Protein AF-A0A7Z0EBA9-F1 (afdb_monomer)

Radius of gyration: 43.37 Å; Cα contacts (8 Å, |Δi|>4): 628; chains: 1; bounding box: 137×86×113 Å

Foldseek 3Di:
DDDDDDDDDPVVVVVVVVVVVVVVVLVQLQLLLVLQQVQCVVVVFDGFPDDSNLSVVCVVVLCCSCVSRVTPPRDSVSSVVSSCVSVVVVVVVVVVVVCVVVVVVPPDPDDPCPPPPHDDPVRQCCPFAPVNQVVCVCVQFVPDPDDDSLLFWDFLQDDPRGTGIDGLLDDDDDDDDPPPCCCVRPLLSCLLSQPFAEEEEDQACVSVVSCVVSLVVQFAEAELCLPCRPPPDPRAAAAALLPPLLPLVLLLLLLLLLLLLLCQVPPPDVCSVVLSVLLSLQSSLLSNLCNQVVNFVVLSLVCLVDLVSCVSSLVSQVPGPSHDPCSSVSNVCLSPPDPVSNVSSSVSNNLSQQLCVRVSSSRSHGDDDPRYDDLQVCRVRRYYYYYHDDLPPPRSVLSVVVSVVVVNLVSLQVVLCVDPPSADVVHYHHSYPPVVSSGPSVVVVVVSSVVRSPPPVVVVVVVVVVPPPDDDDDDDDDDDDDDDDDDDDDDDDDDDDDDDDDDDDDDDDDDDDDDDDDDDDDDDDDDDDDDDDDDDDDDDDDDDDDDDDDDDDDDDDDDDDDDDDDDDDDDD

InterPro domains:
  IPR003688 Type IV secretion system protein TraG/VirD4 [PF02534] (170-440)
  IPR027417 P-loop containing nucleoside triphosphate hydrolase [SSF52540] (142-440)
  IPR051539 Type IV secretion system coupling protein TraD/TraG/VirD4-like [PTHR37937] (145-440)

Organism: NCBI:txid670054

pLDDT: mean 71.54, std 25.26, range [21.14, 98.0]

Mean predicted aligned error: 18.89 Å

Structure (mmCIF, N/CA/C/O backbone):
data_AF-A0A7Z0EBA9-F1
#
_entry.id   AF-A0A7Z0EBA9-F1
#
loop_
_atom_site.group_PDB
_atom_site.id
_atom_site.type_symbol
_atom_site.label_atom_id
_atom_site.label_alt_id
_atom_site.label_comp_id
_atom_site.label_asym_id
_atom_site.label_entity_id
_atom_site.label_seq_id
_atom_site.pdbx_PDB_ins_code
_atom_site.Cartn_x
_atom_site.Cartn_y
_atom_site.Cartn_z
_atom_site.occupancy
_atom_site.B_iso_or_equiv
_atom_site.auth_seq_id
_atom_site.auth_comp_id
_atom_site.auth_asym_id
_atom_site.auth_atom_id
_atom_site.pdbx_PDB_model_num
ATOM 1 N N . MET A 1 1 ? 23.517 29.807 -1.322 1.00 37.09 1 MET A N 1
ATOM 2 C CA . MET A 1 1 ? 24.922 29.375 -1.483 1.00 37.09 1 MET A CA 1
ATOM 3 C C . MET A 1 1 ? 25.201 29.349 -2.971 1.00 37.09 1 MET A C 1
ATOM 5 O O . MET A 1 1 ? 24.601 28.530 -3.653 1.00 37.09 1 MET A O 1
ATOM 9 N N . ASN A 1 2 ? 26.028 30.262 -3.476 1.00 34.78 2 ASN A N 1
ATOM 10 C CA . ASN A 1 2 ? 26.362 30.294 -4.899 1.00 34.78 2 ASN A CA 1
ATOM 11 C C . ASN A 1 2 ? 27.607 29.432 -5.104 1.00 34.78 2 ASN A C 1
ATOM 13 O O . ASN A 1 2 ? 28.630 29.677 -4.471 1.00 34.78 2 ASN A O 1
ATOM 17 N N . THR A 1 3 ? 27.515 28.406 -5.946 1.00 40.56 3 THR A N 1
ATOM 18 C CA . THR A 1 3 ? 28.666 27.577 -6.310 1.00 40.56 3 THR A CA 1
ATOM 19 C C . THR A 1 3 ? 29.539 28.333 -7.301 1.00 40.56 3 THR A C 1
ATOM 21 O O . THR A 1 3 ? 29.138 28.521 -8.451 1.00 40.56 3 THR A O 1
ATOM 24 N N . SER A 1 4 ? 30.725 28.752 -6.865 1.00 36.28 4 SER A N 1
ATOM 25 C CA . SER A 1 4 ? 31.766 29.288 -7.742 1.00 36.28 4 SER A CA 1
ATOM 26 C C . SER A 1 4 ? 32.065 28.286 -8.859 1.00 36.28 4 SER A C 1
ATOM 28 O O . SER A 1 4 ? 32.365 27.125 -8.575 1.00 36.28 4 SER A O 1
ATOM 30 N N . GLN A 1 5 ? 32.012 28.715 -10.121 1.00 38.72 5 GLN A N 1
ATOM 31 C CA . GLN A 1 5 ? 32.649 27.940 -11.186 1.00 38.72 5 GLN A CA 1
ATOM 32 C C . GLN A 1 5 ? 34.174 28.004 -10.997 1.00 38.72 5 GLN A C 1
ATOM 34 O O . GLN A 1 5 ? 34.685 29.069 -10.638 1.00 38.72 5 GLN A O 1
ATOM 39 N N . PRO A 1 6 ? 34.913 26.905 -11.228 1.00 41.97 6 PRO A N 1
ATOM 40 C CA . PRO A 1 6 ? 36.365 26.966 -11.270 1.00 41.97 6 PRO A CA 1
ATOM 41 C C . PRO A 1 6 ? 36.787 27.805 -12.479 1.00 41.97 6 PRO A C 1
ATOM 43 O O . PRO A 1 6 ? 36.431 27.491 -13.614 1.00 41.97 6 PRO A O 1
ATOM 46 N N . GLN A 1 7 ? 37.547 28.872 -12.238 1.00 42.72 7 GLN A N 1
ATOM 47 C CA . GLN A 1 7 ? 38.248 29.571 -13.311 1.00 42.72 7 GLN A CA 1
ATOM 48 C C . GLN A 1 7 ? 39.330 28.632 -13.858 1.00 42.72 7 GLN A C 1
ATOM 50 O O . GLN A 1 7 ? 40.139 28.108 -13.091 1.00 42.72 7 GLN A O 1
ATOM 55 N N . GLY A 1 8 ? 39.318 28.389 -15.170 1.00 47.75 8 GLY A N 1
ATOM 56 C CA . GLY A 1 8 ? 40.376 27.625 -15.831 1.00 47.75 8 GLY A CA 1
ATOM 57 C C . GLY A 1 8 ? 41.721 28.362 -15.748 1.00 47.75 8 GLY A C 1
ATOM 58 O O . GLY A 1 8 ? 41.734 29.596 -15.688 1.00 47.75 8 GLY A O 1
ATOM 59 N N . PRO A 1 9 ? 42.858 27.646 -15.734 1.00 50.59 9 PRO A N 1
ATOM 60 C CA . PRO A 1 9 ? 44.168 28.279 -15.699 1.00 50.59 9 PRO A CA 1
ATOM 61 C C . PRO A 1 9 ? 44.432 29.024 -17.016 1.00 50.59 9 PRO A C 1
ATOM 63 O O . PRO A 1 9 ? 44.694 28.416 -18.049 1.00 50.59 9 PRO A O 1
ATOM 66 N N . LEU A 1 10 ? 44.429 30.360 -16.959 1.00 55.94 10 LEU A N 1
ATOM 67 C CA . LEU A 1 10 ? 44.723 31.258 -18.092 1.00 55.94 10 LEU A CA 1
ATOM 68 C C . LEU A 1 10 ? 46.055 30.938 -18.807 1.00 55.94 10 LEU A C 1
ATOM 70 O O . LEU A 1 10 ? 46.225 31.268 -19.979 1.00 55.94 10 LEU A O 1
ATOM 74 N N . GLY A 1 11 ? 46.990 30.273 -18.119 1.00 59.88 11 GLY A N 1
ATOM 75 C CA . GLY A 1 11 ? 48.249 29.800 -18.693 1.00 59.88 11 GLY A CA 1
ATOM 76 C C . GLY A 1 11 ? 48.085 28.765 -19.811 1.00 59.88 11 GLY A C 1
ATOM 77 O O . GLY A 1 11 ? 48.859 28.806 -20.765 1.00 59.88 11 GLY A O 1
ATOM 78 N N . ASP A 1 12 ? 47.075 27.891 -19.760 1.00 65.19 12 ASP A N 1
ATOM 79 C CA . ASP A 1 12 ? 46.894 26.840 -20.772 1.00 65.19 12 ASP A CA 1
ATOM 80 C C . ASP A 1 12 ? 46.404 27.426 -22.103 1.00 65.19 12 ASP A C 1
ATOM 82 O O . ASP A 1 12 ? 46.906 27.060 -23.167 1.00 65.19 12 ASP A O 1
ATOM 86 N N . GLU A 1 13 ? 45.468 28.381 -22.075 1.00 65.50 13 GLU A N 1
ATOM 87 C CA . GLU A 1 13 ? 44.992 29.052 -23.294 1.00 65.50 13 GLU A CA 1
ATOM 88 C C . GLU A 1 13 ? 46.091 29.916 -23.927 1.00 65.50 13 GLU A C 1
ATOM 90 O O . GLU A 1 13 ? 46.310 29.834 -25.136 1.00 65.50 13 GLU A O 1
ATOM 95 N N . LEU A 1 14 ? 46.848 30.673 -23.122 1.00 72.62 14 LEU A N 1
ATOM 96 C CA . LEU A 1 14 ? 47.977 31.478 -23.605 1.00 72.62 14 LEU A CA 1
ATOM 97 C C . LEU A 1 14 ? 49.116 30.614 -24.171 1.00 72.62 14 LEU A C 1
ATOM 99 O O . LEU A 1 14 ? 49.698 30.964 -25.198 1.00 72.62 14 LEU A O 1
ATOM 103 N N . THR A 1 15 ? 49.406 29.464 -23.555 1.00 76.19 15 THR A N 1
ATOM 104 C CA . THR A 1 15 ? 50.431 28.526 -24.044 1.00 76.19 15 THR A CA 1
ATOM 105 C C . THR A 1 15 ? 50.007 27.882 -25.364 1.00 76.19 15 THR A C 1
ATOM 107 O O . THR A 1 15 ? 50.787 27.861 -26.317 1.00 76.19 15 THR A O 1
ATOM 110 N N . ASN A 1 16 ? 48.754 27.424 -25.472 1.00 74.38 16 ASN A N 1
ATOM 111 C CA . ASN A 1 16 ? 48.219 26.872 -26.720 1.00 74.38 16 ASN A CA 1
ATOM 112 C C . ASN A 1 16 ? 48.156 27.926 -27.841 1.00 74.38 16 ASN A C 1
ATOM 114 O O . ASN A 1 16 ? 48.478 27.613 -28.989 1.00 74.38 16 ASN A O 1
ATOM 118 N N . LEU A 1 17 ? 47.815 29.180 -27.519 1.00 77.62 17 LEU A N 1
ATOM 119 C CA . LEU A 1 17 ? 47.862 30.299 -28.465 1.00 77.62 17 LEU A CA 1
ATOM 120 C C . LEU A 1 17 ? 49.296 30.541 -28.966 1.00 77.62 17 LEU A C 1
ATOM 122 O O . LEU A 1 17 ? 49.514 30.626 -30.174 1.00 77.62 17 LEU A O 1
ATOM 126 N N . GLY A 1 18 ? 50.278 30.596 -28.059 1.00 75.88 18 GLY A N 1
ATOM 127 C CA . GLY A 1 18 ? 51.691 30.788 -28.398 1.00 75.88 18 GLY A CA 1
ATOM 128 C C . GLY A 1 18 ? 52.246 29.678 -29.297 1.00 75.88 18 GLY A C 1
ATOM 129 O O . GLY A 1 18 ? 52.864 29.966 -30.321 1.00 75.88 18 GLY A O 1
ATOM 130 N N . ILE A 1 19 ? 51.959 28.412 -28.974 1.00 79.69 19 ILE A N 1
ATOM 131 C CA . ILE A 1 19 ? 52.330 27.256 -29.807 1.00 79.69 19 ILE A CA 1
ATOM 132 C C . ILE A 1 19 ? 51.656 27.341 -31.186 1.00 79.69 19 ILE A C 1
ATOM 134 O O . ILE A 1 19 ? 52.317 27.133 -32.203 1.00 79.69 19 ILE A O 1
ATOM 138 N N . GLY A 1 20 ? 50.369 27.700 -31.244 1.00 77.06 20 GLY A N 1
ATOM 139 C CA . GLY A 1 20 ? 49.635 27.878 -32.499 1.00 77.06 20 GLY A CA 1
ATOM 140 C C . GLY A 1 20 ? 50.229 28.966 -33.401 1.00 77.06 20 GLY A C 1
ATOM 141 O O . GLY A 1 20 ? 50.391 28.746 -34.601 1.00 77.06 20 GLY A O 1
ATOM 142 N N . VAL A 1 21 ? 50.618 30.110 -32.829 1.00 80.44 21 VAL A N 1
ATOM 143 C CA . VAL A 1 21 ? 51.280 31.207 -33.558 1.00 80.44 21 VAL A CA 1
ATOM 144 C C . VAL A 1 21 ? 52.659 30.783 -34.074 1.00 80.44 21 VAL A C 1
ATOM 146 O O . VAL A 1 21 ? 52.969 31.031 -35.239 1.00 80.44 21 VAL A O 1
ATOM 149 N N . LEU A 1 22 ? 53.467 30.096 -33.257 1.00 81.56 22 LEU A N 1
ATOM 150 C CA . LEU A 1 22 ? 54.791 29.606 -33.662 1.00 81.56 22 LEU A CA 1
ATOM 151 C C . LEU A 1 22 ? 54.708 28.577 -34.801 1.00 81.56 22 LEU A C 1
ATOM 153 O O . LEU A 1 22 ? 55.442 28.688 -35.784 1.00 81.56 22 LEU A O 1
ATOM 157 N N . LEU A 1 23 ? 53.788 27.612 -34.710 1.00 82.50 23 LEU A N 1
ATOM 158 C CA . LEU A 1 23 ? 53.562 26.619 -35.767 1.00 82.50 23 LEU A CA 1
ATOM 159 C C . LEU A 1 23 ? 53.015 27.260 -37.051 1.00 82.50 23 LEU A C 1
ATOM 161 O O . LEU A 1 23 ? 53.459 26.909 -38.144 1.00 82.50 23 LEU A O 1
ATOM 165 N N . GLY A 1 24 ? 52.103 28.231 -36.932 1.00 80.25 24 GLY A N 1
ATOM 166 C CA . GLY A 1 24 ? 51.585 28.995 -38.069 1.00 80.25 24 GLY A CA 1
ATOM 167 C C . GLY A 1 24 ? 52.675 29.797 -38.786 1.00 80.25 24 GLY A C 1
ATOM 168 O O . GLY A 1 24 ? 52.777 29.737 -40.011 1.00 80.25 24 GLY A O 1
ATOM 169 N N . ALA A 1 25 ? 53.541 30.483 -38.035 1.00 80.12 25 ALA A N 1
ATOM 170 C CA . ALA A 1 25 ? 54.675 31.223 -38.586 1.00 80.12 25 ALA A CA 1
ATOM 171 C C . ALA A 1 25 ? 55.694 30.296 -39.275 1.00 80.12 25 ALA A C 1
ATOM 173 O O . ALA A 1 25 ? 56.129 30.583 -40.390 1.00 80.12 25 ALA A O 1
ATOM 174 N N . ALA A 1 26 ? 56.032 29.157 -38.661 1.00 81.81 26 ALA A N 1
ATOM 175 C CA . ALA A 1 26 ? 56.936 28.168 -39.251 1.00 81.81 26 ALA A CA 1
ATOM 176 C C . ALA A 1 26 ? 56.366 27.544 -40.540 1.00 81.81 26 ALA A C 1
ATOM 178 O O . ALA A 1 26 ? 57.090 27.379 -41.524 1.00 81.81 26 ALA A O 1
ATOM 179 N N . MET A 1 27 ? 55.061 27.248 -40.570 1.00 81.75 27 MET A N 1
ATOM 180 C CA . MET A 1 27 ? 54.382 26.753 -41.770 1.00 81.75 27 MET A CA 1
ATOM 181 C C . MET A 1 27 ? 54.357 27.811 -42.882 1.00 81.75 27 MET A C 1
ATOM 183 O O . MET A 1 27 ? 54.651 27.487 -44.031 1.00 81.75 27 MET A O 1
ATOM 187 N N . LEU A 1 28 ? 54.080 29.078 -42.553 1.00 83.19 28 LEU A N 1
ATOM 188 C CA . LEU A 1 28 ? 54.120 30.182 -43.515 1.00 83.19 28 LEU A CA 1
ATOM 189 C C . LEU A 1 28 ? 55.531 30.385 -44.094 1.00 83.19 28 LEU A C 1
ATOM 191 O O . LEU A 1 28 ? 55.670 30.535 -45.307 1.00 83.19 28 LEU A O 1
ATOM 195 N N . ALA A 1 29 ? 56.575 30.314 -43.259 1.00 82.00 29 ALA A N 1
ATOM 196 C CA . ALA A 1 29 ? 57.970 30.363 -43.704 1.00 82.00 29 ALA A CA 1
ATOM 197 C C . ALA A 1 29 ? 58.268 29.272 -44.742 1.00 82.00 29 ALA A C 1
ATOM 199 O O . ALA A 1 29 ? 58.808 29.553 -45.812 1.00 82.00 29 ALA A O 1
ATOM 200 N N . LEU A 1 30 ? 57.857 28.033 -44.452 1.00 83.19 30 LEU A N 1
ATOM 201 C CA . LEU A 1 30 ? 58.052 26.899 -45.347 1.00 83.19 30 LEU A CA 1
ATOM 202 C C . LEU A 1 30 ? 57.279 27.068 -46.665 1.00 83.19 30 LEU A C 1
ATOM 204 O O . LEU A 1 30 ? 57.851 26.840 -47.727 1.00 83.19 30 LEU A O 1
ATOM 208 N N . VAL A 1 31 ? 56.021 27.520 -46.624 1.00 84.69 31 VAL A N 1
ATOM 209 C CA . VAL A 1 31 ? 55.203 27.750 -47.830 1.00 84.69 31 VAL A CA 1
ATOM 210 C C . VAL A 1 31 ? 55.803 28.843 -48.721 1.00 84.69 31 VAL A C 1
ATOM 212 O O . VAL A 1 31 ? 55.942 28.631 -49.925 1.00 84.69 31 VAL A O 1
ATOM 215 N N . LEU A 1 32 ? 56.232 29.975 -48.151 1.00 82.88 32 LEU A N 1
ATOM 216 C CA . LEU A 1 32 ? 56.906 31.048 -48.895 1.00 82.88 32 LEU A CA 1
ATOM 217 C C . LEU A 1 32 ? 58.251 30.575 -49.479 1.00 82.88 32 LEU A C 1
ATOM 219 O O . LEU A 1 32 ? 58.584 30.864 -50.630 1.00 82.88 32 LEU A O 1
ATOM 223 N N . ARG A 1 33 ? 59.001 29.752 -48.737 1.00 82.69 33 ARG A N 1
ATOM 224 C CA . ARG A 1 33 ? 60.259 29.163 -49.217 1.00 82.69 33 ARG A CA 1
ATOM 225 C C . ARG A 1 33 ? 60.062 28.144 -50.349 1.00 82.69 33 ARG A C 1
ATOM 227 O O . ARG A 1 33 ? 60.890 28.088 -51.267 1.00 82.69 33 ARG A O 1
ATOM 234 N N . VAL A 1 34 ? 58.989 27.353 -50.298 1.00 83.44 34 VAL A N 1
ATOM 235 C CA . VAL A 1 34 ? 58.592 26.412 -51.361 1.00 83.44 34 VAL A CA 1
ATOM 236 C C . VAL A 1 34 ? 58.096 27.168 -52.593 1.00 83.44 34 VAL A C 1
ATOM 238 O O . VAL A 1 34 ? 58.479 26.809 -53.703 1.00 83.44 34 VAL A O 1
ATOM 241 N N . ALA A 1 35 ? 57.349 28.264 -52.422 1.00 82.94 35 ALA A N 1
ATOM 242 C CA . ALA A 1 35 ? 56.963 29.140 -53.529 1.00 82.94 35 ALA A CA 1
ATOM 243 C C . ALA A 1 35 ? 58.183 29.658 -54.306 1.00 82.94 35 ALA A C 1
ATOM 245 O O . ALA A 1 35 ? 58.174 29.648 -55.534 1.00 82.94 35 ALA A O 1
ATOM 246 N N . GLY A 1 36 ? 59.268 30.009 -53.606 1.00 78.50 36 GLY A N 1
ATOM 247 C CA . GLY A 1 36 ? 60.549 30.369 -54.221 1.00 78.50 36 GLY A CA 1
ATOM 248 C C . GLY A 1 36 ? 61.172 29.251 -55.062 1.00 78.50 36 GLY A C 1
ATOM 249 O O . GLY A 1 36 ? 61.654 29.511 -56.161 1.00 78.50 36 GLY A O 1
ATOM 250 N N . ALA A 1 37 ? 61.134 28.005 -54.580 1.00 81.25 37 ALA A N 1
ATOM 251 C CA . ALA A 1 37 ? 61.672 26.847 -55.300 1.00 81.25 37 ALA A CA 1
ATOM 252 C C . ALA A 1 37 ? 60.848 26.489 -56.551 1.00 81.25 37 ALA A C 1
ATOM 254 O O . ALA A 1 37 ? 61.409 26.204 -57.612 1.00 81.25 37 ALA A O 1
ATOM 255 N N . VAL A 1 38 ? 59.516 26.546 -56.437 1.00 81.38 38 VAL A N 1
ATOM 256 C CA . VAL A 1 38 ? 58.579 26.289 -57.542 1.00 81.38 38 VAL A CA 1
ATOM 257 C C . VAL A 1 38 ? 58.653 27.399 -58.593 1.00 81.38 38 VAL A C 1
ATOM 259 O O . VAL A 1 38 ? 58.712 27.097 -59.781 1.00 81.38 38 VAL A O 1
ATOM 262 N N . ALA A 1 39 ? 58.727 28.669 -58.181 1.00 79.56 39 ALA A N 1
ATOM 263 C CA . ALA A 1 39 ? 58.881 29.796 -59.098 1.00 79.56 39 ALA A CA 1
ATOM 264 C C . ALA A 1 39 ? 60.244 29.778 -59.814 1.00 79.56 39 ALA A C 1
ATOM 266 O O . ALA A 1 39 ? 60.290 30.016 -61.019 1.00 79.56 39 ALA A O 1
ATOM 267 N N . ALA A 1 40 ? 61.340 29.438 -59.121 1.00 79.00 40 ALA A N 1
ATOM 268 C CA . ALA A 1 40 ? 62.654 29.263 -59.748 1.00 79.00 40 ALA A CA 1
ATOM 269 C C . ALA A 1 40 ? 62.645 28.124 -60.784 1.00 79.00 40 ALA A C 1
ATOM 271 O O . ALA A 1 40 ? 63.085 28.323 -61.913 1.00 79.00 40 ALA A O 1
ATOM 272 N N . TRP A 1 41 ? 62.055 26.968 -60.449 1.00 80.56 41 TRP A N 1
ATOM 273 C CA . TRP A 1 41 ? 61.894 25.851 -61.389 1.00 80.56 41 TRP A CA 1
ATOM 274 C C . TRP A 1 41 ? 61.066 26.245 -62.621 1.00 80.56 41 TRP A C 1
ATOM 276 O O . TRP A 1 41 ? 61.513 26.051 -63.748 1.00 80.56 41 TRP A O 1
ATOM 286 N N . ALA A 1 42 ? 59.905 26.875 -62.417 1.00 78.25 42 ALA A N 1
ATOM 287 C CA . ALA A 1 42 ? 59.011 27.304 -63.494 1.00 78.25 42 ALA A CA 1
ATOM 288 C C . ALA A 1 42 ? 59.581 28.436 -64.375 1.00 78.25 42 ALA A C 1
ATOM 290 O O . ALA A 1 42 ? 59.075 28.663 -65.471 1.00 78.25 42 ALA A O 1
ATOM 291 N N . THR A 1 43 ? 60.623 29.140 -63.917 1.00 76.25 43 THR A N 1
ATOM 292 C CA . THR A 1 43 ? 61.328 30.187 -64.683 1.00 76.25 43 THR A CA 1
ATOM 293 C C . THR A 1 43 ? 62.700 29.745 -65.209 1.00 76.25 43 THR A C 1
ATOM 295 O O . THR A 1 43 ? 63.378 30.538 -65.856 1.00 76.25 43 THR A O 1
ATOM 298 N N . GLY A 1 44 ? 63.109 28.489 -64.980 1.00 71.38 44 GLY A N 1
ATOM 299 C CA . GLY A 1 44 ? 64.391 27.949 -65.454 1.00 71.38 44 GLY A CA 1
ATOM 300 C C . GLY A 1 44 ? 65.625 28.458 -64.693 1.00 71.38 44 GLY A C 1
ATOM 301 O O . GLY A 1 44 ? 66.735 28.397 -65.215 1.00 71.38 44 GLY A O 1
ATOM 302 N N . ILE A 1 45 ? 65.442 28.977 -63.477 1.00 78.50 45 ILE A N 1
ATOM 303 C CA . ILE A 1 45 ? 66.484 29.626 -62.669 1.00 78.50 45 ILE A CA 1
ATOM 304 C C . ILE A 1 45 ? 67.058 28.641 -61.638 1.00 78.50 45 ILE A C 1
ATOM 306 O O . ILE A 1 45 ? 66.376 27.722 -61.175 1.00 78.50 45 ILE A O 1
ATOM 310 N N . ALA A 1 46 ? 68.324 28.842 -61.258 1.00 75.88 46 ALA A N 1
ATOM 311 C CA . ALA A 1 46 ? 68.972 28.100 -60.180 1.00 75.88 46 ALA A CA 1
ATOM 312 C C . ALA A 1 46 ? 68.129 28.115 -58.889 1.00 75.88 46 ALA A C 1
ATOM 314 O O . ALA A 1 46 ? 67.560 29.139 -58.502 1.00 75.88 46 ALA A O 1
ATOM 315 N N . GLN A 1 47 ? 68.052 26.964 -58.218 1.00 77.44 47 GLN A N 1
ATOM 316 C CA . GLN A 1 47 ? 67.243 26.808 -57.010 1.00 77.44 47 GLN A CA 1
ATOM 317 C C . GLN A 1 47 ? 67.733 27.732 -55.878 1.00 77.44 47 GLN A C 1
ATOM 319 O O . GLN A 1 47 ? 68.945 27.872 -55.703 1.00 77.44 47 GLN A O 1
ATOM 324 N N . PRO A 1 48 ? 66.829 28.341 -55.079 1.00 75.62 48 PRO A N 1
ATOM 325 C CA . PRO A 1 48 ? 67.236 29.248 -54.011 1.00 75.62 48 PRO A CA 1
ATOM 326 C C . PRO A 1 48 ? 68.098 28.533 -52.969 1.00 75.62 48 PRO A C 1
ATOM 328 O O . PRO A 1 48 ? 67.774 27.409 -52.577 1.00 75.62 48 PRO A O 1
ATOM 331 N N . VAL A 1 49 ? 69.152 29.193 -52.482 1.00 73.88 49 VAL A N 1
ATOM 332 C CA . VAL A 1 49 ? 70.126 28.583 -51.553 1.00 73.88 49 VAL A CA 1
ATOM 333 C C . VAL A 1 49 ? 69.721 28.744 -50.080 1.00 73.88 49 VAL A C 1
ATOM 335 O O . VAL A 1 49 ? 70.066 27.907 -49.249 1.00 73.88 49 VAL A O 1
ATOM 338 N N . GLY A 1 50 ? 68.935 29.773 -49.736 1.00 71.69 50 GLY A N 1
ATOM 339 C CA . GLY A 1 50 ? 68.534 30.032 -48.346 1.00 71.69 50 GLY A CA 1
ATOM 340 C C . GLY A 1 50 ? 67.722 28.892 -47.705 1.00 71.69 50 GLY A C 1
ATOM 341 O O . GLY A 1 50 ? 66.997 28.167 -48.388 1.00 71.69 50 GLY A O 1
ATOM 342 N N . GLY A 1 51 ? 67.814 28.728 -46.381 1.00 72.94 51 GLY A N 1
ATOM 343 C CA . GLY A 1 51 ? 67.044 27.725 -45.623 1.00 72.94 51 GLY A CA 1
ATOM 344 C C . GLY A 1 51 ? 65.561 28.087 -45.427 1.00 72.94 51 GLY A C 1
ATOM 345 O O . GLY A 1 51 ? 65.095 29.117 -45.900 1.00 72.94 51 GLY A O 1
ATOM 346 N N . ALA A 1 52 ? 64.803 27.277 -44.676 1.00 68.44 52 ALA A N 1
ATOM 347 C CA . ALA A 1 52 ? 63.366 27.514 -44.439 1.00 68.44 52 ALA A CA 1
ATOM 348 C C . ALA A 1 52 ? 63.044 28.911 -43.861 1.00 68.44 52 ALA A C 1
ATOM 350 O O . ALA A 1 52 ? 62.031 29.512 -44.213 1.00 68.44 52 ALA A O 1
ATOM 351 N N . ALA A 1 53 ? 63.937 29.464 -43.032 1.00 71.31 53 ALA A N 1
ATOM 352 C CA . ALA A 1 53 ? 63.791 30.801 -42.457 1.00 71.31 53 ALA A CA 1
ATOM 353 C C . ALA A 1 53 ? 63.796 31.939 -43.502 1.00 71.31 53 ALA A C 1
ATOM 355 O O . ALA A 1 53 ? 63.197 32.985 -43.249 1.00 71.31 53 ALA A O 1
ATOM 356 N N . SER A 1 54 ? 64.402 31.751 -44.687 1.00 74.31 54 SER A N 1
ATOM 357 C CA . SER A 1 54 ? 64.421 32.799 -45.719 1.00 74.31 54 SER A CA 1
ATOM 358 C C . SER A 1 54 ? 63.067 33.021 -46.401 1.00 74.31 54 SER A C 1
ATOM 360 O O . SER A 1 54 ? 62.876 34.034 -47.066 1.00 74.31 54 SER A O 1
ATOM 362 N N . GLY A 1 55 ? 62.083 32.138 -46.186 1.00 72.38 55 GLY A N 1
ATOM 363 C CA . GLY A 1 55 ? 60.703 32.397 -46.599 1.00 72.38 55 GLY A CA 1
ATOM 364 C C . GLY A 1 55 ? 60.062 33.572 -45.848 1.00 72.38 55 GLY A C 1
ATOM 365 O O . GLY A 1 55 ? 59.304 34.330 -46.445 1.00 72.38 55 GLY A O 1
ATOM 366 N N . ILE A 1 56 ? 60.402 33.782 -44.567 1.00 76.62 56 ILE A N 1
ATOM 367 C CA . ILE A 1 56 ? 59.914 34.937 -43.790 1.00 76.62 56 ILE A CA 1
ATOM 368 C C . ILE A 1 56 ? 60.650 36.227 -44.169 1.00 76.62 56 ILE A C 1
ATOM 370 O O . ILE A 1 56 ? 60.014 37.276 -44.233 1.00 76.62 56 ILE A O 1
ATOM 374 N N . SER A 1 57 ? 61.957 36.189 -44.459 1.00 73.94 57 SER A N 1
ATOM 375 C CA . SER A 1 57 ? 62.718 37.414 -44.770 1.00 73.94 57 SER A CA 1
ATOM 376 C C . SER A 1 57 ? 62.268 38.106 -46.065 1.00 73.94 57 SER A C 1
ATOM 378 O O . SER A 1 57 ? 62.483 39.309 -46.210 1.00 73.94 57 SER A O 1
ATOM 380 N N . VAL A 1 58 ? 61.560 37.403 -46.958 1.00 75.69 58 VAL A N 1
ATOM 381 C CA . VAL A 1 58 ? 60.866 38.010 -48.109 1.00 75.69 58 VAL A CA 1
ATOM 382 C C . VAL A 1 58 ? 59.830 39.054 -47.670 1.00 75.69 58 VAL A C 1
ATOM 384 O O . VAL A 1 58 ? 59.691 40.084 -48.325 1.00 75.69 58 VAL A O 1
ATOM 387 N N . LEU A 1 59 ? 59.141 38.845 -46.542 1.00 75.62 59 LEU A N 1
ATOM 388 C CA . LEU A 1 59 ? 58.137 39.784 -46.020 1.00 75.62 59 LEU A CA 1
ATOM 389 C C . LEU A 1 59 ? 58.755 41.118 -45.568 1.00 75.62 59 LEU A C 1
ATOM 391 O O . LEU A 1 59 ? 58.064 42.132 -45.559 1.00 75.62 59 LEU A O 1
ATOM 395 N N . ALA A 1 60 ? 60.049 41.134 -45.231 1.00 77.50 60 ALA A N 1
ATOM 396 C CA . ALA A 1 60 ? 60.774 42.355 -44.880 1.00 77.50 60 ALA A CA 1
ATOM 397 C C . ALA A 1 60 ? 61.212 43.175 -46.111 1.00 77.50 60 ALA A C 1
ATOM 399 O O . ALA A 1 60 ? 61.478 44.364 -45.981 1.00 77.50 60 ALA A O 1
ATOM 400 N N . ASN A 1 61 ? 61.289 42.560 -47.300 1.00 73.75 61 ASN A N 1
ATOM 401 C CA . ASN A 1 61 ? 61.695 43.209 -48.553 1.00 73.75 61 ASN A CA 1
ATOM 402 C C . ASN A 1 61 ? 60.830 42.726 -49.741 1.00 73.75 61 ASN A C 1
ATOM 404 O O . ASN A 1 61 ? 61.351 42.126 -50.688 1.00 73.75 61 ASN A O 1
ATOM 408 N N . PRO A 1 62 ? 59.505 42.979 -49.732 1.00 71.94 62 PRO A N 1
ATOM 409 C CA . PRO A 1 62 ? 58.560 42.329 -50.647 1.00 71.94 62 PRO A CA 1
ATOM 410 C C . PRO A 1 62 ? 58.764 42.667 -52.133 1.00 71.94 62 PRO A C 1
ATOM 412 O O . PRO A 1 62 ? 58.321 41.908 -52.994 1.00 71.94 62 PRO A O 1
ATOM 415 N N . GLY A 1 63 ? 59.457 43.767 -52.448 1.00 69.62 63 GLY A N 1
ATOM 416 C CA . GLY A 1 63 ? 59.815 44.135 -53.822 1.00 69.62 63 GLY A CA 1
ATOM 417 C C . GLY A 1 63 ? 60.947 43.300 -54.440 1.00 69.62 63 GLY A C 1
ATOM 418 O O . GLY A 1 63 ? 61.023 43.222 -55.660 1.00 69.62 63 GLY A O 1
ATOM 419 N N . ASN A 1 64 ? 61.803 42.655 -53.632 1.00 73.75 64 ASN A N 1
ATOM 420 C CA . ASN A 1 64 ? 62.983 41.909 -54.099 1.00 73.75 64 ASN A CA 1
ATOM 421 C C . ASN A 1 64 ? 63.124 40.535 -53.398 1.00 73.75 64 ASN A C 1
ATOM 423 O O . ASN A 1 64 ? 64.085 40.310 -52.654 1.00 73.75 64 ASN A O 1
ATOM 427 N N . PRO A 1 65 ? 62.202 39.576 -53.642 1.00 71.00 65 PRO A N 1
ATOM 428 C CA . PRO A 1 65 ? 62.273 38.224 -53.072 1.00 71.00 65 PRO A CA 1
ATOM 429 C C . PRO A 1 65 ? 63.551 37.460 -53.464 1.00 71.00 65 PRO A C 1
ATOM 431 O O . PRO A 1 65 ? 64.024 36.620 -52.700 1.00 71.00 65 PRO A O 1
ATOM 434 N N . SER A 1 66 ? 64.142 37.782 -54.619 1.00 70.62 66 SER A N 1
ATOM 435 C CA . SER A 1 66 ? 65.421 37.252 -55.114 1.00 70.62 66 SER A CA 1
ATOM 436 C C . SER A 1 66 ? 66.577 37.420 -54.119 1.00 70.62 66 SER A C 1
ATOM 438 O O . SER A 1 66 ? 67.361 36.489 -53.923 1.00 70.62 66 SER A O 1
ATOM 440 N N . LEU A 1 67 ? 66.663 38.577 -53.454 1.00 71.19 67 LEU A N 1
ATOM 441 C CA . LEU A 1 67 ? 67.720 38.898 -52.491 1.00 71.19 67 LEU A CA 1
ATOM 442 C C . LEU A 1 67 ? 67.511 38.130 -51.178 1.00 71.19 67 LEU A C 1
ATOM 444 O O . LEU A 1 67 ? 68.435 37.489 -50.681 1.00 71.19 67 LEU A O 1
ATOM 448 N N . ALA A 1 68 ? 66.279 38.119 -50.663 1.00 73.06 68 ALA A N 1
ATOM 449 C CA . ALA A 1 68 ? 65.925 37.408 -49.435 1.00 73.06 68 ALA A CA 1
ATOM 450 C C . ALA A 1 68 ? 66.107 35.881 -49.547 1.00 73.06 68 ALA A C 1
ATOM 452 O O . ALA A 1 68 ? 66.580 35.249 -48.604 1.00 73.06 68 ALA A O 1
ATOM 453 N N . LEU A 1 69 ? 65.767 35.292 -50.700 1.00 71.31 69 LEU A N 1
ATOM 454 C CA . LEU A 1 69 ? 65.856 33.847 -50.949 1.00 71.31 69 LEU A CA 1
ATOM 455 C C . LEU A 1 69 ? 67.234 33.378 -51.454 1.00 71.31 69 LEU A C 1
ATOM 457 O O . LEU A 1 69 ? 67.467 32.169 -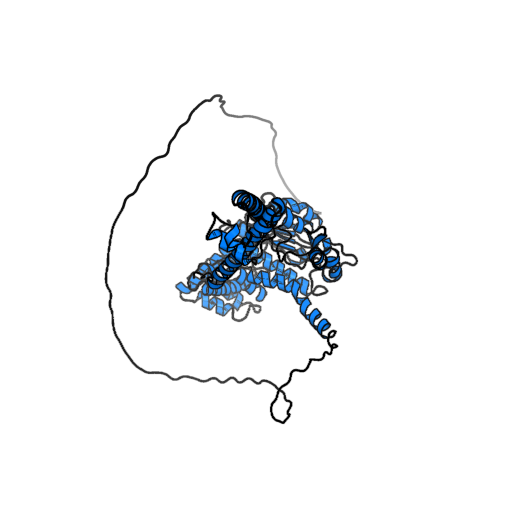51.506 1.00 71.31 69 LEU A O 1
ATOM 461 N N . GLN A 1 70 ? 68.134 34.307 -51.801 1.00 73.56 70 GLN A N 1
ATOM 462 C CA . GLN A 1 70 ? 69.409 34.037 -52.484 1.00 73.56 70 GLN A CA 1
ATOM 463 C C . GLN A 1 70 ? 69.198 33.303 -53.824 1.00 73.56 70 GLN A C 1
ATOM 465 O O . GLN A 1 70 ? 69.773 32.246 -54.080 1.00 73.56 70 GLN A O 1
ATOM 470 N N . ALA A 1 71 ? 68.324 33.869 -54.663 1.00 72.44 71 ALA A N 1
ATOM 471 C CA . ALA A 1 71 ? 67.954 33.374 -55.989 1.00 72.44 71 ALA A CA 1
ATOM 472 C C . ALA A 1 71 ? 68.074 34.511 -57.030 1.00 72.44 71 ALA A C 1
ATOM 474 O O . ALA A 1 71 ? 67.084 35.202 -57.307 1.00 72.44 71 ALA A O 1
ATOM 475 N N . PRO A 1 72 ? 69.278 34.773 -57.577 1.00 69.69 72 PRO A N 1
ATOM 476 C CA . PRO A 1 72 ? 69.481 35.843 -58.551 1.00 69.69 72 PRO A CA 1
ATOM 477 C C . PRO A 1 72 ? 68.652 35.599 -59.822 1.00 69.69 72 PRO A C 1
ATOM 479 O O . PRO A 1 72 ? 68.609 34.489 -60.344 1.00 69.69 72 PRO A O 1
ATOM 482 N N . GLY A 1 73 ? 67.980 36.646 -60.306 1.00 68.88 73 GLY A N 1
ATOM 483 C CA . GLY A 1 73 ? 67.096 36.597 -61.480 1.00 68.88 73 GLY A CA 1
ATOM 484 C C . GLY A 1 73 ? 65.622 36.267 -61.198 1.00 68.88 73 GLY A C 1
ATOM 485 O O . GLY A 1 73 ? 64.795 36.457 -62.086 1.00 68.88 73 GLY A O 1
ATOM 486 N N . LEU A 1 74 ? 65.256 35.819 -59.987 1.00 75.50 74 LEU A N 1
ATOM 487 C CA . LEU A 1 74 ? 63.869 35.458 -59.656 1.00 75.50 74 LEU A CA 1
ATOM 488 C C . LEU A 1 74 ? 62.907 36.652 -59.828 1.00 75.50 74 LEU A C 1
ATOM 490 O O . LEU A 1 74 ? 62.978 37.629 -59.081 1.00 75.50 74 LEU A O 1
ATOM 494 N N . ASN A 1 75 ? 61.978 36.551 -60.785 1.00 77.62 75 ASN A N 1
ATOM 495 C CA . ASN A 1 75 ? 61.000 37.601 -61.081 1.00 77.62 75 ASN A CA 1
ATOM 496 C C . ASN A 1 75 ? 59.989 37.765 -59.916 1.00 77.62 75 ASN A C 1
ATOM 498 O O . ASN A 1 75 ? 59.300 36.792 -59.581 1.00 77.62 75 ASN A O 1
ATOM 502 N N . PRO A 1 76 ? 59.834 38.973 -59.326 1.00 78.75 76 PRO A N 1
ATOM 503 C CA . PRO A 1 76 ? 58.938 39.191 -58.189 1.00 78.75 76 PRO A CA 1
ATOM 504 C C . PRO A 1 76 ? 57.468 38.842 -58.461 1.00 78.75 76 PRO A C 1
ATOM 506 O O . PRO A 1 76 ? 56.801 38.308 -57.577 1.00 78.75 76 PRO A O 1
ATOM 509 N N . LEU A 1 77 ? 56.958 39.095 -59.673 1.00 79.25 77 LEU A N 1
ATOM 510 C CA . LEU A 1 77 ? 55.561 38.812 -60.026 1.00 79.25 77 LEU A CA 1
ATOM 511 C C . LEU A 1 77 ? 55.298 37.305 -60.108 1.00 79.25 77 LEU A C 1
ATOM 513 O O . LEU A 1 77 ? 54.299 36.826 -59.573 1.00 79.25 77 LEU A O 1
ATOM 517 N N . ALA A 1 78 ? 56.218 36.551 -60.718 1.00 77.81 78 ALA A N 1
ATOM 518 C CA . ALA A 1 78 ? 56.130 35.093 -60.782 1.00 77.81 78 ALA A CA 1
ATOM 519 C C . ALA A 1 78 ? 56.155 34.480 -59.372 1.00 77.81 78 ALA A C 1
ATOM 521 O O . ALA A 1 78 ? 55.294 33.668 -59.038 1.00 77.81 78 ALA A O 1
ATOM 522 N N . TYR A 1 79 ? 57.077 34.941 -58.517 1.00 82.62 79 TYR A N 1
ATOM 523 C CA . TYR A 1 79 ? 57.149 34.518 -57.119 1.00 82.62 79 TYR A CA 1
ATOM 524 C C . TYR A 1 79 ? 55.840 34.776 -56.355 1.00 82.62 79 TYR A C 1
ATOM 526 O O . TYR A 1 79 ? 55.303 33.856 -55.735 1.00 82.62 79 TYR A O 1
ATOM 534 N N . TRP A 1 80 ? 55.301 36.000 -56.407 1.00 82.06 80 TRP A N 1
ATOM 535 C CA . TRP A 1 80 ? 54.100 36.352 -55.642 1.00 82.06 80 TRP A CA 1
ATOM 536 C C . TRP A 1 80 ? 52.836 35.640 -56.142 1.00 82.06 80 TRP A C 1
ATOM 538 O O . TRP A 1 80 ? 51.997 35.269 -55.321 1.00 82.06 80 TRP A O 1
ATOM 548 N N . LEU A 1 81 ? 52.724 35.357 -57.445 1.00 84.31 81 LEU A N 1
ATOM 549 C CA . LEU A 1 81 ? 51.658 34.506 -57.988 1.00 84.31 81 LEU A CA 1
ATOM 550 C C . LEU A 1 81 ? 51.760 33.066 -57.459 1.00 84.31 81 LEU A C 1
ATOM 552 O O . LEU A 1 81 ? 50.773 32.528 -56.952 1.00 84.31 81 LEU A O 1
ATOM 556 N N . THR A 1 82 ? 52.948 32.451 -57.501 1.00 82.31 82 THR A N 1
ATOM 557 C CA . THR A 1 82 ? 53.168 31.099 -56.957 1.00 82.31 82 THR A CA 1
ATOM 558 C C . THR A 1 82 ? 52.906 31.041 -55.447 1.00 82.31 82 THR A C 1
ATOM 560 O O . THR A 1 82 ? 52.257 30.109 -54.968 1.00 82.31 82 THR A O 1
ATOM 563 N N . ALA A 1 83 ? 53.345 32.054 -54.694 1.00 84.31 83 ALA A N 1
ATOM 564 C CA . ALA A 1 83 ? 53.091 32.164 -53.259 1.00 84.31 83 ALA A CA 1
ATOM 565 C C . ALA A 1 83 ? 51.592 32.306 -52.949 1.00 84.31 83 ALA A C 1
ATOM 567 O O . ALA A 1 83 ? 51.085 31.606 -52.073 1.00 84.31 83 ALA A O 1
ATOM 568 N N . GLY A 1 84 ? 50.868 33.146 -53.696 1.00 84.12 84 GLY A N 1
ATOM 569 C CA . GLY A 1 84 ? 49.423 33.328 -53.543 1.00 84.12 84 GLY A CA 1
ATOM 570 C C . GLY A 1 84 ? 48.630 32.039 -53.774 1.00 84.12 84 GLY A C 1
ATOM 571 O O . GLY A 1 84 ? 47.761 31.704 -52.968 1.00 84.12 84 GLY A O 1
ATOM 572 N N . VAL A 1 85 ? 48.972 31.270 -54.815 1.00 87.31 85 VAL A N 1
ATOM 573 C CA . VAL A 1 85 ? 48.341 29.967 -55.101 1.00 87.31 85 VAL A CA 1
ATOM 574 C C . VAL A 1 85 ? 48.614 28.953 -53.985 1.00 87.31 85 VAL A C 1
ATOM 576 O O . VAL A 1 85 ? 47.683 28.291 -53.526 1.00 87.31 85 VAL A O 1
ATOM 579 N N . LEU A 1 86 ? 49.857 28.846 -53.502 1.00 84.62 86 LEU A N 1
ATOM 580 C CA . LEU A 1 86 ? 50.213 27.892 -52.444 1.00 84.62 86 LEU A CA 1
ATOM 581 C C . LEU A 1 86 ? 49.587 28.255 -51.088 1.00 84.62 86 LEU A C 1
ATOM 583 O O . LEU A 1 86 ? 49.006 27.388 -50.434 1.00 84.62 86 LEU A O 1
ATOM 587 N N . VAL A 1 87 ? 49.639 29.528 -50.681 1.00 86.62 87 VAL A N 1
ATOM 588 C CA . VAL A 1 87 ? 48.989 30.005 -49.446 1.00 86.62 87 VAL A CA 1
ATOM 589 C C . VAL A 1 87 ? 47.468 29.847 -49.536 1.00 86.62 87 VAL A C 1
ATOM 591 O O . VAL A 1 87 ? 46.848 29.389 -48.575 1.00 86.62 87 VAL A O 1
ATOM 594 N N . GLY A 1 88 ? 46.862 30.154 -50.687 1.00 86.50 88 GLY A N 1
ATOM 595 C CA . GLY A 1 88 ? 45.438 29.923 -50.942 1.00 86.50 88 GLY A CA 1
ATOM 596 C C . GLY A 1 88 ? 45.043 28.446 -50.843 1.00 86.50 88 GLY A C 1
ATOM 597 O O . GLY A 1 88 ? 44.080 28.120 -50.149 1.00 86.50 88 GLY A O 1
ATOM 598 N N . GLY A 1 89 ? 45.814 27.542 -51.456 1.00 87.69 89 GLY A N 1
ATOM 599 C CA . GLY A 1 89 ? 45.585 26.094 -51.401 1.00 87.69 89 GLY A CA 1
ATOM 600 C C . GLY A 1 89 ? 45.696 25.513 -49.989 1.00 87.69 89 GLY A C 1
ATOM 601 O O . GLY A 1 89 ? 44.800 24.790 -49.549 1.00 87.69 89 GLY A O 1
ATOM 602 N N . VAL A 1 90 ? 46.743 25.879 -49.239 1.00 84.94 90 VAL A N 1
ATOM 603 C CA . VAL A 1 90 ? 46.919 25.459 -47.834 1.00 84.94 90 VAL A CA 1
ATOM 604 C C . VAL A 1 90 ? 45.794 26.008 -46.952 1.00 84.94 90 VAL A C 1
ATOM 606 O O . VAL A 1 90 ? 45.247 25.276 -46.127 1.00 84.94 90 VAL A O 1
ATOM 609 N N . SER A 1 91 ? 45.382 27.262 -47.165 1.00 84.38 91 SER A N 1
ATOM 610 C CA . SER A 1 91 ? 44.277 27.882 -46.421 1.00 84.38 91 SER A CA 1
ATOM 611 C C . SER A 1 91 ? 42.938 27.198 -46.716 1.00 84.38 91 SER A C 1
ATOM 613 O O . SER A 1 91 ? 42.179 26.905 -45.792 1.00 84.38 91 SER A O 1
ATOM 615 N N . ALA A 1 92 ? 42.656 26.880 -47.983 1.00 86.50 92 ALA A N 1
ATOM 616 C CA . ALA A 1 92 ? 41.463 26.140 -48.385 1.00 86.50 92 ALA A CA 1
ATOM 617 C C . ALA A 1 92 ? 41.437 24.728 -47.776 1.00 86.50 92 ALA A C 1
ATOM 619 O O . ALA 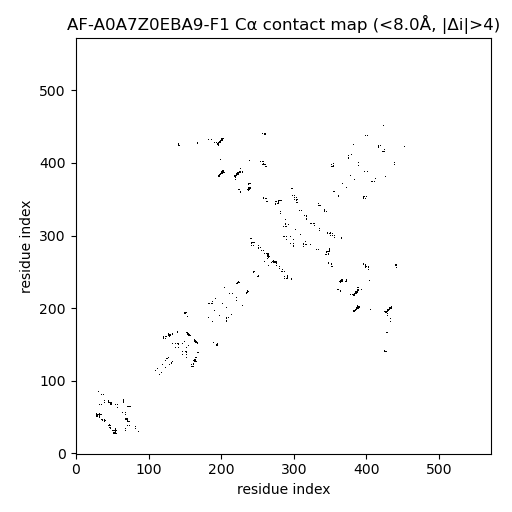A 1 92 ? 40.412 24.323 -47.224 1.00 86.50 92 ALA A O 1
ATOM 620 N N . ALA A 1 93 ? 42.564 24.008 -47.797 1.00 84.94 93 ALA A N 1
ATOM 621 C CA . ALA A 1 93 ? 42.693 22.696 -47.167 1.00 84.94 93 ALA A CA 1
ATOM 622 C C . ALA A 1 93 ? 42.472 22.762 -45.644 1.00 84.94 93 ALA A C 1
ATOM 624 O O . ALA A 1 93 ? 41.701 21.969 -45.104 1.00 84.94 93 ALA A O 1
ATOM 625 N N . ALA A 1 94 ? 43.065 23.744 -44.957 1.00 84.06 94 ALA A N 1
ATOM 626 C CA . ALA A 1 94 ? 42.871 23.954 -43.522 1.00 84.06 94 ALA A CA 1
ATOM 627 C C . ALA A 1 94 ? 41.405 24.270 -43.170 1.00 84.06 94 ALA A C 1
ATOM 629 O O . ALA A 1 94 ? 40.858 23.690 -42.232 1.00 84.06 94 ALA A O 1
ATOM 630 N N . ILE A 1 95 ? 40.732 25.124 -43.952 1.00 86.00 95 ILE A N 1
ATOM 631 C CA . ILE A 1 95 ? 39.301 25.436 -43.788 1.00 86.00 95 ILE A CA 1
ATOM 632 C C . ILE A 1 95 ? 38.429 24.194 -44.031 1.00 86.00 95 ILE A C 1
ATOM 634 O O . ILE A 1 95 ? 37.444 23.989 -43.318 1.00 86.00 95 ILE A O 1
ATOM 638 N N . LEU A 1 96 ? 38.776 23.357 -45.011 1.00 85.75 96 LEU A N 1
ATOM 639 C CA . LEU A 1 96 ? 38.023 22.149 -45.354 1.00 85.75 96 LEU A CA 1
ATOM 640 C C . LEU A 1 96 ? 38.175 21.072 -44.267 1.00 85.75 96 LEU A C 1
ATOM 642 O O . LEU A 1 96 ? 37.167 20.555 -43.787 1.00 85.75 96 LEU A O 1
ATOM 646 N N . VAL A 1 97 ? 39.397 20.822 -43.783 1.00 84.19 97 VAL A N 1
ATOM 647 C CA . VAL A 1 97 ? 39.662 19.945 -42.625 1.00 84.19 97 VAL A CA 1
ATOM 648 C C . VAL A 1 97 ? 38.954 20.465 -41.369 1.00 84.19 97 VAL A C 1
ATOM 650 O O . VAL A 1 97 ? 38.301 19.695 -40.666 1.00 84.19 97 VAL A O 1
ATOM 653 N N . TRP A 1 98 ? 39.007 21.775 -41.105 1.00 81.56 98 TRP A N 1
ATOM 654 C CA . TRP A 1 98 ? 38.310 22.391 -39.973 1.00 81.56 98 TRP A CA 1
ATOM 655 C C . TRP A 1 98 ? 36.791 22.222 -40.055 1.00 81.56 98 TRP A C 1
ATOM 657 O O . TRP A 1 98 ? 36.170 21.901 -39.043 1.00 81.56 98 TRP A O 1
ATOM 667 N N . ARG A 1 99 ? 36.187 22.363 -41.245 1.00 81.75 99 ARG A N 1
ATOM 668 C CA . ARG A 1 99 ? 34.765 22.047 -41.469 1.00 81.75 99 ARG A CA 1
ATOM 669 C C . ARG A 1 99 ? 34.475 20.574 -41.180 1.00 81.75 99 ARG A C 1
ATOM 671 O O . ARG A 1 99 ? 33.653 20.299 -40.315 1.00 81.75 99 ARG A O 1
ATOM 678 N N . MET A 1 100 ? 35.211 19.636 -41.782 1.00 79.62 100 MET A N 1
ATOM 679 C CA . MET A 1 100 ? 35.004 18.194 -41.558 1.00 79.62 100 MET A CA 1
ATOM 680 C C . MET A 1 100 ? 35.087 17.804 -40.072 1.00 79.62 100 MET A C 1
ATOM 682 O O . MET A 1 100 ? 34.223 17.077 -39.579 1.00 79.62 100 MET A O 1
ATOM 686 N N . LEU A 1 101 ? 36.070 18.326 -39.331 1.00 77.94 101 LEU A N 1
ATOM 687 C CA . LEU A 1 101 ? 36.201 18.094 -37.887 1.00 77.94 101 LEU A CA 1
ATOM 688 C C . LEU A 1 101 ? 35.062 18.747 -37.083 1.00 77.94 101 LEU A C 1
ATOM 690 O O . LEU A 1 101 ? 34.526 18.138 -36.155 1.00 77.94 101 LEU A O 1
ATOM 694 N N . ARG A 1 102 ? 34.657 19.973 -37.436 1.00 72.06 102 ARG A N 1
ATOM 695 C CA . ARG A 1 102 ? 33.633 20.734 -36.702 1.00 72.06 102 ARG A CA 1
ATOM 696 C C . ARG A 1 102 ? 32.212 20.231 -36.959 1.00 72.06 102 ARG A C 1
ATOM 698 O O . ARG A 1 102 ? 31.390 20.273 -36.044 1.00 72.06 102 ARG A O 1
ATOM 705 N N . ASP A 1 103 ? 31.944 19.717 -38.153 1.00 59.47 103 ASP A N 1
ATOM 706 C CA . ASP A 1 103 ? 30.656 19.143 -38.543 1.00 59.47 103 ASP A CA 1
ATOM 707 C C . ASP A 1 103 ? 30.498 17.714 -37.994 1.00 59.47 103 ASP A C 1
ATOM 709 O O . ASP A 1 103 ? 29.426 17.365 -37.487 1.00 59.47 103 ASP A O 1
ATOM 713 N N . SER A 1 104 ? 31.595 16.942 -37.926 1.00 58.97 104 SER A N 1
ATOM 714 C CA . SER A 1 104 ? 31.657 15.675 -37.169 1.00 58.97 104 SER A CA 1
ATOM 715 C C . SER A 1 104 ? 31.249 15.855 -35.698 1.00 58.97 104 SER A C 1
ATOM 717 O O . SER A 1 104 ? 30.605 14.983 -35.120 1.00 58.97 104 SER A O 1
ATOM 719 N N . GLY A 1 105 ? 31.563 17.011 -35.101 1.00 54.03 105 GLY A N 1
ATOM 720 C CA . GLY A 1 105 ? 31.154 17.380 -33.742 1.00 54.03 105 GLY A CA 1
ATOM 721 C C . GLY A 1 105 ? 29.749 17.989 -33.606 1.00 54.03 105 GLY A C 1
ATOM 722 O O . GLY A 1 105 ? 29.361 18.329 -32.489 1.00 54.03 105 GLY A O 1
ATOM 723 N N . ARG A 1 106 ? 28.988 18.179 -34.697 1.00 53.91 106 ARG A N 1
ATOM 724 C CA . ARG A 1 106 ? 27.711 18.931 -34.690 1.00 53.91 106 ARG A CA 1
ATOM 725 C C . ARG A 1 106 ? 26.495 18.199 -35.265 1.00 53.91 106 ARG A C 1
ATOM 727 O O . ARG A 1 106 ? 25.376 18.618 -34.981 1.00 53.91 106 ARG A O 1
ATOM 734 N N . GLY A 1 107 ? 26.673 17.116 -36.024 1.00 51.34 107 GLY A N 1
ATOM 735 C CA . GLY A 1 107 ? 25.551 16.381 -36.632 1.00 51.34 107 GLY A CA 1
ATOM 736 C C . GLY A 1 107 ? 24.772 15.453 -35.684 1.00 51.34 107 GLY A C 1
ATOM 737 O O . GLY A 1 107 ? 23.560 15.282 -35.827 1.00 51.34 107 GLY A O 1
ATOM 738 N N . ALA A 1 108 ? 25.441 14.841 -34.704 1.00 54.06 108 ALA A N 1
ATOM 739 C CA . ALA A 1 108 ? 24.834 13.814 -33.859 1.00 54.06 108 ALA A CA 1
ATOM 740 C C . ALA A 1 108 ? 24.068 14.411 -32.665 1.00 54.06 108 ALA A C 1
ATOM 742 O O . ALA A 1 108 ? 24.643 14.658 -31.604 1.00 54.06 108 ALA A O 1
ATOM 743 N N . LYS A 1 109 ? 22.738 14.548 -32.792 1.00 56.03 109 LYS A N 1
ATOM 744 C CA . LYS A 1 109 ? 21.854 14.570 -31.610 1.00 56.03 109 LYS A CA 1
ATOM 745 C C . LYS A 1 109 ? 22.183 13.327 -30.764 1.00 56.03 109 LYS A C 1
ATOM 747 O O . LYS A 1 109 ? 22.129 12.232 -31.330 1.00 56.03 109 LYS A O 1
ATOM 752 N N . PRO A 1 110 ? 22.516 13.446 -29.463 1.00 57.12 110 PRO A N 1
ATOM 753 C CA . PRO A 1 110 ? 22.831 12.280 -28.646 1.00 57.12 110 PRO A CA 1
ATOM 754 C C . PRO A 1 110 ? 21.659 11.299 -28.655 1.00 57.12 110 PRO A C 1
ATOM 756 O O . PRO A 1 110 ? 20.577 11.626 -28.172 1.00 57.12 110 PRO A O 1
ATOM 759 N N . ASP A 1 111 ? 21.871 10.117 -29.241 1.00 63.69 111 ASP A N 1
ATOM 760 C CA . ASP A 1 111 ? 20.885 9.034 -29.278 1.00 63.69 111 ASP A CA 1
ATOM 761 C C . ASP A 1 111 ? 20.434 8.752 -27.832 1.00 63.69 111 ASP A C 1
ATOM 763 O O . ASP A 1 111 ? 21.269 8.341 -27.015 1.00 63.69 111 ASP A O 1
ATOM 767 N N . PRO A 1 112 ? 19.146 8.961 -27.480 1.00 65.62 112 PRO A N 1
ATOM 768 C CA . PRO A 1 112 ? 18.661 8.757 -26.118 1.00 65.62 112 PRO A CA 1
ATOM 769 C C . PRO A 1 112 ? 18.823 7.319 -25.612 1.00 65.62 112 PRO A C 1
ATOM 771 O O . PRO A 1 112 ? 18.633 7.080 -24.427 1.00 65.62 112 PRO A O 1
ATOM 774 N N . LEU A 1 113 ? 19.189 6.364 -26.477 1.00 65.00 113 LEU A N 1
ATOM 775 C CA . LEU A 1 113 ? 19.494 4.967 -26.158 1.00 65.00 113 LEU A CA 1
ATOM 776 C C . LEU A 1 113 ? 21.012 4.674 -26.084 1.00 65.00 113 LEU A C 1
ATOM 778 O O . LEU A 1 113 ? 21.408 3.505 -25.977 1.00 65.00 113 LEU A O 1
ATOM 782 N N . ARG A 1 114 ? 21.870 5.704 -26.158 1.00 68.00 114 ARG A N 1
ATOM 783 C CA . ARG A 1 114 ? 23.345 5.630 -26.036 1.00 68.00 114 ARG A CA 1
ATOM 784 C C . ARG A 1 114 ? 23.939 6.565 -24.977 1.00 68.00 114 ARG A C 1
ATOM 786 O O . ARG A 1 114 ? 25.159 6.631 -24.857 1.00 68.00 114 ARG A O 1
ATOM 793 N N . ILE A 1 115 ? 23.110 7.267 -24.204 1.00 77.75 115 ILE A N 1
ATOM 794 C CA . ILE A 1 115 ? 23.581 8.077 -23.072 1.00 77.75 115 ILE A CA 1
ATOM 795 C C . ILE A 1 115 ? 24.333 7.160 -22.079 1.00 77.75 115 ILE A C 1
ATOM 797 O O . ILE A 1 115 ? 23.819 6.082 -21.752 1.00 77.75 115 ILE A O 1
ATOM 801 N N . PRO A 1 116 ? 25.531 7.542 -21.589 1.00 75.12 116 PRO A N 1
ATOM 802 C CA . PRO A 1 116 ? 26.260 6.767 -20.587 1.00 75.12 116 PRO A CA 1
ATOM 803 C C . PRO A 1 116 ? 25.394 6.441 -19.362 1.00 75.12 116 PRO A C 1
ATOM 805 O O . PRO A 1 116 ? 24.710 7.307 -18.822 1.00 75.12 116 PRO A O 1
ATOM 808 N N . GLY A 1 117 ? 25.417 5.176 -18.932 1.00 78.81 117 GLY A N 1
ATOM 809 C CA . GLY A 1 117 ? 24.573 4.656 -17.848 1.00 78.81 117 GLY A CA 1
ATOM 810 C C . GLY A 1 117 ? 23.304 3.921 -18.303 1.00 78.81 117 GLY A C 1
ATOM 811 O O . GLY A 1 117 ? 22.665 3.265 -17.483 1.00 78.81 117 GLY A O 1
ATOM 812 N N . ILE A 1 118 ? 22.951 3.954 -19.594 1.00 84.69 118 ILE A N 1
ATOM 813 C CA . ILE A 1 118 ? 21.845 3.150 -20.141 1.00 84.69 118 ILE A CA 1
ATOM 814 C C . ILE A 1 118 ? 22.280 1.693 -20.358 1.00 84.69 118 ILE A C 1
ATOM 816 O O . ILE A 1 118 ? 23.347 1.413 -20.902 1.00 84.69 118 ILE A O 1
ATOM 820 N N . ALA A 1 119 ? 21.420 0.754 -19.954 1.00 86.69 119 ALA A N 1
ATOM 821 C CA . ALA A 1 119 ? 21.673 -0.682 -20.033 1.00 86.69 119 ALA A CA 1
ATOM 822 C C . ALA A 1 119 ? 21.909 -1.175 -21.476 1.00 86.69 119 ALA A C 1
ATOM 824 O O . ALA A 1 119 ? 21.127 -0.901 -22.395 1.00 86.69 119 ALA A O 1
ATOM 825 N N . THR A 1 120 ? 22.964 -1.970 -21.674 1.00 88.62 120 THR A N 1
ATOM 826 C CA . THR A 1 120 ? 23.245 -2.610 -22.966 1.00 88.62 120 THR A CA 1
ATOM 827 C C . THR A 1 120 ? 22.262 -3.753 -23.247 1.00 88.62 120 THR A C 1
ATOM 829 O O . THR A 1 120 ? 21.559 -4.230 -22.352 1.00 88.62 120 THR A O 1
ATOM 832 N N . ARG A 1 121 ? 22.228 -4.268 -24.488 1.00 90.12 121 ARG A N 1
ATOM 833 C CA . ARG A 1 121 ? 21.390 -5.440 -24.827 1.00 90.12 121 ARG A CA 1
ATOM 834 C C . ARG A 1 121 ? 21.767 -6.648 -23.963 1.00 90.12 121 ARG A C 1
ATOM 836 O O . ARG A 1 121 ? 20.889 -7.391 -23.531 1.00 90.12 121 ARG A O 1
ATOM 843 N N . THR A 1 122 ? 23.055 -6.813 -23.673 1.00 91.00 122 THR A N 1
ATOM 844 C CA . THR A 1 122 ? 23.599 -7.833 -22.769 1.00 91.00 122 THR A CA 1
ATOM 845 C C . THR A 1 122 ? 23.141 -7.656 -21.323 1.00 91.00 122 THR A C 1
ATOM 847 O O . THR A 1 122 ? 22.789 -8.651 -20.694 1.00 91.00 122 THR A O 1
ATOM 850 N N . ASP A 1 123 ? 23.054 -6.428 -20.807 1.00 91.94 123 ASP A N 1
ATOM 851 C CA . ASP A 1 123 ? 22.577 -6.174 -19.438 1.00 91.94 123 ASP A CA 1
ATOM 852 C C . ASP A 1 123 ? 21.076 -6.433 -19.308 1.00 91.94 123 ASP A C 1
ATOM 854 O O . ASP A 1 123 ? 20.659 -7.173 -18.419 1.00 91.94 123 ASP A O 1
ATOM 858 N N . VAL A 1 124 ? 20.271 -5.919 -20.248 1.00 91.62 124 VAL A N 1
ATOM 859 C CA . VAL A 1 124 ? 18.826 -6.202 -20.324 1.00 91.62 124 VAL A CA 1
ATOM 860 C C . VAL A 1 124 ? 18.583 -7.711 -20.409 1.00 91.62 124 VAL A C 1
ATOM 862 O O . VAL A 1 124 ? 17.775 -8.258 -19.658 1.00 91.62 124 VAL A O 1
ATOM 865 N N . THR A 1 125 ? 19.331 -8.411 -21.268 1.00 92.00 125 THR A N 1
ATOM 866 C CA . THR A 1 125 ? 19.194 -9.864 -21.448 1.00 92.00 125 THR A CA 1
ATOM 867 C C . THR A 1 125 ? 19.608 -10.646 -20.196 1.00 92.00 125 THR A C 1
ATOM 869 O O . THR A 1 125 ? 18.976 -11.650 -19.865 1.00 92.00 125 THR A O 1
ATOM 872 N N . ARG A 1 126 ? 20.628 -10.182 -19.463 1.00 91.81 126 ARG A N 1
ATOM 873 C CA . ARG A 1 126 ? 21.122 -10.802 -18.223 1.00 91.81 126 ARG A CA 1
ATOM 874 C C . ARG A 1 126 ? 20.206 -10.552 -17.019 1.00 91.81 126 ARG A C 1
ATOM 876 O O . ARG A 1 126 ? 20.079 -11.444 -16.184 1.00 91.81 126 ARG A O 1
ATOM 883 N N . ALA A 1 127 ? 19.611 -9.364 -16.911 1.00 89.88 127 ALA A N 1
ATOM 884 C CA . ALA A 1 127 ? 18.903 -8.916 -15.710 1.00 89.88 127 ALA A CA 1
ATOM 885 C C . ALA A 1 127 ? 17.373 -9.051 -15.784 1.00 89.88 127 ALA A C 1
ATOM 887 O O . ALA A 1 127 ? 16.761 -9.408 -14.781 1.00 89.88 127 ALA A O 1
ATOM 888 N N . ALA A 1 128 ? 16.763 -8.771 -16.942 1.00 91.75 128 ALA A N 1
ATOM 889 C CA . ALA A 1 128 ? 15.315 -8.562 -17.071 1.00 91.75 128 ALA A CA 1
ATOM 890 C C . ALA A 1 128 ? 14.663 -9.343 -18.230 1.00 91.75 128 ALA A C 1
ATOM 892 O O . ALA A 1 128 ? 13.526 -9.064 -18.605 1.00 91.75 128 ALA A O 1
ATOM 893 N N . SER A 1 129 ? 15.363 -10.312 -18.828 1.00 93.62 129 SER A N 1
ATOM 894 C CA . SER A 1 129 ? 14.771 -11.175 -19.858 1.00 93.62 129 SER A CA 1
ATOM 895 C C . SER A 1 129 ? 13.862 -12.254 -19.272 1.00 93.62 129 SER A C 1
ATOM 897 O O . SER A 1 129 ? 14.014 -12.668 -18.123 1.00 93.62 129 SER A O 1
ATOM 899 N N . HIS A 1 130 ? 13.014 -12.817 -20.134 1.00 93.31 130 HIS A N 1
ATOM 900 C CA . HIS A 1 130 ? 12.286 -14.064 -19.890 1.00 93.31 130 HIS A CA 1
ATOM 901 C C . HIS A 1 130 ? 13.159 -15.157 -19.232 1.00 93.31 130 HIS A C 1
ATOM 903 O O . HIS A 1 130 ? 12.780 -15.723 -18.212 1.00 93.31 130 HIS A O 1
ATOM 909 N N . LYS A 1 131 ? 14.376 -15.412 -19.741 1.00 92.56 131 LYS A N 1
ATOM 910 C CA . LYS A 1 131 ? 15.275 -16.448 -19.192 1.00 92.56 131 LYS A CA 1
ATOM 911 C C . LYS A 1 131 ? 15.828 -16.088 -17.803 1.00 92.56 131 LYS A C 1
ATOM 913 O O . LYS A 1 131 ? 16.076 -16.985 -16.999 1.00 92.56 131 LYS A O 1
ATOM 918 N N . ALA A 1 132 ? 16.008 -14.799 -17.507 1.00 92.56 132 ALA A N 1
ATOM 919 C CA . ALA A 1 132 ? 16.395 -14.326 -16.176 1.00 92.56 132 ALA A CA 1
ATOM 920 C C . ALA A 1 132 ? 15.239 -14.458 -15.164 1.00 92.56 132 ALA A C 1
ATOM 922 O O . ALA A 1 132 ? 15.472 -14.865 -14.024 1.00 92.56 132 ALA A O 1
ATOM 923 N N . LEU A 1 133 ? 14.003 -14.187 -15.601 1.00 93.69 133 LEU A N 1
ATOM 924 C CA . LEU A 1 133 ? 12.782 -14.363 -14.814 1.00 93.69 133 LEU A CA 1
ATOM 925 C C . LEU A 1 133 ? 12.512 -15.846 -14.508 1.00 93.69 133 LEU A C 1
ATOM 927 O O . LEU A 1 133 ? 12.438 -16.218 -13.338 1.00 93.69 133 LEU A O 1
ATOM 931 N N . MET A 1 134 ? 12.463 -16.710 -15.530 1.00 94.31 134 MET A N 1
ATOM 932 C CA . MET A 1 134 ? 12.184 -18.146 -15.367 1.00 94.31 134 MET A CA 1
ATOM 933 C C . MET A 1 134 ? 13.200 -18.852 -14.457 1.00 94.31 134 MET A C 1
ATOM 935 O O . MET A 1 134 ? 12.836 -19.764 -13.720 1.00 94.31 134 MET A O 1
ATOM 939 N N . LYS A 1 135 ? 14.459 -18.389 -14.399 1.00 93.06 135 LYS A N 1
ATOM 940 C CA . LYS A 1 135 ? 15.465 -18.914 -13.455 1.00 93.06 135 LYS A CA 1
ATOM 941 C C . LYS A 1 135 ? 15.108 -18.680 -11.972 1.00 93.06 135 LYS A C 1
ATOM 943 O O . LYS A 1 135 ? 15.710 -19.302 -11.099 1.00 93.06 135 LYS A O 1
ATOM 948 N N . ARG A 1 136 ? 14.148 -17.800 -11.668 1.00 90.44 136 ARG A N 1
ATOM 949 C CA . ARG A 1 136 ? 13.601 -17.568 -10.320 1.00 90.44 136 ARG A CA 1
ATOM 950 C C . ARG A 1 136 ? 12.267 -18.291 -10.072 1.00 90.44 136 ARG A C 1
ATOM 952 O O . ARG A 1 136 ? 11.796 -18.222 -8.943 1.00 90.44 136 ARG A O 1
ATOM 959 N N . ALA A 1 137 ? 11.677 -18.981 -11.056 1.00 91.12 137 ALA A N 1
ATOM 960 C CA . ALA A 1 137 ? 10.293 -19.478 -11.009 1.00 91.12 137 ALA A CA 1
ATOM 961 C C . ALA A 1 137 ? 9.929 -20.214 -9.706 1.00 91.12 137 ALA A C 1
ATOM 963 O O . ALA A 1 137 ? 9.099 -19.727 -8.941 1.00 91.12 137 ALA A O 1
ATOM 964 N N . THR A 1 138 ? 10.641 -21.297 -9.380 1.00 88.94 138 THR A N 1
ATOM 965 C CA . THR A 1 138 ? 10.445 -22.122 -8.168 1.00 88.94 138 THR A CA 1
ATOM 966 C C . THR A 1 138 ? 10.654 -21.360 -6.848 1.00 88.94 138 THR A C 1
ATOM 968 O O . THR A 1 138 ? 10.274 -21.835 -5.784 1.00 88.94 138 THR A O 1
ATOM 971 N N . HIS A 1 139 ? 11.279 -20.177 -6.881 1.00 88.31 139 HIS A N 1
ATOM 972 C CA . HIS A 1 139 ? 11.441 -19.303 -5.714 1.00 88.31 139 HIS A CA 1
ATOM 973 C C . HIS A 1 139 ? 10.350 -18.226 -5.606 1.00 88.31 139 HIS A C 1
ATOM 975 O O . HIS A 1 139 ? 10.161 -17.666 -4.527 1.00 88.31 139 HIS A O 1
ATOM 981 N N . LEU A 1 140 ? 9.675 -17.918 -6.718 1.00 88.38 140 LEU A N 1
ATOM 982 C CA . LEU A 1 140 ? 8.619 -16.910 -6.828 1.00 88.38 140 LEU A CA 1
ATOM 983 C C . LEU A 1 140 ? 7.229 -17.527 -6.620 1.00 88.38 140 LEU A C 1
ATOM 985 O O . LEU A 1 140 ? 6.421 -16.938 -5.910 1.00 88.38 140 LEU A O 1
ATOM 989 N N . ARG A 1 141 ? 6.991 -18.716 -7.191 1.00 88.88 141 ARG A N 1
ATOM 990 C CA . ARG A 1 141 ? 5.752 -19.510 -7.090 1.00 88.88 141 ARG A CA 1
ATOM 991 C C . ARG A 1 141 ? 6.087 -20.969 -6.727 1.00 88.88 141 ARG A C 1
ATOM 993 O O . ARG A 1 141 ? 6.118 -21.815 -7.621 1.00 88.88 141 ARG A O 1
ATOM 1000 N N . PRO A 1 142 ? 6.430 -21.289 -5.461 1.00 86.50 142 PRO A N 1
ATOM 1001 C CA . PRO A 1 142 ? 6.783 -22.655 -5.063 1.00 86.50 142 PRO A CA 1
ATOM 1002 C C . PRO A 1 142 ? 5.659 -23.688 -5.249 1.00 86.50 142 PRO A C 1
ATOM 1004 O O . PRO A 1 142 ? 5.955 -24.877 -5.300 1.00 86.50 142 PRO A O 1
ATOM 1007 N N . SER A 1 143 ? 4.396 -23.255 -5.346 1.00 87.94 143 SER A N 1
ATOM 1008 C CA . SER A 1 143 ? 3.240 -24.126 -5.613 1.00 87.94 143 SER A CA 1
ATOM 1009 C C . SER A 1 143 ? 3.196 -24.698 -7.037 1.00 87.94 143 SER A C 1
ATOM 1011 O O . SER A 1 143 ? 2.580 -25.740 -7.259 1.00 87.94 143 SER A O 1
ATOM 1013 N N . LEU A 1 144 ? 3.834 -24.039 -8.012 1.00 89.69 144 LEU A N 1
ATOM 1014 C CA . LEU A 1 144 ? 3.720 -24.404 -9.422 1.00 89.69 144 LEU A CA 1
ATOM 1015 C C . LEU A 1 144 ? 4.814 -25.379 -9.858 1.00 89.69 144 LEU A C 1
ATOM 1017 O O . LEU A 1 144 ? 6.004 -25.060 -9.830 1.00 89.69 144 LEU A O 1
ATOM 1021 N N . THR A 1 145 ? 4.399 -26.535 -10.378 1.00 86.50 145 THR A N 1
ATOM 1022 C CA . THR A 1 145 ? 5.298 -27.483 -11.059 1.00 86.50 145 THR A CA 1
ATOM 1023 C C . THR A 1 145 ? 5.796 -26.927 -12.397 1.00 86.50 145 THR A C 1
ATOM 1025 O O . THR A 1 145 ? 6.970 -27.073 -12.729 1.00 86.50 145 THR A O 1
ATOM 1028 N N . HIS A 1 146 ? 4.920 -26.237 -13.134 1.00 89.19 146 HIS A N 1
ATOM 1029 C CA . HIS A 1 146 ? 5.185 -25.653 -14.449 1.00 89.19 146 HIS A CA 1
ATOM 1030 C C . HIS A 1 146 ? 4.683 -24.203 -14.488 1.00 89.19 146 HIS A C 1
ATOM 1032 O O . HIS A 1 146 ? 3.566 -23.931 -14.915 1.00 89.19 146 HIS A O 1
ATOM 1038 N N . ALA A 1 147 ? 5.498 -23.261 -14.010 1.00 90.75 147 ALA A N 1
ATOM 1039 C CA . ALA A 1 147 ? 5.156 -21.839 -14.058 1.00 90.75 147 ALA A CA 1
ATOM 1040 C C . ALA A 1 147 ? 5.254 -21.273 -15.485 1.00 90.75 147 ALA A C 1
ATOM 1042 O O . ALA A 1 147 ? 6.234 -21.526 -16.192 1.00 90.75 147 ALA A O 1
ATOM 1043 N N . SER A 1 148 ? 4.290 -20.439 -15.878 1.00 92.62 148 SER A N 1
ATOM 1044 C CA . SER A 1 148 ? 4.418 -19.546 -17.032 1.00 92.62 148 SER A CA 1
ATOM 1045 C C . SER A 1 148 ? 5.145 -18.244 -16.638 1.00 92.62 148 SER A C 1
ATOM 1047 O O . SER A 1 148 ? 5.348 -17.981 -15.451 1.00 92.62 148 SER A O 1
ATOM 1049 N N . PRO A 1 149 ? 5.524 -17.373 -17.592 1.00 89.94 149 PRO A N 1
ATOM 1050 C CA . PRO A 1 149 ? 6.111 -16.071 -17.265 1.00 89.94 149 PRO A CA 1
ATOM 1051 C C . PRO A 1 149 ? 5.163 -15.143 -16.490 1.00 89.94 149 PRO A C 1
ATOM 1053 O O . PRO A 1 149 ? 5.631 -14.407 -15.622 1.00 89.94 149 PRO A O 1
ATOM 1056 N N . GLY A 1 150 ? 3.854 -15.198 -16.772 1.00 89.25 150 GLY A N 1
ATOM 1057 C CA . GLY A 1 150 ? 2.838 -14.367 -16.110 1.00 89.25 150 GLY A CA 1
ATOM 1058 C C . GLY A 1 150 ? 2.615 -14.742 -14.643 1.00 89.25 150 GLY A C 1
ATOM 1059 O O . GLY A 1 150 ? 2.400 -13.871 -13.808 1.00 89.25 150 GLY A O 1
ATOM 1060 N N . ASP A 1 151 ? 2.796 -16.018 -14.292 1.00 90.69 151 ASP A N 1
ATOM 1061 C CA . ASP A 1 151 ? 2.725 -16.487 -12.902 1.00 90.69 151 ASP A CA 1
ATOM 1062 C C . ASP A 1 151 ? 3.754 -15.828 -11.977 1.00 90.69 151 ASP A C 1
ATOM 1064 O O . ASP A 1 151 ? 3.562 -15.782 -10.763 1.00 90.69 151 ASP A O 1
ATOM 1068 N N . ILE A 1 152 ? 4.882 -15.383 -12.534 1.00 91.81 152 ILE A N 1
ATOM 1069 C CA . ILE A 1 152 ? 6.073 -14.996 -11.772 1.00 91.81 152 ILE A CA 1
ATOM 1070 C C . ILE A 1 152 ? 6.558 -13.573 -12.069 1.00 91.81 152 ILE A C 1
ATOM 1072 O O . ILE A 1 152 ? 7.467 -13.094 -11.381 1.00 91.81 152 ILE A O 1
ATOM 1076 N N . GLY A 1 153 ? 5.978 -12.866 -13.043 1.00 92.44 153 GLY A N 1
ATOM 1077 C CA . GLY A 1 153 ? 6.375 -11.499 -13.358 1.00 92.44 153 GLY A CA 1
ATOM 1078 C C . GLY A 1 153 ? 5.516 -10.764 -14.384 1.00 92.44 153 GLY A C 1
ATOM 1079 O O . GLY A 1 153 ? 4.796 -11.352 -15.182 1.00 92.44 153 GLY A O 1
ATOM 1080 N N . TYR A 1 154 ? 5.670 -9.442 -14.385 1.00 91.94 154 TYR A N 1
ATOM 1081 C CA . TYR A 1 154 ? 4.944 -8.503 -15.234 1.00 91.94 154 TYR A CA 1
ATOM 1082 C C . TYR A 1 154 ? 5.824 -8.046 -16.405 1.00 91.94 154 TYR A C 1
ATOM 1084 O O . TYR A 1 154 ? 6.989 -7.670 -16.214 1.00 91.94 154 TYR A O 1
ATOM 1092 N N . ARG A 1 155 ? 5.275 -8.044 -17.625 1.00 92.50 155 ARG A N 1
ATOM 1093 C CA . ARG A 1 155 ? 5.979 -7.593 -18.836 1.00 92.50 155 ARG A CA 1
ATOM 1094 C C . ARG A 1 155 ? 5.887 -6.071 -18.971 1.00 92.50 155 ARG A C 1
ATOM 1096 O O . ARG A 1 155 ? 4.887 -5.547 -19.446 1.00 92.50 155 ARG A O 1
ATOM 1103 N N . ILE A 1 156 ? 6.963 -5.369 -18.618 1.00 90.00 156 ILE A N 1
ATOM 1104 C CA . ILE A 1 156 ? 7.042 -3.898 -18.666 1.00 90.00 156 ILE A CA 1
ATOM 1105 C C . ILE A 1 156 ? 7.089 -3.374 -20.112 1.00 90.00 156 ILE A C 1
ATOM 1107 O O . ILE A 1 156 ? 6.584 -2.292 -20.395 1.00 90.00 156 ILE A O 1
ATOM 1111 N N . GLY A 1 157 ? 7.704 -4.116 -21.038 1.00 90.44 157 GLY A N 1
ATOM 1112 C CA . GLY A 1 157 ? 7.806 -3.703 -22.440 1.00 90.44 157 GLY A CA 1
ATOM 1113 C C . GLY A 1 157 ? 8.956 -4.378 -23.180 1.00 90.44 157 GLY A C 1
ATOM 1114 O O . GLY A 1 157 ? 9.280 -5.535 -22.916 1.00 90.44 157 GLY A O 1
ATOM 1115 N N . HIS A 1 158 ? 9.591 -3.649 -24.098 1.00 90.81 158 HIS A N 1
ATOM 1116 C CA . HIS A 1 158 ? 10.731 -4.124 -24.886 1.00 90.81 158 HIS A CA 1
ATOM 1117 C C . HIS A 1 158 ? 11.879 -3.111 -24.869 1.00 90.81 158 HIS A C 1
ATOM 1119 O O . HIS A 1 158 ? 11.655 -1.906 -24.929 1.00 90.81 158 HIS A O 1
ATOM 1125 N N . SER A 1 159 ? 13.118 -3.600 -24.832 1.00 89.62 159 SER A N 1
ATOM 1126 C CA . SER A 1 159 ? 14.327 -2.785 -24.968 1.00 89.62 159 SER A CA 1
ATOM 1127 C C . SER A 1 159 ? 15.377 -3.533 -25.785 1.00 89.62 159 SER A C 1
ATOM 1129 O O . SER A 1 159 ? 15.641 -4.709 -25.540 1.00 89.62 159 SER A O 1
ATOM 1131 N N . ARG A 1 160 ? 15.957 -2.861 -26.789 1.00 86.81 160 ARG A N 1
ATOM 1132 C CA . ARG A 1 160 ? 17.023 -3.383 -27.674 1.00 86.81 160 ARG A CA 1
ATOM 1133 C C . ARG A 1 160 ? 16.728 -4.782 -28.259 1.00 86.81 160 ARG A C 1
ATOM 1135 O O . ARG A 1 160 ? 17.613 -5.635 -28.319 1.00 86.81 160 ARG A O 1
ATOM 1142 N N . GLY A 1 161 ? 15.479 -5.014 -28.674 1.00 87.31 161 GLY A N 1
ATOM 1143 C CA . GLY A 1 161 ? 15.026 -6.293 -29.239 1.00 87.31 161 GLY A CA 1
ATOM 1144 C C . GLY A 1 161 ? 14.849 -7.426 -28.218 1.00 87.31 161 GLY A C 1
ATOM 1145 O O . GLY A 1 161 ? 14.876 -8.591 -28.602 1.00 87.31 161 GLY A O 1
ATOM 1146 N N . THR A 1 162 ? 14.701 -7.104 -26.929 1.00 90.12 162 THR A N 1
ATOM 1147 C CA . THR A 1 162 ? 14.501 -8.068 -25.837 1.00 90.12 162 THR A CA 1
ATOM 1148 C C . THR A 1 162 ? 13.284 -7.659 -24.999 1.00 90.12 162 THR A C 1
ATOM 1150 O O . THR A 1 162 ? 13.148 -6.489 -24.640 1.00 90.12 162 THR A O 1
ATOM 1153 N N . ALA A 1 163 ? 12.397 -8.605 -24.673 1.00 92.38 163 ALA A N 1
ATOM 1154 C CA . ALA A 1 163 ? 11.274 -8.365 -23.760 1.00 92.38 163 ALA A CA 1
ATOM 1155 C C . ALA A 1 163 ? 11.772 -8.156 -22.320 1.00 92.38 163 ALA A C 1
ATOM 1157 O O . ALA A 1 163 ? 12.587 -8.939 -21.827 1.00 92.38 163 ALA A O 1
ATOM 1158 N N . VAL A 1 164 ? 11.270 -7.107 -21.667 1.00 93.38 164 VAL A N 1
ATOM 1159 C CA . VAL A 1 164 ? 11.663 -6.654 -20.327 1.00 93.38 164 VAL A CA 1
ATOM 1160 C C . VAL A 1 164 ? 10.587 -7.046 -19.321 1.00 93.38 164 VAL A C 1
ATOM 1162 O O . VAL A 1 164 ? 9.432 -6.640 -19.450 1.00 93.38 164 VAL A O 1
ATOM 1165 N N . TRP A 1 165 ? 10.989 -7.803 -18.305 1.00 94.12 165 TRP A N 1
ATOM 1166 C CA . TRP A 1 165 ? 10.133 -8.313 -17.240 1.00 94.12 165 TRP A CA 1
ATOM 1167 C C . TRP A 1 165 ? 10.650 -7.878 -15.865 1.00 94.12 165 TRP A C 1
ATOM 1169 O O . TRP A 1 165 ? 11.858 -7.884 -15.622 1.00 94.12 165 TRP A O 1
ATOM 1179 N N . ALA A 1 166 ? 9.732 -7.567 -14.953 1.00 93.06 166 ALA A N 1
ATOM 1180 C CA . ALA A 1 166 ? 9.992 -7.512 -13.514 1.00 93.06 166 ALA A CA 1
ATOM 1181 C C . ALA A 1 166 ? 9.331 -8.720 -12.843 1.00 93.06 166 ALA A C 1
ATOM 1183 O O . ALA A 1 166 ? 8.269 -9.149 -13.286 1.00 93.06 166 ALA A O 1
ATOM 1184 N N . SER A 1 167 ? 9.927 -9.282 -11.787 1.00 92.25 167 SER A N 1
ATOM 1185 C CA . SER A 1 167 ? 9.260 -10.361 -11.044 1.00 92.25 167 SER A CA 1
ATOM 1186 C C . SER A 1 167 ? 8.189 -9.824 -10.098 1.00 92.25 167 SER A C 1
ATOM 1188 O O . SER A 1 167 ? 8.230 -8.658 -9.708 1.00 92.25 167 SER A O 1
ATOM 1190 N N . VAL A 1 168 ? 7.300 -10.704 -9.634 1.00 90.19 168 VAL A N 1
ATOM 1191 C CA . VAL A 1 168 ? 6.301 -10.408 -8.587 1.00 90.19 168 VAL A CA 1
ATOM 1192 C C . VAL A 1 168 ? 6.896 -9.917 -7.251 1.00 90.19 168 VAL A C 1
ATOM 1194 O O . VAL A 1 168 ? 6.165 -9.395 -6.417 1.00 90.19 168 VAL A O 1
ATOM 1197 N N . GLU A 1 169 ? 8.213 -10.032 -7.030 1.00 87.75 169 GLU A N 1
ATOM 1198 C CA . GLU A 1 169 ? 8.900 -9.453 -5.859 1.00 87.75 169 GLU A CA 1
ATOM 1199 C C . GLU A 1 169 ? 9.448 -8.032 -6.072 1.00 87.75 169 GLU A C 1
ATOM 1201 O O . GLU A 1 169 ? 9.823 -7.365 -5.100 1.00 87.75 169 GLU A O 1
ATOM 1206 N N . ASP A 1 170 ? 9.602 -7.595 -7.323 1.00 88.94 170 ASP A N 1
ATOM 1207 C CA . ASP A 1 170 ? 10.355 -6.388 -7.655 1.00 88.94 170 ASP A CA 1
ATOM 1208 C C . ASP A 1 170 ? 9.436 -5.156 -7.596 1.00 88.94 170 ASP A C 1
ATOM 1210 O O . ASP A 1 170 ? 8.483 -5.018 -8.358 1.00 88.94 170 ASP A O 1
ATOM 1214 N N . SER A 1 171 ? 9.713 -4.235 -6.667 1.00 88.94 171 SER A N 1
ATOM 1215 C CA . SER A 1 171 ? 8.877 -3.047 -6.453 1.00 88.94 171 SER A CA 1
ATOM 1216 C C . SER A 1 171 ? 9.051 -2.018 -7.577 1.00 88.94 171 SER A C 1
ATOM 1218 O O . SER A 1 171 ? 10.102 -1.382 -7.680 1.00 88.94 171 SER A O 1
ATOM 1220 N N . ILE A 1 172 ? 8.008 -1.822 -8.384 1.00 88.88 172 ILE A N 1
ATOM 1221 C CA . ILE A 1 172 ? 7.977 -0.855 -9.489 1.00 88.88 172 ILE A CA 1
ATOM 1222 C C . ILE A 1 172 ? 7.518 0.519 -8.971 1.00 88.88 172 ILE A C 1
ATOM 1224 O O . ILE A 1 172 ? 6.575 0.613 -8.189 1.00 88.88 172 ILE A O 1
ATOM 1228 N N . LEU A 1 173 ? 8.166 1.595 -9.428 1.00 90.00 173 LEU A N 1
ATOM 1229 C CA . LEU A 1 173 ? 7.712 2.977 -9.242 1.00 90.00 173 LEU A CA 1
ATOM 1230 C C . LEU A 1 173 ? 7.543 3.627 -10.617 1.00 90.00 173 LEU A C 1
ATOM 1232 O O . LEU A 1 173 ? 8.525 3.829 -11.328 1.00 90.00 173 LEU A O 1
ATOM 1236 N N . VAL A 1 174 ? 6.305 3.961 -10.978 1.00 88.31 174 VAL A N 1
ATOM 1237 C CA . VAL A 1 174 ? 5.982 4.682 -12.216 1.00 88.31 174 VAL A CA 1
ATOM 1238 C C . VAL A 1 174 ? 5.849 6.168 -11.895 1.00 88.31 174 VAL A C 1
ATOM 1240 O O . VAL A 1 174 ? 5.109 6.543 -10.988 1.00 88.31 174 VAL A O 1
ATOM 1243 N N . ILE A 1 175 ? 6.559 7.014 -12.641 1.00 88.38 175 ILE A N 1
ATOM 1244 C CA . ILE A 1 175 ? 6.458 8.474 -12.553 1.00 88.38 175 ILE A CA 1
ATOM 1245 C C . ILE A 1 175 ? 6.068 8.987 -13.938 1.00 88.38 175 ILE A C 1
ATOM 1247 O O . ILE A 1 175 ? 6.758 8.715 -14.917 1.00 88.38 175 ILE A O 1
ATOM 1251 N N . GLY A 1 176 ? 4.968 9.731 -14.018 1.00 85.94 176 GLY A N 1
ATOM 1252 C CA . GLY A 1 176 ? 4.494 10.350 -15.252 1.00 85.94 176 GLY A CA 1
ATOM 1253 C C . GLY A 1 176 ? 3.444 11.425 -14.957 1.00 85.94 176 GLY A C 1
ATOM 1254 O O . GLY A 1 176 ? 2.741 11.319 -13.949 1.00 85.94 176 GLY A O 1
ATOM 1255 N N . PRO A 1 177 ? 3.329 12.470 -15.796 1.00 86.69 177 PRO A N 1
ATOM 1256 C CA . PRO A 1 177 ? 2.353 13.539 -15.599 1.00 86.69 177 PRO A CA 1
ATOM 1257 C C . PRO A 1 177 ? 0.906 13.040 -15.790 1.00 86.69 177 PRO A C 1
ATOM 1259 O O . PRO A 1 177 ? 0.688 11.964 -16.362 1.00 86.69 177 PRO A O 1
ATOM 1262 N N . PRO A 1 178 ? -0.115 13.809 -15.368 1.00 82.00 178 PRO A N 1
ATOM 1263 C CA . PRO A 1 178 ? -1.510 13.506 -15.681 1.00 82.00 178 PRO A CA 1
ATOM 1264 C C . PRO A 1 178 ? -1.727 13.276 -17.185 1.00 82.00 178 PRO A C 1
ATOM 1266 O O . PRO A 1 178 ? -1.120 13.948 -18.017 1.00 82.00 178 PRO A O 1
ATOM 1269 N N . ARG A 1 179 ? -2.605 12.326 -17.532 1.00 81.00 179 ARG A N 1
ATOM 1270 C CA . ARG A 1 179 ? -2.899 11.876 -18.914 1.00 81.00 179 ARG A CA 1
ATOM 1271 C C . ARG A 1 179 ? -1.740 11.206 -19.683 1.00 81.00 179 ARG A C 1
ATOM 1273 O O . ARG A 1 179 ? -1.927 10.859 -20.840 1.00 81.00 179 ARG A O 1
ATOM 1280 N N . SER A 1 180 ? -0.607 10.890 -19.049 1.00 86.69 180 SER A N 1
ATOM 1281 C CA . SER A 1 180 ? 0.508 10.113 -19.648 1.00 86.69 180 SER A CA 1
ATOM 1282 C C . SER A 1 180 ? 0.221 8.623 -19.939 1.00 86.69 180 SER A C 1
ATOM 1284 O O . SER A 1 180 ? 1.146 7.848 -20.165 1.00 86.69 180 SER A O 1
ATOM 1286 N N . GLY A 1 181 ? -1.037 8.175 -19.874 1.00 85.12 181 GLY A N 1
ATOM 1287 C CA . GLY A 1 181 ? -1.405 6.765 -20.062 1.00 85.12 181 GLY A CA 1
ATOM 1288 C C . GLY A 1 181 ? -1.019 5.816 -18.913 1.00 85.12 181 GLY A C 1
ATOM 1289 O O . GLY A 1 181 ? -1.238 4.614 -19.039 1.00 85.12 181 GLY A O 1
ATOM 1290 N N . LYS A 1 182 ? -0.502 6.328 -17.778 1.00 88.25 182 LYS A N 1
ATOM 1291 C CA . LYS A 1 182 ? -0.008 5.536 -16.625 1.00 88.25 182 LYS A CA 1
ATOM 1292 C C . LYS A 1 182 ? -0.953 4.404 -16.183 1.00 88.25 182 LYS A C 1
ATOM 1294 O O . LYS A 1 182 ? -0.514 3.271 -15.992 1.00 88.25 182 LYS A O 1
ATOM 1299 N N . GLY A 1 183 ? -2.252 4.704 -16.089 1.00 84.50 183 GLY A N 1
ATOM 1300 C CA . GLY A 1 183 ? -3.295 3.741 -15.732 1.00 84.50 183 GLY A CA 1
ATOM 1301 C C . GLY A 1 183 ? -3.502 2.682 -16.816 1.00 84.50 183 GLY A C 1
ATOM 1302 O O . GLY A 1 183 ? -3.312 1.497 -16.563 1.00 84.50 183 GLY A O 1
ATOM 1303 N N . ALA A 1 184 ? -3.813 3.122 -18.039 1.00 86.06 184 ALA A N 1
ATOM 1304 C CA . ALA A 1 184 ? -4.140 2.256 -19.174 1.00 86.06 184 ALA A CA 1
ATOM 1305 C C . ALA A 1 184 ? -2.998 1.320 -19.603 1.00 86.06 184 ALA A C 1
ATOM 1307 O O . ALA A 1 184 ? -3.247 0.169 -19.944 1.00 86.06 184 ALA A O 1
ATOM 1308 N N . HIS A 1 185 ? -1.748 1.791 -19.596 1.00 86.94 185 HIS A N 1
ATOM 1309 C CA . HIS A 1 185 ? -0.621 1.015 -20.124 1.00 86.94 185 HIS A CA 1
ATOM 1310 C C . HIS A 1 185 ? 0.112 0.176 -19.071 1.00 86.94 185 HIS A C 1
ATOM 1312 O O . HIS A 1 185 ? 0.744 -0.810 -19.447 1.00 86.94 185 HIS A O 1
ATOM 1318 N N . ILE A 1 186 ? 0.029 0.527 -17.780 1.00 89.19 186 ILE A N 1
ATOM 1319 C CA . ILE A 1 186 ? 0.739 -0.191 -16.707 1.00 89.19 186 ILE A CA 1
ATOM 1320 C C . ILE A 1 186 ? -0.221 -0.732 -15.643 1.00 89.19 186 ILE A C 1
ATOM 1322 O O . ILE A 1 186 ? -0.225 -1.934 -15.403 1.00 89.19 186 ILE A O 1
ATOM 1326 N N . VAL A 1 187 ? -1.031 0.120 -15.000 1.00 89.81 187 VAL A N 1
ATOM 1327 C CA . VAL A 1 187 ? -1.821 -0.286 -13.816 1.00 89.81 187 VAL A CA 1
ATOM 1328 C C . VAL A 1 187 ? -2.921 -1.289 -14.175 1.00 89.81 187 VAL A C 1
ATOM 1330 O O . VAL A 1 187 ? -3.023 -2.329 -13.533 1.00 89.81 187 VAL A O 1
ATOM 1333 N N . ILE A 1 188 ? -3.706 -1.016 -15.221 1.00 92.00 188 ILE A N 1
ATOM 1334 C CA . ILE A 1 188 ? -4.783 -1.902 -15.688 1.00 92.00 188 ILE A CA 1
ATOM 1335 C C . ILE A 1 188 ? -4.219 -3.257 -16.130 1.00 92.00 188 ILE A C 1
ATOM 1337 O O . ILE A 1 188 ? -4.722 -4.292 -15.698 1.00 92.00 188 ILE A O 1
ATOM 1341 N N . ASN A 1 189 ? -3.126 -3.259 -16.898 1.00 91.31 189 ASN A N 1
ATOM 1342 C CA . ASN A 1 189 ? -2.458 -4.492 -17.319 1.00 91.31 189 ASN A CA 1
ATOM 1343 C C . ASN A 1 189 ? -1.924 -5.283 -16.116 1.00 91.31 189 ASN A C 1
ATOM 1345 O O . ASN A 1 189 ? -2.167 -6.477 -16.031 1.00 91.31 189 ASN A O 1
ATOM 1349 N N . ALA A 1 190 ? -1.297 -4.628 -15.132 1.00 92.06 190 ALA A N 1
ATOM 1350 C CA . ALA A 1 190 ? -0.822 -5.305 -13.925 1.00 92.06 190 ALA A CA 1
ATOM 1351 C C . ALA A 1 190 ? -1.961 -5.934 -13.097 1.00 92.06 190 ALA A C 1
ATOM 1353 O O . ALA A 1 190 ? -1.771 -7.016 -12.555 1.00 92.06 190 ALA A O 1
ATOM 1354 N N . ILE A 1 191 ? -3.141 -5.303 -13.016 1.00 94.00 191 ILE A N 1
ATOM 1355 C CA . ILE A 1 191 ? -4.326 -5.874 -12.341 1.00 94.00 191 ILE A CA 1
ATOM 1356 C C . ILE A 1 191 ? -4.847 -7.114 -13.089 1.00 94.00 191 ILE A C 1
ATOM 1358 O O . ILE A 1 191 ? -5.219 -8.106 -12.456 1.00 94.00 191 ILE A O 1
ATOM 1362 N N . LEU A 1 192 ? -4.883 -7.065 -14.425 1.00 93.38 192 LEU A N 1
ATOM 1363 C CA . LEU A 1 192 ? -5.337 -8.174 -15.273 1.00 93.38 192 LEU A CA 1
ATOM 1364 C C . LEU A 1 192 ? -4.354 -9.354 -15.257 1.00 93.38 192 LEU A C 1
ATOM 1366 O O . LEU A 1 192 ? -4.786 -10.491 -15.093 1.00 93.38 192 LEU A O 1
ATOM 1370 N N . ASP A 1 193 ? -3.053 -9.074 -15.359 1.00 91.94 193 ASP A N 1
ATOM 1371 C CA . ASP A 1 193 ? -1.967 -10.062 -15.361 1.00 91.94 193 ASP A CA 1
ATOM 1372 C C . ASP A 1 193 ? -1.682 -10.652 -13.960 1.00 91.94 193 ASP A C 1
ATOM 1374 O O . ASP A 1 193 ? -0.896 -11.590 -13.841 1.00 91.94 193 ASP A O 1
ATOM 1378 N N . ALA A 1 194 ? -2.268 -10.110 -12.881 1.00 93.31 194 ALA A N 1
ATOM 1379 C CA . ALA A 1 194 ? -1.952 -10.513 -11.508 1.00 93.31 194 ALA A CA 1
ATOM 1380 C C . ALA A 1 194 ? -2.402 -11.958 -11.189 1.00 93.31 194 ALA A C 1
ATOM 1382 O O . ALA A 1 194 ? -3.609 -12.214 -11.105 1.00 93.31 194 ALA A O 1
ATOM 1383 N N . PRO A 1 195 ? -1.469 -12.885 -10.890 1.00 90.62 195 PRO A N 1
ATOM 1384 C CA . PRO A 1 195 ? -1.751 -14.318 -10.746 1.00 90.62 195 PRO A CA 1
ATOM 1385 C C . PRO A 1 195 ? -2.322 -14.712 -9.368 1.00 90.62 195 PRO A C 1
ATOM 1387 O O . PRO A 1 195 ? -2.302 -15.886 -9.006 1.00 90.62 195 PRO A O 1
ATOM 1390 N N . GLY A 1 196 ? -2.769 -13.732 -8.579 1.00 93.00 196 GLY A N 1
ATOM 1391 C CA . GLY A 1 196 ? -3.174 -13.854 -7.178 1.00 93.00 196 GLY A CA 1
ATOM 1392 C C . GLY A 1 196 ? -4.083 -12.700 -6.741 1.00 93.00 196 GLY A C 1
ATOM 1393 O O . GLY A 1 196 ? -4.616 -12.004 -7.612 1.00 93.00 196 GLY A O 1
ATOM 1394 N N . PRO A 1 197 ? -4.280 -12.473 -5.428 1.00 95.75 197 PRO A N 1
ATOM 1395 C CA . PRO A 1 197 ? -5.098 -11.368 -4.937 1.00 95.75 197 PRO A CA 1
ATOM 1396 C C . PRO A 1 197 ? -4.500 -9.999 -5.293 1.00 95.75 197 PRO A C 1
ATOM 1398 O O . PRO A 1 197 ? -3.287 -9.842 -5.472 1.00 95.75 197 PRO A O 1
ATOM 1401 N N . VAL A 1 198 ? -5.359 -8.985 -5.382 1.00 95.44 198 VAL A N 1
ATOM 1402 C CA . VAL A 1 198 ? -4.990 -7.626 -5.805 1.00 95.44 198 VAL A CA 1
ATOM 1403 C C . VAL A 1 198 ? -5.624 -6.598 -4.880 1.00 95.44 198 VAL A C 1
ATOM 1405 O O . VAL A 1 198 ? -6.816 -6.658 -4.598 1.00 95.44 198 VAL A O 1
ATOM 1408 N N . ILE A 1 199 ? -4.854 -5.592 -4.478 1.00 93.38 199 ILE A N 1
ATOM 1409 C CA . ILE A 1 199 ? -5.392 -4.360 -3.901 1.00 93.38 199 ILE A CA 1
ATOM 1410 C C . ILE A 1 199 ? -4.935 -3.203 -4.780 1.00 93.38 199 ILE A C 1
ATOM 1412 O O . ILE A 1 199 ? -3.736 -3.014 -4.997 1.00 93.38 199 ILE A O 1
ATOM 1416 N N . THR A 1 200 ? -5.884 -2.42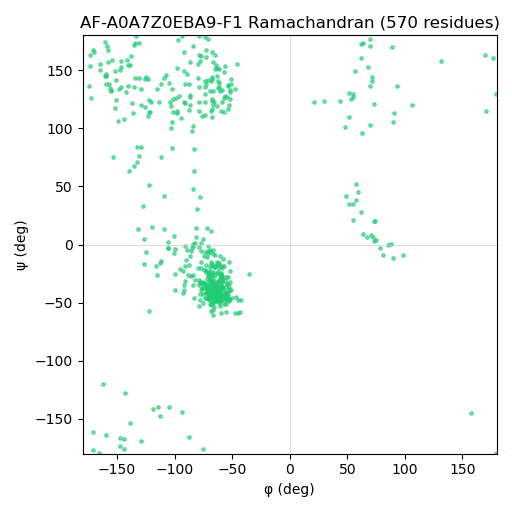8 -5.301 1.00 91.25 200 THR A N 1
ATOM 1417 C CA . THR A 1 200 ? -5.606 -1.254 -6.130 1.00 91.25 200 THR A CA 1
ATOM 1418 C C . THR A 1 200 ? -6.297 -0.017 -5.581 1.00 91.25 200 THR A C 1
ATOM 1420 O O . THR A 1 200 ? -7.419 -0.082 -5.085 1.00 91.25 200 THR A O 1
ATOM 1423 N N . THR A 1 201 ? -5.618 1.122 -5.675 1.00 86.12 201 THR A N 1
ATOM 1424 C CA . THR A 1 201 ? -6.167 2.432 -5.318 1.00 86.12 201 THR A CA 1
ATOM 1425 C C . THR A 1 201 ? -6.383 3.248 -6.579 1.00 86.12 201 THR A C 1
ATOM 1427 O O . THR A 1 201 ? -5.579 3.176 -7.511 1.00 86.12 201 THR A O 1
ATOM 1430 N N . SER A 1 202 ? -7.457 4.035 -6.625 1.00 79.88 202 SER A N 1
ATOM 1431 C CA . SER A 1 202 ? -7.651 5.007 -7.697 1.00 79.88 202 SER A CA 1
ATOM 1432 C C . SER A 1 202 ? -8.475 6.210 -7.252 1.00 79.88 202 SER A C 1
ATOM 1434 O O . SER A 1 202 ? -9.368 6.107 -6.414 1.00 79.88 202 SER A O 1
ATOM 1436 N N . THR A 1 203 ? -8.191 7.357 -7.862 1.00 76.31 203 THR A N 1
ATOM 1437 C CA . THR A 1 203 ? -8.965 8.594 -7.710 1.00 76.31 203 THR A CA 1
ATOM 1438 C C . THR A 1 203 ? -10.159 8.667 -8.668 1.00 76.31 203 THR A C 1
ATOM 1440 O O . THR A 1 203 ? -10.943 9.610 -8.581 1.00 76.31 203 THR A O 1
ATOM 1443 N N . ARG A 1 204 ? -10.308 7.702 -9.595 1.00 77.31 204 ARG A N 1
ATOM 1444 C CA . ARG A 1 204 ? -11.393 7.626 -10.594 1.00 77.31 204 ARG A CA 1
ATOM 1445 C C . ARG A 1 204 ? -11.770 6.160 -10.889 1.00 77.31 204 ARG A C 1
ATOM 1447 O O . ARG A 1 204 ? -10.907 5.289 -10.778 1.00 77.31 204 ARG A O 1
ATOM 1454 N N . PRO A 1 205 ? -13.015 5.857 -11.301 1.00 79.94 205 PRO A N 1
ATOM 1455 C CA . PRO A 1 205 ? -13.473 4.478 -11.492 1.00 79.94 205 PRO A CA 1
ATOM 1456 C C . PRO A 1 205 ? -12.862 3.734 -12.699 1.00 79.94 205 PRO A C 1
ATOM 1458 O O . PRO A 1 205 ? -13.094 2.536 -12.820 1.00 79.94 205 PRO A O 1
ATOM 1461 N N . ASP A 1 206 ? -12.062 4.376 -13.563 1.00 82.50 206 ASP A N 1
ATOM 1462 C CA . ASP A 1 206 ? -11.456 3.800 -14.783 1.00 82.50 206 ASP A CA 1
ATOM 1463 C C . ASP A 1 206 ? -10.830 2.403 -14.594 1.00 82.50 206 ASP A C 1
ATOM 1465 O O . ASP A 1 206 ? -11.054 1.490 -15.393 1.00 82.50 206 ASP A O 1
ATOM 1469 N N . ASN A 1 207 ? -10.023 2.231 -13.538 1.00 85.56 207 ASN A N 1
ATOM 1470 C CA . ASN A 1 207 ? -9.340 0.965 -13.257 1.00 85.56 207 ASN A CA 1
ATOM 1471 C C . ASN A 1 207 ? -10.358 -0.127 -12.888 1.00 85.56 207 ASN A C 1
ATOM 1473 O O . ASN A 1 207 ? -10.228 -1.268 -13.333 1.00 85.56 207 ASN A O 1
ATOM 1477 N N . LEU A 1 208 ? -11.377 0.234 -12.099 1.00 87.62 208 LEU A N 1
ATOM 1478 C CA . LEU A 1 208 ? -12.459 -0.646 -11.661 1.00 87.62 208 LEU A CA 1
ATOM 1479 C C . LEU A 1 208 ? -13.323 -1.071 -12.851 1.00 87.62 208 LEU A C 1
ATOM 1481 O O . LEU A 1 208 ? -13.414 -2.263 -13.130 1.00 87.62 208 LEU A O 1
ATOM 1485 N N . THR A 1 209 ? -13.889 -0.129 -13.607 1.00 88.00 209 THR A N 1
ATOM 1486 C CA . THR A 1 209 ? -14.796 -0.441 -14.727 1.00 88.00 209 THR A CA 1
ATOM 1487 C C . THR A 1 209 ? -14.126 -1.278 -15.816 1.00 88.00 209 THR A C 1
ATOM 1489 O O . THR A 1 209 ? -14.767 -2.164 -16.379 1.00 88.00 209 THR A O 1
ATOM 1492 N N . THR A 1 210 ? -12.828 -1.068 -16.064 1.00 91.25 210 THR A N 1
ATOM 1493 C CA . THR A 1 210 ? -12.068 -1.839 -17.061 1.00 91.25 210 THR A CA 1
ATOM 1494 C C . THR A 1 210 ? -11.756 -3.270 -16.604 1.00 91.25 210 THR A C 1
ATOM 1496 O O . THR A 1 210 ? -11.721 -4.178 -17.432 1.00 91.25 210 THR A O 1
ATOM 1499 N N . THR A 1 211 ? -11.515 -3.506 -15.306 1.00 93.81 211 THR A N 1
ATOM 1500 C CA . THR A 1 211 ? -10.957 -4.791 -14.825 1.00 93.81 211 THR A CA 1
ATOM 1501 C C . THR A 1 211 ? -11.911 -5.643 -13.976 1.00 93.81 211 THR A C 1
ATOM 1503 O O . THR A 1 211 ? -11.696 -6.852 -13.877 1.00 93.81 211 THR A O 1
ATOM 1506 N N . LEU A 1 212 ? -13.009 -5.074 -13.459 1.00 91.81 212 LEU A N 1
ATOM 1507 C CA . LEU A 1 212 ? -14.019 -5.732 -12.611 1.00 91.81 212 LEU A CA 1
ATOM 1508 C C . LEU A 1 212 ? -14.438 -7.118 -13.135 1.00 91.81 212 LEU A C 1
ATOM 1510 O O . LEU A 1 212 ? -14.216 -8.126 -12.467 1.00 91.81 212 LEU A O 1
ATOM 1514 N N . ARG A 1 213 ? -14.957 -7.193 -14.369 1.00 92.38 213 ARG A N 1
ATOM 1515 C CA . ARG A 1 213 ? -15.455 -8.444 -14.987 1.00 92.38 213 ARG A CA 1
ATOM 1516 C C . ARG A 1 213 ? -14.362 -9.473 -15.311 1.00 92.38 213 ARG A C 1
ATOM 1518 O O . ARG A 1 213 ? -14.663 -10.625 -15.624 1.00 92.38 213 ARG A O 1
ATOM 1525 N N . ALA A 1 214 ? -13.091 -9.074 -15.311 1.00 94.50 214 ALA A N 1
ATOM 1526 C CA . ALA A 1 214 ? -11.976 -10.011 -15.418 1.00 94.50 214 ALA A CA 1
ATOM 1527 C C . ALA A 1 214 ? -11.637 -10.593 -14.042 1.00 94.50 214 ALA A C 1
ATOM 1529 O O . ALA A 1 214 ? -11.542 -11.808 -13.903 1.00 94.50 214 ALA A O 1
ATOM 1530 N N . ARG A 1 215 ? -11.553 -9.741 -13.016 1.00 94.75 215 ARG A N 1
ATOM 1531 C CA . ARG A 1 215 ? -11.232 -10.146 -11.642 1.00 94.75 215 ARG A CA 1
ATOM 1532 C C . ARG A 1 215 ? -12.340 -10.965 -10.972 1.00 94.75 215 ARG A C 1
ATOM 1534 O O . ARG A 1 215 ? -12.024 -11.949 -10.317 1.00 94.75 215 ARG A O 1
ATOM 1541 N N . GLN A 1 216 ? -13.614 -10.668 -11.250 1.00 93.31 216 GLN A N 1
ATOM 1542 C CA . GLN A 1 216 ? -14.773 -11.472 -10.815 1.00 93.31 216 GLN A CA 1
ATOM 1543 C C . GLN A 1 216 ? -14.751 -12.933 -11.304 1.00 93.31 216 GLN A C 1
ATOM 1545 O O . GLN A 1 216 ? -15.464 -13.764 -10.755 1.00 93.31 216 GLN A O 1
ATOM 1550 N N . ARG A 1 217 ? -13.955 -13.263 -12.333 1.00 93.94 217 ARG A N 1
ATOM 1551 C CA . ARG A 1 217 ? -13.771 -14.644 -12.822 1.00 93.94 217 ARG A CA 1
ATOM 1552 C C . ARG A 1 217 ? -12.597 -15.377 -12.158 1.00 93.94 217 ARG A C 1
ATOM 1554 O O . ARG A 1 217 ? -12.354 -16.530 -12.493 1.00 93.94 217 ARG A O 1
ATOM 1561 N N . LEU A 1 218 ? -11.866 -14.710 -11.262 1.00 91.94 218 LEU A N 1
ATOM 1562 C CA . LEU A 1 218 ? -10.704 -15.248 -10.543 1.00 91.94 218 LEU A CA 1
ATOM 1563 C C . LEU A 1 218 ? -10.933 -15.347 -9.028 1.00 91.94 218 LEU A C 1
ATOM 1565 O O . LEU A 1 218 ? -10.286 -16.161 -8.382 1.00 91.94 218 LEU A O 1
ATOM 1569 N N . GLY A 1 219 ? -11.820 -14.519 -8.472 1.00 92.38 219 GLY A N 1
ATOM 1570 C CA . GLY A 1 219 ? -12.103 -14.449 -7.039 1.00 92.38 219 GLY A CA 1
ATOM 1571 C C . GLY A 1 219 ? -13.159 -13.386 -6.709 1.00 92.38 219 GLY A C 1
ATOM 1572 O O . GLY A 1 219 ? -13.655 -12.707 -7.618 1.00 92.38 219 GLY A O 1
ATOM 1573 N N . PRO A 1 220 ? -13.508 -13.203 -5.422 1.00 92.50 220 PRO A N 1
ATOM 1574 C CA . PRO A 1 220 ? -14.438 -12.166 -5.001 1.00 92.50 220 PRO A CA 1
ATOM 1575 C C . PRO A 1 220 ? -13.868 -10.778 -5.310 1.00 92.50 220 PRO A C 1
ATOM 1577 O O . PRO A 1 220 ? -12.664 -10.529 -5.208 1.00 92.50 220 PRO A O 1
ATOM 1580 N N . VAL A 1 221 ? -14.741 -9.844 -5.672 1.00 92.12 221 VAL A N 1
ATOM 1581 C CA . VAL A 1 221 ? -14.369 -8.437 -5.834 1.00 92.12 221 VAL A CA 1
ATOM 1582 C C . VAL A 1 221 ? -15.037 -7.624 -4.742 1.00 92.12 221 VAL A C 1
ATOM 1584 O O . VAL A 1 221 ? -16.205 -7.843 -4.442 1.00 92.12 221 VAL A O 1
ATOM 1587 N N . ALA A 1 222 ? -14.288 -6.684 -4.177 1.00 90.25 222 ALA A N 1
ATOM 1588 C CA . ALA A 1 222 ? -14.768 -5.717 -3.204 1.00 90.25 222 ALA A CA 1
ATOM 1589 C C . ALA A 1 222 ? -14.464 -4.294 -3.690 1.00 90.25 222 ALA A C 1
ATOM 1591 O O . ALA A 1 222 ? -13.410 -4.043 -4.283 1.00 90.25 222 ALA A O 1
ATOM 1592 N N . VAL A 1 223 ? -15.366 -3.354 -3.419 1.00 88.69 223 VAL A N 1
ATOM 1593 C CA . VAL A 1 223 ? -15.173 -1.925 -3.676 1.00 88.69 223 VAL A CA 1
ATOM 1594 C C . VAL A 1 223 ? -15.412 -1.167 -2.375 1.00 88.69 223 VAL A C 1
ATOM 1596 O O . VAL A 1 223 ? -16.505 -1.179 -1.814 1.00 88.69 223 VAL A O 1
ATOM 1599 N N . PHE A 1 224 ? -14.373 -0.488 -1.900 1.00 86.62 224 PHE A N 1
ATOM 1600 C CA . PHE A 1 224 ? -14.466 0.436 -0.778 1.00 86.62 224 PHE A CA 1
ATOM 1601 C C . PHE A 1 224 ? -14.444 1.856 -1.341 1.00 86.62 224 PHE A C 1
ATOM 1603 O O . PHE A 1 224 ? -13.396 2.375 -1.735 1.00 86.62 224 PHE A O 1
ATOM 1610 N N . ASP A 1 225 ? -15.637 2.438 -1.432 1.00 82.12 225 ASP A N 1
ATOM 1611 C CA . ASP A 1 225 ? -15.904 3.748 -2.025 1.00 82.12 225 ASP A CA 1
ATOM 1612 C C . ASP A 1 225 ? -16.803 4.583 -1.095 1.00 82.12 225 ASP A C 1
ATOM 1614 O O . ASP A 1 225 ? -17.978 4.821 -1.386 1.00 82.12 225 ASP A O 1
ATOM 1618 N N . PRO A 1 226 ? -16.271 5.044 0.052 1.00 74.38 226 PRO A N 1
ATOM 1619 C CA . PRO A 1 226 ? -17.037 5.827 1.022 1.00 74.38 226 PRO A CA 1
ATOM 1620 C C . PRO A 1 226 ? -17.400 7.235 0.508 1.00 74.38 226 PRO A C 1
ATOM 1622 O O . PRO A 1 226 ? -18.104 7.979 1.186 1.00 74.38 226 PRO A O 1
ATOM 1625 N N . GLN A 1 227 ? -16.913 7.621 -0.680 1.00 73.44 227 GLN A N 1
ATOM 1626 C CA . GLN A 1 227 ? -17.233 8.880 -1.358 1.00 73.44 227 GLN A CA 1
ATOM 1627 C C . GLN A 1 227 ? -18.289 8.706 -2.474 1.00 73.44 227 GLN A C 1
ATOM 1629 O O . GLN A 1 227 ? -18.775 9.714 -2.990 1.00 73.44 227 GLN A O 1
ATOM 1634 N N . GLN A 1 228 ? -18.684 7.465 -2.804 1.00 76.00 228 GLN A N 1
ATOM 1635 C CA . GLN A 1 228 ? -19.641 7.097 -3.864 1.00 76.00 228 GLN A CA 1
ATOM 1636 C C . GLN A 1 228 ? -19.240 7.594 -5.272 1.00 76.00 228 GLN A C 1
ATOM 1638 O O . GLN A 1 228 ? -20.072 7.989 -6.090 1.00 76.00 228 GLN A O 1
ATOM 1643 N N . LEU A 1 229 ? -17.938 7.547 -5.563 1.00 74.75 229 LEU A N 1
ATOM 1644 C CA . LEU A 1 229 ? -17.306 7.889 -6.842 1.00 74.75 229 LEU A CA 1
ATOM 1645 C C . LEU A 1 229 ? -17.689 6.934 -7.994 1.00 74.75 229 LEU A C 1
ATOM 1647 O O . LEU A 1 229 ? -17.518 7.284 -9.163 1.00 74.75 229 LEU A O 1
ATOM 1651 N N . ALA A 1 230 ? -18.184 5.736 -7.679 1.00 73.62 230 ALA A N 1
ATOM 1652 C CA . ALA A 1 230 ? -18.588 4.680 -8.605 1.00 73.62 230 ALA A CA 1
ATOM 1653 C C . ALA A 1 230 ? -20.062 4.266 -8.417 1.00 73.62 230 ALA A C 1
ATOM 1655 O O . ALA A 1 230 ? -20.391 3.083 -8.289 1.00 73.62 230 ALA A O 1
ATOM 1656 N N . ALA A 1 231 ? -20.961 5.256 -8.410 1.00 68.56 231 ALA A N 1
ATOM 1657 C CA . ALA A 1 231 ? -22.406 5.046 -8.331 1.00 68.56 231 ALA A CA 1
ATOM 1658 C C . ALA A 1 231 ? -22.907 3.967 -9.318 1.00 68.56 231 ALA A C 1
ATOM 1660 O O . ALA A 1 231 ? -22.548 3.959 -10.496 1.00 68.56 231 ALA A O 1
ATOM 1661 N N . GLY A 1 232 ? -23.755 3.058 -8.826 1.00 65.25 232 GLY A N 1
ATOM 1662 C CA . GLY A 1 232 ? -24.321 1.952 -9.609 1.00 65.25 232 GLY A CA 1
ATOM 1663 C C . GLY A 1 232 ? -23.485 0.665 -9.650 1.00 65.25 232 GLY A C 1
ATOM 1664 O O . GLY A 1 232 ? -23.922 -0.298 -10.275 1.00 65.25 232 GLY A O 1
ATOM 1665 N N . ILE A 1 233 ? -22.324 0.600 -8.985 1.00 68.75 233 ILE A N 1
ATOM 1666 C CA . ILE A 1 233 ? -21.556 -0.648 -8.823 1.00 68.75 233 ILE A CA 1
ATOM 1667 C C . ILE A 1 233 ? -21.939 -1.314 -7.481 1.00 68.75 233 ILE A C 1
ATOM 1669 O O . ILE A 1 233 ? -21.570 -0.797 -6.427 1.00 68.75 233 ILE A O 1
ATOM 1673 N N . PRO A 1 234 ? -22.668 -2.453 -7.477 1.00 59.66 234 PRO A N 1
ATOM 1674 C CA . PRO A 1 234 ? -23.300 -3.030 -6.281 1.00 59.66 234 PRO A CA 1
ATOM 1675 C C . PRO A 1 234 ? -22.328 -3.897 -5.459 1.00 59.66 234 PRO A C 1
ATOM 1677 O O . PRO A 1 234 ? -22.618 -5.043 -5.134 1.00 59.66 234 PRO A O 1
ATOM 1680 N N . VAL A 1 235 ? -21.126 -3.383 -5.199 1.00 61.44 235 VAL A N 1
ATOM 1681 C CA . VAL A 1 235 ? -19.985 -4.160 -4.673 1.00 61.44 235 VAL A CA 1
ATOM 1682 C C . VAL A 1 235 ? -19.400 -3.482 -3.423 1.00 61.44 235 VAL A C 1
ATOM 1684 O O . VAL A 1 235 ? -18.193 -3.490 -3.193 1.00 61.44 235 VAL A O 1
ATOM 1687 N N . GLY A 1 236 ? -20.265 -2.832 -2.640 1.00 67.88 236 GLY A N 1
ATOM 1688 C CA . GLY A 1 236 ? -19.887 -2.125 -1.419 1.00 67.88 236 GLY A CA 1
ATOM 1689 C C . GLY A 1 236 ? -19.397 -3.083 -0.336 1.00 67.88 236 GLY A C 1
ATOM 1690 O O . GLY A 1 236 ? -20.046 -4.086 -0.053 1.00 67.88 236 GLY A O 1
ATOM 1691 N N . LEU A 1 237 ? -18.255 -2.760 0.269 1.00 80.38 237 LEU A N 1
ATOM 1692 C CA . LEU A 1 237 ? -17.670 -3.513 1.374 1.00 80.38 237 LEU A CA 1
ATOM 1693 C C . LEU A 1 237 ? -17.646 -2.673 2.656 1.00 80.38 237 LEU A C 1
ATOM 1695 O O . LEU A 1 237 ? -17.175 -1.535 2.619 1.00 80.38 237 LEU A O 1
ATOM 1699 N N . ARG A 1 238 ? -18.061 -3.258 3.789 1.00 85.69 238 ARG A N 1
ATOM 1700 C CA . ARG A 1 238 ? -17.945 -2.642 5.119 1.00 85.69 238 ARG A CA 1
ATOM 1701 C C . ARG A 1 238 ? -16.715 -3.169 5.877 1.00 85.69 238 ARG A C 1
ATOM 1703 O O . ARG A 1 238 ? -16.533 -4.376 6.031 1.00 85.69 238 ARG A O 1
ATOM 1710 N N . TRP A 1 239 ? -15.853 -2.264 6.352 1.00 90.94 239 TRP A N 1
ATOM 1711 C CA . TRP A 1 239 ? -14.615 -2.597 7.084 1.00 90.94 239 TRP A CA 1
ATOM 1712 C C . TRP A 1 239 ? -14.413 -1.692 8.304 1.00 90.94 239 TRP A C 1
ATOM 1714 O O . TRP A 1 239 ? -14.278 -0.481 8.162 1.00 90.94 239 TRP A O 1
ATOM 1724 N N . SER A 1 240 ? -14.313 -2.276 9.501 1.00 92.12 240 SER A N 1
ATOM 1725 C CA . SER A 1 240 ? -14.118 -1.498 10.729 1.00 92.12 240 SER A CA 1
ATOM 1726 C C . SER A 1 240 ? -12.639 -1.207 11.027 1.00 92.12 240 SER A C 1
ATOM 1728 O O . SER A 1 240 ? -11.858 -2.153 11.165 1.00 92.12 240 SER A O 1
ATOM 1730 N N . PRO A 1 241 ? -12.241 0.062 11.274 1.00 92.19 241 PRO A N 1
ATOM 1731 C CA . PRO A 1 241 ? -10.894 0.406 11.736 1.00 92.19 241 PRO A CA 1
ATOM 1732 C C . PRO A 1 241 ? -10.568 -0.141 13.134 1.00 92.19 241 PRO A C 1
ATOM 1734 O O . PRO A 1 241 ? -9.409 -0.092 13.545 1.00 92.19 241 PRO A O 1
ATOM 1737 N N . ILE A 1 242 ? -11.549 -0.685 13.858 1.00 94.69 242 ILE A N 1
ATOM 1738 C CA . ILE A 1 242 ? -11.373 -1.320 15.171 1.00 94.69 242 ILE A CA 1
ATOM 1739 C C . ILE A 1 242 ? -10.924 -2.791 15.029 1.00 94.69 242 ILE A C 1
ATOM 1741 O O . ILE A 1 242 ? -10.227 -3.299 15.904 1.00 94.69 242 ILE A O 1
ATOM 1745 N N . ARG A 1 243 ? -11.245 -3.464 13.909 1.00 92.19 243 ARG A N 1
ATOM 1746 C CA . ARG A 1 243 ? -10.991 -4.902 13.677 1.00 92.19 243 ARG A CA 1
ATOM 1747 C C . ARG A 1 243 ? -9.526 -5.283 13.926 1.00 92.19 243 ARG A C 1
ATOM 1749 O O . ARG A 1 243 ? -8.644 -4.798 13.218 1.00 92.19 243 ARG A O 1
ATOM 1756 N N . GLY A 1 244 ? -9.250 -6.190 14.860 1.00 90.94 244 GLY A N 1
ATOM 1757 C CA . GLY A 1 244 ? -7.890 -6.671 15.124 1.00 90.94 244 GLY A CA 1
ATOM 1758 C C . GLY A 1 244 ? -7.079 -5.799 16.090 1.00 90.94 244 GLY A C 1
ATOM 1759 O O . GLY A 1 244 ? -5.929 -6.143 16.370 1.00 90.94 244 GLY A O 1
ATOM 1760 N N . CYS A 1 245 ? -7.632 -4.691 16.603 1.00 95.25 245 CYS A N 1
ATOM 1761 C CA . CYS A 1 245 ? -6.995 -3.847 17.623 1.00 95.25 245 CYS A CA 1
ATOM 1762 C C . CYS A 1 245 ? -7.073 -4.440 19.045 1.00 95.25 245 CYS A C 1
ATOM 1764 O O . CYS A 1 245 ? -6.535 -3.849 19.981 1.00 95.25 245 CYS A O 1
ATOM 1766 N N . GLU A 1 246 ? -7.668 -5.623 19.218 1.00 95.50 246 GLU A N 1
ATOM 1767 C CA . GLU A 1 246 ? -7.497 -6.479 20.398 1.00 95.50 246 GLU A CA 1
ATOM 1768 C C . GLU A 1 246 ? -6.017 -6.878 20.564 1.00 95.50 246 GLU A C 1
ATOM 1770 O O . GLU A 1 246 ? -5.534 -7.008 21.684 1.00 95.50 246 GLU A O 1
ATOM 1775 N N . ASP A 1 247 ? -5.276 -7.004 19.454 1.00 94.25 247 ASP A N 1
ATOM 1776 C CA . ASP A 1 247 ? -3.812 -7.078 19.433 1.00 94.25 247 ASP A CA 1
ATOM 1777 C C . ASP A 1 247 ? -3.221 -5.659 19.602 1.00 94.25 247 ASP A C 1
ATOM 1779 O O . ASP A 1 247 ? -3.371 -4.816 18.703 1.00 94.25 247 ASP A O 1
ATOM 1783 N N . PRO A 1 248 ? -2.496 -5.371 20.706 1.00 94.50 248 PRO A N 1
ATOM 1784 C CA . PRO A 1 248 ? -1.913 -4.053 20.943 1.00 94.50 248 PRO A CA 1
ATOM 1785 C C . PRO A 1 248 ? -0.946 -3.608 19.837 1.00 94.50 248 PRO A C 1
ATOM 1787 O O . PRO A 1 248 ? -0.803 -2.409 19.591 1.00 94.50 248 PRO A O 1
ATOM 1790 N N . LEU A 1 249 ? -0.288 -4.537 19.131 1.00 91.75 249 LEU A N 1
ATOM 1791 C CA . LEU A 1 249 ? 0.598 -4.186 18.023 1.00 91.75 249 LEU A CA 1
ATOM 1792 C C . LEU A 1 249 ? -0.193 -3.619 16.835 1.00 91.75 249 LEU A C 1
ATOM 1794 O O . LEU A 1 249 ? 0.242 -2.628 16.246 1.00 91.75 249 LEU A O 1
ATOM 1798 N N . THR A 1 250 ? -1.355 -4.194 16.515 1.00 91.25 250 THR A N 1
ATOM 1799 C CA . THR A 1 250 ? -2.268 -3.667 15.488 1.00 91.25 250 THR A CA 1
ATOM 1800 C C . THR A 1 250 ? -2.762 -2.277 15.882 1.00 91.25 250 THR A C 1
ATOM 1802 O O . THR A 1 250 ? -2.637 -1.338 15.096 1.00 91.25 250 THR A O 1
ATOM 1805 N N . ALA A 1 251 ? -3.222 -2.108 17.129 1.00 95.06 251 ALA A N 1
ATOM 1806 C CA . ALA A 1 251 ? -3.684 -0.817 17.642 1.00 95.06 251 ALA A CA 1
ATOM 1807 C C . ALA A 1 251 ? -2.596 0.272 17.539 1.00 95.06 251 ALA A C 1
ATOM 1809 O O . ALA A 1 251 ? -2.864 1.375 17.058 1.00 95.06 251 ALA A O 1
ATOM 1810 N N . MET A 1 252 ? -1.343 -0.043 17.898 1.00 93.19 252 MET A N 1
ATOM 1811 C CA . MET A 1 252 ? -0.202 0.874 17.752 1.00 93.19 252 MET A CA 1
ATOM 1812 C C . MET A 1 252 ? 0.103 1.235 16.290 1.00 93.19 252 MET A C 1
ATOM 1814 O O . MET A 1 252 ? 0.381 2.401 15.995 1.00 93.19 252 MET A O 1
ATOM 1818 N N . ILE A 1 253 ? 0.096 0.263 15.369 1.00 88.88 253 ILE A N 1
ATOM 1819 C CA . ILE A 1 253 ? 0.412 0.511 13.951 1.00 88.88 253 ILE A CA 1
ATOM 1820 C C . ILE A 1 253 ? -0.694 1.349 13.300 1.00 88.88 253 ILE A C 1
ATOM 1822 O O . ILE A 1 253 ? -0.395 2.335 12.618 1.00 88.88 253 ILE A O 1
ATOM 1826 N N . ARG A 1 254 ? -1.960 1.018 13.563 1.00 91.75 254 ARG A N 1
ATOM 1827 C CA . ARG A 1 254 ? -3.114 1.720 13.001 1.00 91.75 254 ARG A CA 1
ATOM 1828 C C . ARG A 1 254 ? -3.241 3.142 13.535 1.00 91.75 254 ARG A C 1
ATOM 1830 O O . ARG A 1 254 ? -3.366 4.077 12.745 1.00 91.75 254 ARG A O 1
ATOM 1837 N N . ALA A 1 255 ? -3.073 3.337 14.845 1.00 93.56 255 ALA A N 1
ATOM 1838 C CA . ALA A 1 255 ? -2.982 4.664 15.451 1.00 93.56 255 ALA A CA 1
ATOM 1839 C C . ALA A 1 255 ? -1.835 5.501 14.858 1.00 93.56 255 ALA A C 1
ATOM 1841 O O . ALA A 1 255 ? -1.999 6.701 14.640 1.00 93.56 255 ALA A O 1
ATOM 1842 N N . ALA A 1 256 ? -0.684 4.889 14.546 1.00 89.56 256 ALA A N 1
ATOM 1843 C CA . ALA A 1 256 ? 0.420 5.580 13.876 1.00 89.56 256 ALA A CA 1
ATOM 1844 C C . ALA A 1 256 ? 0.064 6.019 12.446 1.00 89.56 256 ALA A C 1
ATOM 1846 O O . ALA A 1 256 ? 0.471 7.104 12.029 1.00 89.56 256 ALA A O 1
ATOM 1847 N N . GLY A 1 257 ? -0.699 5.206 11.709 1.00 85.00 257 GLY A N 1
ATOM 1848 C CA . GLY A 1 257 ? -1.208 5.550 10.380 1.00 85.00 257 GLY A CA 1
ATOM 1849 C C . GLY A 1 257 ? -2.204 6.712 10.411 1.00 85.00 257 GLY A C 1
ATOM 1850 O O . GLY A 1 257 ? -2.031 7.683 9.674 1.00 85.00 257 GLY A O 1
ATOM 1851 N N . LEU A 1 258 ? -3.197 6.641 11.304 1.00 88.69 258 LEU A N 1
ATOM 1852 C CA . LEU A 1 258 ? -4.232 7.666 11.477 1.00 88.69 258 LEU A CA 1
ATOM 1853 C C . LEU A 1 258 ? -3.644 9.002 11.961 1.00 88.69 258 LEU A C 1
ATOM 1855 O O . LEU A 1 258 ? -3.885 10.042 11.347 1.00 88.69 258 LEU A O 1
ATOM 1859 N N . ALA A 1 259 ? -2.790 8.976 12.992 1.00 88.94 259 ALA A N 1
ATOM 1860 C CA . ALA A 1 259 ? -2.126 10.174 13.509 1.00 88.94 259 ALA A CA 1
ATOM 1861 C C . ALA A 1 259 ? -1.248 10.858 12.442 1.00 88.94 259 ALA A C 1
ATOM 1863 O O . ALA A 1 259 ? -1.296 12.079 12.304 1.00 88.94 259 ALA A O 1
ATOM 1864 N N . ALA A 1 260 ? -0.510 10.097 11.624 1.00 83.25 260 ALA A N 1
ATOM 1865 C CA . ALA A 1 260 ? 0.289 10.649 10.522 1.00 83.25 260 ALA A CA 1
ATOM 1866 C C . ALA A 1 260 ? -0.559 11.235 9.367 1.00 83.25 260 ALA A C 1
ATOM 1868 O O . ALA A 1 260 ? -0.042 12.014 8.556 1.00 83.25 260 ALA A O 1
ATOM 1869 N N . GLY A 1 261 ? -1.849 10.880 9.287 1.00 77.88 261 GLY A N 1
ATOM 1870 C CA . GLY A 1 261 ? -2.825 11.476 8.371 1.00 77.88 261 GLY A CA 1
ATOM 1871 C C . GLY A 1 261 ? -3.111 12.947 8.684 1.00 77.88 261 GLY A C 1
ATOM 1872 O O . GLY A 1 261 ? -3.125 13.766 7.768 1.00 77.88 261 GLY A O 1
ATOM 1873 N N . THR A 1 262 ? -3.203 13.299 9.975 1.00 79.56 262 THR A N 1
ATOM 1874 C CA . THR A 1 262 ? -3.508 14.665 10.466 1.00 79.56 262 THR A CA 1
ATOM 1875 C C . THR A 1 262 ? -2.593 15.760 9.908 1.00 79.56 262 THR A C 1
ATOM 1877 O O . THR A 1 262 ? -2.979 16.921 9.828 1.00 79.56 262 THR A O 1
ATOM 1880 N N . GLY A 1 263 ? -1.353 15.413 9.543 1.00 73.25 263 GLY A N 1
ATOM 1881 C CA . GLY A 1 263 ? -0.361 16.363 9.047 1.00 73.25 263 GLY A CA 1
ATOM 1882 C C . GLY A 1 263 ? 0.273 17.270 10.107 1.00 73.25 263 GLY A C 1
ATOM 1883 O O . GLY A 1 263 ? 1.115 18.082 9.727 1.00 73.25 263 GLY A O 1
ATOM 1884 N N . LEU A 1 264 ? -0.045 17.108 11.401 1.00 74.38 264 LEU A N 1
ATOM 1885 C CA . LEU A 1 264 ? 0.467 17.943 12.504 1.00 74.38 264 LEU A CA 1
ATOM 1886 C C . LEU A 1 264 ? 1.998 18.105 12.479 1.00 74.38 264 LEU A C 1
ATOM 1888 O O . LEU A 1 264 ? 2.511 19.219 12.558 1.00 74.38 264 LEU A O 1
ATOM 1892 N N . ALA A 1 265 ? 2.741 17.014 12.276 1.00 66.25 265 ALA A N 1
ATOM 1893 C CA . ALA A 1 265 ? 4.206 17.031 12.205 1.00 66.25 265 ALA A CA 1
ATOM 1894 C C . ALA A 1 265 ? 4.789 17.622 10.900 1.00 66.25 265 ALA A C 1
ATOM 1896 O O . ALA A 1 265 ? 6.006 17.754 10.780 1.00 66.25 265 ALA A O 1
ATOM 1897 N N . ALA A 1 266 ? 3.953 17.937 9.905 1.00 58.59 266 ALA A N 1
ATOM 1898 C CA . ALA A 1 266 ? 4.369 18.391 8.576 1.00 58.59 266 ALA A CA 1
ATOM 1899 C C . ALA A 1 266 ? 4.024 19.862 8.279 1.00 58.59 266 ALA A C 1
ATOM 1901 O O . ALA A 1 266 ? 4.561 20.413 7.322 1.00 58.59 266 ALA A O 1
ATOM 1902 N N . GLY A 1 267 ? 3.163 20.501 9.078 1.00 60.84 267 GLY A N 1
ATOM 1903 C CA . GLY A 1 267 ? 2.732 21.892 8.877 1.00 60.84 267 GLY A CA 1
ATOM 1904 C C . GLY A 1 267 ? 3.756 22.969 9.262 1.00 60.84 267 GLY A C 1
ATOM 1905 O O . GLY A 1 267 ? 3.412 24.143 9.262 1.00 60.84 267 GLY A O 1
ATOM 1906 N N . GLY A 1 268 ? 4.982 22.593 9.645 1.00 58.78 268 GLY A N 1
ATOM 1907 C CA . GLY A 1 268 ? 5.997 23.529 10.153 1.00 58.78 268 GLY A CA 1
ATOM 1908 C C . GLY A 1 268 ? 5.700 24.101 11.547 1.00 58.78 268 GLY A C 1
ATOM 1909 O O . GLY A 1 268 ? 6.408 24.994 11.993 1.00 58.78 268 GLY A O 1
ATOM 1910 N N . VAL A 1 269 ? 4.669 23.593 12.229 1.00 65.25 269 VAL A N 1
ATOM 1911 C CA . VAL A 1 269 ? 4.241 24.045 13.560 1.00 65.25 269 VAL A CA 1
ATOM 1912 C C . VAL A 1 269 ? 5.227 23.566 14.625 1.00 65.25 269 VAL A C 1
ATOM 1914 O O . VAL A 1 269 ? 5.525 22.368 14.704 1.00 65.25 269 VAL A O 1
ATOM 1917 N N . ASP A 1 270 ? 5.689 24.479 15.481 1.00 68.06 270 ASP A N 1
ATOM 1918 C CA . ASP A 1 270 ? 6.535 24.141 16.627 1.00 68.06 270 ASP A CA 1
ATOM 1919 C C . ASP A 1 270 ? 5.852 23.105 17.533 1.00 68.06 270 ASP A C 1
ATOM 1921 O O . ASP A 1 270 ? 4.692 23.230 17.926 1.00 68.06 270 ASP A O 1
ATOM 1925 N N . GLY A 1 271 ? 6.570 22.021 17.832 1.00 76.00 271 GLY A N 1
ATOM 1926 C CA . GLY A 1 271 ? 6.026 20.892 18.589 1.00 76.00 271 GLY A CA 1
ATOM 1927 C C . GLY A 1 271 ? 5.042 19.991 17.826 1.00 76.00 271 GLY A C 1
ATOM 1928 O O . GLY A 1 271 ? 4.560 19.025 18.409 1.00 76.00 271 GLY A O 1
ATOM 1929 N N . GLY A 1 272 ? 4.770 20.204 16.531 1.00 79.88 272 GLY A N 1
ATOM 1930 C CA . GLY A 1 272 ? 3.803 19.397 15.762 1.00 79.88 272 GLY A CA 1
ATOM 1931 C C . GLY A 1 272 ? 4.041 17.876 15.822 1.00 79.88 272 GLY A C 1
ATOM 1932 O O . GLY A 1 272 ? 3.095 17.096 15.915 1.00 79.88 272 GLY A O 1
ATOM 1933 N N . GLY A 1 273 ? 5.306 17.438 15.864 1.00 84.38 273 GLY A N 1
ATOM 1934 C CA . GLY A 1 273 ? 5.675 16.025 16.051 1.00 84.38 273 GLY A CA 1
ATOM 1935 C C . GLY A 1 273 ? 5.454 15.471 17.469 1.00 84.38 273 GLY A C 1
ATOM 1936 O O . GLY A 1 273 ? 5.277 14.264 17.628 1.00 84.38 273 GLY A O 1
ATOM 1937 N N . PHE A 1 274 ? 5.425 16.330 18.493 1.00 87.19 274 PHE A N 1
ATOM 1938 C CA . PHE A 1 274 ? 5.036 15.967 19.861 1.00 87.19 274 PHE A CA 1
ATOM 1939 C C . PHE A 1 274 ? 3.512 15.806 19.963 1.00 87.19 274 PHE A C 1
ATOM 1941 O O . PHE A 1 274 ? 3.039 14.814 20.519 1.00 87.19 274 PHE A O 1
ATOM 1948 N N . TRP A 1 275 ? 2.742 16.706 19.344 1.00 88.88 275 TRP A N 1
ATOM 1949 C CA . TRP A 1 275 ? 1.280 16.601 19.294 1.00 88.88 275 TRP A CA 1
ATOM 1950 C C . TRP A 1 275 ? 0.809 15.394 18.472 1.00 88.88 275 TRP A C 1
ATOM 1952 O O . TRP A 1 275 ? -0.061 14.657 18.933 1.00 88.88 275 TRP A O 1
ATOM 1962 N N . GLU A 1 276 ? 1.450 15.090 17.335 1.00 89.56 276 GLU A N 1
ATOM 1963 C CA . GLU A 1 276 ? 1.225 13.828 16.606 1.00 89.56 276 GLU A CA 1
ATOM 1964 C C . GLU A 1 276 ? 1.538 12.602 17.490 1.00 89.56 276 GLU A C 1
ATOM 1966 O O .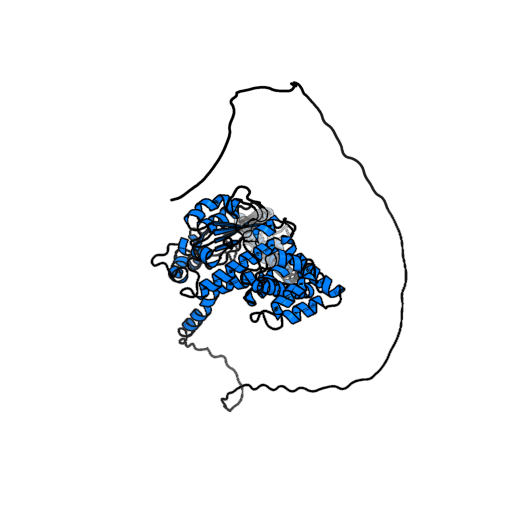 GLU A 1 276 ? 0.835 11.592 17.440 1.00 89.56 276 GLU A O 1
ATOM 1971 N N . ALA A 1 277 ? 2.566 12.682 18.345 1.00 91.75 277 ALA A N 1
ATOM 1972 C CA . ALA A 1 277 ? 2.909 11.589 19.248 1.00 91.75 277 ALA A CA 1
ATOM 1973 C C . ALA A 1 277 ? 1.879 11.377 20.365 1.00 91.75 277 ALA A C 1
ATOM 1975 O O . ALA A 1 277 ? 1.499 10.232 20.602 1.00 91.75 277 ALA A O 1
ATOM 1976 N N . LYS A 1 278 ? 1.374 12.447 20.992 1.00 94.31 278 LYS A N 1
ATOM 1977 C CA . LYS A 1 278 ? 0.271 12.361 21.962 1.00 94.31 278 LYS A CA 1
ATOM 1978 C C . LYS A 1 278 ? -1.026 11.864 21.317 1.00 94.31 278 LYS A C 1
ATOM 1980 O O . LYS A 1 278 ? -1.647 10.949 21.848 1.00 94.31 278 LYS A O 1
ATOM 1985 N N . THR A 1 279 ? -1.363 12.380 20.133 1.00 94.06 279 THR A N 1
ATOM 1986 C CA . THR A 1 279 ? -2.497 11.922 19.307 1.00 94.06 279 THR A CA 1
ATOM 1987 C C . THR A 1 279 ? -2.442 10.409 19.084 1.00 94.06 279 THR A C 1
ATOM 1989 O O . THR A 1 279 ? -3.422 9.705 19.307 1.00 94.06 279 THR A O 1
ATOM 1992 N N . ARG A 1 280 ? -1.268 9.882 18.712 1.00 94.69 280 ARG A N 1
ATOM 1993 C CA . ARG A 1 280 ? -1.037 8.444 18.520 1.00 94.69 280 ARG A CA 1
ATOM 1994 C C . ARG A 1 280 ? -1.247 7.630 19.799 1.00 94.69 280 ARG A C 1
ATOM 1996 O O . ARG A 1 280 ? -1.878 6.581 19.737 1.00 94.69 280 ARG A O 1
ATOM 2003 N N . THR A 1 281 ? -0.738 8.106 20.939 1.00 96.44 281 THR A N 1
ATOM 2004 C CA . THR A 1 281 ? -0.901 7.437 22.242 1.00 96.44 281 THR A CA 1
ATOM 2005 C C . THR A 1 281 ? -2.363 7.405 22.696 1.00 96.44 281 THR A C 1
ATOM 2007 O O . THR A 1 281 ? -2.788 6.403 23.261 1.00 96.44 281 THR A O 1
ATOM 2010 N N . ALA A 1 282 ? -3.153 8.443 22.405 1.00 96.94 282 ALA A N 1
ATOM 2011 C CA . ALA A 1 282 ? -4.592 8.426 22.666 1.00 96.94 282 ALA A CA 1
ATOM 2012 C C . ALA A 1 282 ? -5.310 7.443 21.724 1.00 96.94 282 ALA A C 1
ATOM 2014 O O . ALA A 1 282 ? -5.999 6.537 22.184 1.00 96.94 282 ALA A O 1
ATOM 2015 N N . LEU A 1 283 ? -5.078 7.549 20.410 1.00 96.56 283 LEU A N 1
ATOM 2016 C CA . LEU A 1 283 ? -5.731 6.700 19.406 1.00 96.56 283 LEU A CA 1
ATOM 2017 C C . LEU A 1 283 ? -5.462 5.201 19.599 1.00 96.56 283 LEU A C 1
ATOM 2019 O O . LEU A 1 283 ? -6.382 4.415 19.402 1.00 96.56 283 LEU A O 1
ATOM 2023 N N . GLN A 1 284 ? -4.252 4.780 19.994 1.00 96.94 284 GLN A N 1
ATOM 2024 C CA . GLN A 1 284 ? -3.990 3.353 20.244 1.00 96.94 284 GLN A CA 1
ATOM 2025 C C . GLN A 1 284 ? -4.812 2.827 21.431 1.00 96.94 284 GLN A C 1
ATOM 2027 O O . GLN A 1 284 ? -5.332 1.718 21.357 1.00 96.94 284 GLN A O 1
ATOM 2032 N N . ALA A 1 285 ? -4.977 3.628 22.491 1.00 97.69 285 ALA A N 1
ATOM 2033 C CA . ALA A 1 285 ? -5.764 3.251 23.660 1.00 97.69 285 ALA A CA 1
ATOM 2034 C C . ALA A 1 285 ? -7.262 3.206 23.330 1.00 97.69 285 ALA A C 1
ATOM 2036 O O . ALA A 1 285 ? -7.913 2.214 23.638 1.00 97.69 285 ALA A O 1
ATOM 2037 N N . LEU A 1 286 ? -7.781 4.213 22.618 1.00 98.00 286 LEU A N 1
ATOM 2038 C CA . LEU A 1 286 ? -9.178 4.253 22.170 1.00 98.00 286 LEU A CA 1
ATOM 2039 C C . LEU A 1 286 ? -9.513 3.101 21.201 1.00 98.00 286 LEU A C 1
ATOM 2041 O O . LEU A 1 286 ? -10.537 2.448 21.366 1.00 98.00 286 LEU A O 1
ATOM 2045 N N . LEU A 1 287 ? -8.645 2.792 20.229 1.00 97.56 287 LEU A N 1
ATOM 2046 C CA . LEU A 1 287 ? -8.842 1.660 19.308 1.00 97.56 287 LEU A CA 1
ATOM 2047 C C . LEU A 1 287 ? -8.838 0.306 20.030 1.00 97.56 287 LEU A C 1
ATOM 2049 O O . LEU A 1 287 ? -9.637 -0.568 19.702 1.00 97.56 287 LEU A O 1
ATOM 2053 N N . HIS A 1 288 ? -7.939 0.129 20.999 1.00 98.00 288 HIS A N 1
ATOM 2054 C CA . HIS A 1 288 ? -7.824 -1.103 21.778 1.00 98.00 288 HIS A CA 1
ATOM 2055 C C . HIS A 1 288 ? -9.004 -1.275 22.747 1.00 98.00 288 HIS A C 1
ATOM 2057 O O . HIS A 1 288 ? -9.579 -2.357 22.819 1.00 98.00 288 HIS A O 1
ATOM 2063 N N . ALA A 1 289 ? -9.434 -0.195 23.410 1.00 98.00 289 ALA A N 1
ATOM 2064 C CA . ALA A 1 289 ? -10.644 -0.174 24.230 1.00 98.00 289 ALA A CA 1
ATOM 2065 C C . ALA A 1 289 ? -11.895 -0.510 23.404 1.00 98.00 289 ALA A C 1
ATOM 2067 O O . ALA A 1 289 ? -12.667 -1.380 23.793 1.00 98.00 289 ALA A O 1
ATOM 2068 N N . ALA A 1 290 ? -12.062 0.114 22.232 1.00 97.44 290 ALA A N 1
ATOM 2069 C CA . ALA A 1 290 ? -13.194 -0.153 21.350 1.00 97.44 290 ALA A CA 1
ATOM 2070 C C . ALA A 1 290 ? -13.230 -1.617 20.880 1.00 97.44 290 ALA A C 1
ATOM 2072 O O . ALA A 1 290 ? -14.302 -2.210 20.815 1.00 97.44 290 ALA A O 1
ATOM 2073 N N . ALA A 1 291 ? -12.072 -2.220 20.596 1.00 96.62 291 ALA A N 1
ATOM 2074 C CA . ALA A 1 291 ? -11.989 -3.620 20.187 1.00 96.62 291 ALA A CA 1
ATOM 2075 C C . ALA A 1 291 ? -12.341 -4.577 21.338 1.00 96.62 291 ALA A C 1
ATOM 2077 O O . ALA A 1 291 ? -13.195 -5.450 21.187 1.00 96.62 291 ALA A O 1
ATOM 2078 N N . LEU A 1 292 ? -11.750 -4.366 22.519 1.00 97.06 292 LEU A N 1
ATOM 2079 C CA . LEU A 1 292 ? -12.010 -5.179 23.711 1.00 97.06 292 LEU A CA 1
ATOM 2080 C C . LEU A 1 292 ? -13.464 -5.069 24.199 1.00 97.06 292 LEU A C 1
ATOM 2082 O O . LEU A 1 292 ? -14.078 -6.085 24.522 1.00 97.06 292 LEU A O 1
ATOM 2086 N N . GLY A 1 293 ? -14.031 -3.860 24.197 1.00 95.25 293 GLY A N 1
ATOM 2087 C CA . GLY A 1 293 ? -15.431 -3.597 24.543 1.00 95.25 293 GLY A CA 1
ATOM 2088 C C . GLY A 1 293 ? -16.436 -3.911 23.428 1.00 95.25 293 GLY A C 1
ATOM 2089 O O . GLY A 1 293 ? -17.634 -3.745 23.641 1.00 95.25 293 GLY A O 1
ATOM 2090 N N . ARG A 1 294 ? -15.973 -4.348 22.244 1.00 93.56 294 ARG A N 1
ATOM 2091 C CA . ARG A 1 294 ? -16.782 -4.562 21.023 1.00 93.56 294 ARG A CA 1
ATOM 2092 C C . ARG A 1 294 ? -17.641 -3.349 20.631 1.00 93.56 294 ARG A C 1
ATOM 2094 O O . ARG A 1 294 ? -18.751 -3.489 20.122 1.00 93.56 294 ARG A O 1
ATOM 2101 N N . CYS A 1 295 ? -17.127 -2.148 20.874 1.00 94.50 295 CYS A N 1
ATOM 2102 C CA . CYS A 1 295 ? -17.809 -0.893 20.595 1.00 94.50 295 CYS A CA 1
ATOM 2103 C C . CYS A 1 295 ? -17.888 -0.638 19.075 1.00 94.50 295 CYS A C 1
ATOM 2105 O O . CYS A 1 295 ? -16.911 -0.886 18.362 1.00 94.50 295 CYS A O 1
ATOM 2107 N N . PRO A 1 296 ? -19.003 -0.100 18.550 1.00 93.19 296 PRO A N 1
ATOM 2108 C CA . PRO A 1 296 ? -19.117 0.231 17.132 1.00 93.19 296 PRO A CA 1
ATOM 2109 C C . PRO A 1 296 ? -18.281 1.480 16.762 1.00 93.19 296 PRO A C 1
ATOM 2111 O O . PRO A 1 296 ? -17.963 2.294 17.632 1.00 93.19 296 PRO A O 1
ATOM 2114 N N . PRO A 1 297 ? -17.958 1.714 15.475 1.00 93.88 297 PRO A N 1
ATOM 2115 C CA . PRO A 1 297 ? -17.151 2.868 15.047 1.00 93.88 297 PRO A CA 1
ATOM 2116 C C . PRO A 1 297 ? -17.735 4.241 15.413 1.00 93.88 297 PRO A C 1
ATOM 2118 O O . PRO A 1 297 ? -16.976 5.180 15.653 1.00 93.88 297 PRO A O 1
ATOM 2121 N N . ILE A 1 298 ? -19.064 4.354 15.515 1.00 94.38 298 ILE A N 1
ATOM 2122 C CA . ILE A 1 298 ? -19.757 5.559 16.003 1.00 94.38 298 ILE A CA 1
ATOM 2123 C C . ILE A 1 298 ? -19.408 5.889 17.463 1.00 94.38 298 ILE A C 1
ATOM 2125 O O . ILE A 1 298 ? -19.306 7.061 17.817 1.00 94.38 298 ILE A O 1
ATOM 2129 N N . GLU A 1 299 ? -19.151 4.878 18.292 1.00 95.81 299 GLU A N 1
ATOM 2130 C CA . GLU A 1 299 ? -18.800 5.044 19.705 1.00 95.81 299 GLU A CA 1
ATOM 2131 C C . GLU A 1 299 ? -17.332 5.464 19.866 1.00 95.81 299 GLU A C 1
ATOM 2133 O O . GLU A 1 299 ? -17.029 6.428 20.568 1.00 95.81 299 GLU A O 1
ATOM 2138 N N . LEU A 1 300 ? -16.426 4.851 19.092 1.00 96.00 300 LEU A N 1
ATOM 2139 C CA . LEU A 1 300 ? -15.052 5.346 18.947 1.00 96.00 300 LEU A CA 1
ATOM 2140 C C . LEU A 1 300 ? -15.036 6.813 18.481 1.00 96.00 300 LEU A C 1
ATOM 2142 O O . LEU A 1 300 ? -14.255 7.617 18.990 1.00 96.00 300 LEU A O 1
ATOM 2146 N N . PHE A 1 301 ? -15.903 7.179 17.530 1.00 95.00 301 PHE A N 1
ATOM 2147 C CA . PHE A 1 301 ? -16.025 8.558 17.064 1.00 95.00 301 PHE A CA 1
ATOM 2148 C C . PHE A 1 301 ? -16.564 9.493 18.160 1.00 95.00 301 PHE A C 1
ATOM 2150 O O . PHE A 1 301 ? -15.987 10.566 18.343 1.00 95.00 301 PHE A O 1
ATOM 2157 N N . ARG A 1 302 ? -17.564 9.074 18.956 1.00 95.94 302 ARG A N 1
ATOM 2158 C CA . ARG A 1 302 ? -18.057 9.817 20.137 1.00 95.94 302 ARG A CA 1
ATOM 2159 C C . ARG A 1 302 ? -16.912 10.171 21.088 1.00 95.94 302 ARG A C 1
ATOM 2161 O O . ARG A 1 302 ? -16.753 11.344 21.427 1.00 95.94 302 ARG A O 1
ATOM 2168 N N . TRP A 1 303 ? -16.056 9.205 21.429 1.00 96.69 303 TRP A N 1
ATOM 2169 C CA . TRP A 1 303 ? -14.872 9.442 22.266 1.00 96.69 303 TRP A CA 1
ATOM 2170 C C . TRP A 1 303 ? -13.882 10.440 21.637 1.00 96.69 303 TRP A C 1
ATOM 2172 O O . TRP A 1 303 ? -13.220 11.183 22.356 1.00 96.69 303 TRP A O 1
ATOM 2182 N N . THR A 1 304 ? -13.776 10.517 20.304 1.00 93.44 304 THR A N 1
ATOM 2183 C CA . THR A 1 304 ? -12.915 11.521 19.642 1.00 93.44 304 THR A CA 1
ATOM 2184 C C . THR A 1 304 ? -13.489 12.937 19.605 1.00 93.44 304 THR A C 1
ATOM 2186 O O . THR A 1 304 ? -12.737 13.871 19.331 1.00 93.44 304 THR A O 1
ATOM 2189 N N . LEU A 1 305 ? -14.785 13.119 19.870 1.00 92.12 305 LEU A N 1
ATOM 2190 C CA . LEU A 1 305 ? -15.428 14.436 19.918 1.00 92.12 305 LEU A CA 1
ATOM 2191 C C . LEU A 1 305 ? -15.429 15.032 21.331 1.00 92.12 305 LEU A C 1
ATOM 2193 O O . LEU A 1 305 ? -15.262 16.240 21.475 1.00 92.12 305 LEU A O 1
ATOM 2197 N N . ASP A 1 306 ? -15.570 14.195 22.361 1.00 93.00 306 ASP A N 1
ATOM 2198 C CA . ASP A 1 306 ? -15.636 14.615 23.763 1.00 93.00 306 ASP A CA 1
ATOM 2199 C C . ASP A 1 306 ? -14.636 13.829 24.643 1.00 93.00 306 ASP A C 1
ATOM 2201 O O . ASP A 1 306 ? -14.757 12.606 24.762 1.00 93.00 306 ASP A O 1
ATOM 2205 N N . PRO A 1 307 ? -13.673 14.502 25.311 1.00 92.69 307 PRO A N 1
ATOM 2206 C CA . PRO A 1 307 ? -12.798 13.867 26.299 1.00 92.69 307 PRO A CA 1
ATOM 2207 C C . PRO A 1 307 ? -13.557 13.248 27.484 1.00 92.69 307 PRO A C 1
ATOM 2209 O O . PRO A 1 307 ? -13.055 12.325 28.119 1.00 92.69 307 PRO A O 1
ATOM 2212 N N . THR A 1 308 ? -14.754 13.740 27.811 1.00 93.81 308 THR A N 1
ATOM 2213 C CA . THR A 1 308 ? -15.558 13.221 28.927 1.00 93.81 308 THR A CA 1
ATOM 2214 C C . THR A 1 308 ? -16.054 11.812 28.605 1.00 93.81 308 THR A C 1
ATOM 2216 O O . THR A 1 308 ? -15.744 10.882 29.345 1.00 93.81 308 THR A O 1
ATOM 2219 N N . ALA A 1 309 ? -16.684 11.619 27.443 1.00 94.44 309 ALA A N 1
ATOM 2220 C CA . ALA A 1 309 ? -17.060 10.317 26.889 1.00 94.44 309 ALA A CA 1
ATOM 2221 C C . ALA A 1 309 ? -15.895 9.309 26.817 1.00 94.44 309 ALA A C 1
ATOM 2223 O O . ALA A 1 309 ? -16.092 8.113 26.997 1.00 94.44 309 ALA A O 1
ATOM 2224 N N . ALA A 1 310 ? -14.662 9.770 26.599 1.00 95.44 310 ALA A N 1
ATOM 2225 C CA . ALA A 1 310 ? -13.493 8.892 26.527 1.00 95.44 310 ALA A CA 1
ATOM 2226 C C . ALA A 1 310 ? -13.089 8.232 27.867 1.00 95.44 310 ALA A C 1
ATOM 2228 O O . ALA A 1 310 ? -12.225 7.352 27.866 1.00 95.44 310 ALA A O 1
ATOM 2229 N N . HIS A 1 311 ? -13.715 8.585 28.997 1.00 96.75 311 HIS A N 1
ATOM 2230 C CA . HIS A 1 311 ? -13.551 7.840 30.253 1.00 96.75 311 HIS A CA 1
ATOM 2231 C C . HIS A 1 311 ? -14.164 6.432 30.174 1.00 96.75 311 HIS A C 1
ATOM 2233 O O . HIS A 1 311 ? -13.655 5.517 30.822 1.00 96.75 311 HIS A O 1
ATOM 2239 N N . ASP A 1 312 ? -15.167 6.216 29.314 1.00 96.81 312 ASP A N 1
ATOM 2240 C CA . ASP A 1 312 ? -15.745 4.889 29.061 1.00 96.81 312 ASP A CA 1
ATOM 2241 C C . ASP A 1 312 ? -14.674 3.927 28.502 1.00 96.81 312 ASP A C 1
ATOM 2243 O O . ASP A 1 312 ? -14.560 2.775 28.926 1.00 96.81 312 ASP A O 1
ATOM 2247 N N . ALA A 1 313 ? -13.784 4.433 27.639 1.00 97.06 313 ALA A N 1
ATOM 2248 C CA . ALA A 1 313 ? -12.633 3.688 27.130 1.00 97.06 313 ALA A CA 1
ATOM 2249 C C . ALA A 1 313 ? -11.603 3.346 28.226 1.00 97.06 313 ALA A C 1
ATOM 2251 O O . ALA A 1 313 ? -11.024 2.258 28.208 1.00 97.06 313 ALA A O 1
ATOM 2252 N N . VAL A 1 314 ? -11.385 4.239 29.202 1.00 97.75 314 VAL A N 1
ATOM 2253 C CA . VAL A 1 314 ? -10.532 3.957 30.373 1.00 97.75 314 VAL A CA 1
ATOM 2254 C C . VAL A 1 314 ? -11.157 2.852 31.227 1.00 97.75 314 VAL A C 1
ATOM 2256 O O . VAL A 1 314 ? -10.462 1.908 31.597 1.00 97.75 314 VAL A O 1
ATOM 2259 N N . ALA A 1 315 ? -12.468 2.910 31.481 1.00 97.56 315 ALA A N 1
ATOM 2260 C CA . ALA A 1 315 ? -13.183 1.891 32.246 1.00 97.56 315 ALA A CA 1
ATOM 2261 C C . ALA A 1 315 ? -13.112 0.501 31.582 1.00 97.56 315 ALA A C 1
ATOM 2263 O O . ALA A 1 315 ? -12.879 -0.496 32.270 1.00 97.56 315 ALA A O 1
ATOM 2264 N N . ILE A 1 316 ? -13.223 0.421 30.250 1.00 97.62 316 ILE A N 1
ATOM 2265 C CA . ILE A 1 316 ? -13.035 -0.830 29.491 1.00 97.62 316 ILE A CA 1
ATOM 2266 C C . ILE A 1 316 ? -11.601 -1.367 29.647 1.00 97.62 316 ILE A C 1
ATOM 2268 O O . ILE A 1 316 ? -11.415 -2.560 29.897 1.00 97.62 316 ILE A O 1
ATOM 2272 N N . LEU A 1 317 ? -10.581 -0.506 29.551 1.00 97.69 317 LEU A N 1
ATOM 2273 C CA . LEU A 1 317 ? -9.176 -0.912 29.702 1.00 97.69 317 LEU A CA 1
ATOM 2274 C C . LEU A 1 317 ? -8.814 -1.334 31.138 1.00 97.69 317 LEU A C 1
ATOM 2276 O O . LEU A 1 317 ? -7.974 -2.212 31.304 1.00 97.69 317 LEU A O 1
ATOM 2280 N N . LEU A 1 318 ? -9.438 -0.750 32.166 1.00 97.12 318 LEU A N 1
ATOM 2281 C CA . LEU A 1 318 ? -9.240 -1.151 33.567 1.00 97.12 318 LEU A CA 1
ATOM 2282 C C . LEU A 1 318 ? -9.963 -2.460 33.919 1.00 97.12 318 LEU A C 1
ATOM 2284 O O . LEU A 1 318 ? -9.470 -3.233 34.737 1.00 97.12 318 LEU A O 1
ATOM 2288 N N . SER A 1 319 ? -11.129 -2.712 33.318 1.00 96.19 319 SER A N 1
ATOM 2289 C CA . SER A 1 319 ? -11.956 -3.892 33.612 1.00 96.19 319 SER A CA 1
ATOM 2290 C C . SER A 1 319 ? -11.597 -5.136 32.792 1.00 96.19 319 SER A C 1
ATOM 2292 O O . SER A 1 319 ? -11.959 -6.243 33.190 1.00 96.19 319 SER A O 1
ATOM 2294 N N . THR A 1 320 ? -10.872 -4.993 31.676 1.00 95.94 320 THR A N 1
ATOM 2295 C CA . THR A 1 320 ? -10.562 -6.108 30.766 1.00 95.94 320 THR A CA 1
ATOM 2296 C C . THR A 1 320 ? -9.162 -6.695 31.012 1.00 95.94 320 THR A C 1
ATOM 2298 O O . THR A 1 320 ? -8.174 -6.042 30.683 1.00 95.94 320 THR A O 1
ATOM 2301 N N . PRO A 1 321 ? -9.013 -7.962 31.462 1.00 92.81 321 PRO A N 1
ATOM 2302 C CA . PRO A 1 321 ? -7.695 -8.558 31.742 1.00 92.81 321 PRO A CA 1
ATOM 2303 C C . PRO A 1 321 ? -6.761 -8.709 30.529 1.00 92.81 321 PRO A C 1
ATOM 2305 O O . PRO A 1 321 ? -5.563 -8.919 30.699 1.00 92.81 321 PRO A O 1
ATOM 2308 N N . ALA A 1 322 ? -7.299 -8.628 29.308 1.00 92.62 322 ALA A N 1
ATOM 2309 C CA . ALA A 1 322 ? -6.530 -8.650 28.063 1.00 92.62 322 ALA A CA 1
ATOM 2310 C C . ALA A 1 322 ? -5.980 -7.267 27.647 1.00 92.62 322 ALA A C 1
ATOM 2312 O O . ALA A 1 322 ? -5.287 -7.172 26.634 1.00 92.62 322 ALA A O 1
ATOM 2313 N N . ALA A 1 323 ? -6.288 -6.202 28.396 1.00 95.56 323 ALA A N 1
ATOM 2314 C CA . ALA A 1 323 ? -5.842 -4.851 28.083 1.00 95.56 323 ALA A CA 1
ATOM 2315 C C . ALA A 1 323 ? -4.322 -4.679 28.231 1.00 95.56 323 ALA A C 1
ATOM 2317 O O . ALA A 1 323 ? -3.678 -5.199 29.146 1.00 95.56 323 ALA A O 1
ATOM 2318 N N . ALA A 1 324 ? -3.734 -3.895 27.331 1.00 95.19 324 ALA A N 1
ATOM 2319 C CA . ALA A 1 324 ? -2.320 -3.565 27.361 1.00 95.19 324 ALA A CA 1
ATOM 2320 C C . ALA A 1 324 ? -1.951 -2.769 28.630 1.00 95.19 324 ALA A C 1
ATOM 2322 O O . ALA A 1 324 ? -2.427 -1.655 28.861 1.00 95.19 324 ALA A O 1
ATOM 2323 N N . SER A 1 325 ? -1.060 -3.344 29.444 1.00 94.69 325 SER A N 1
ATOM 2324 C CA . SER A 1 325 ? -0.626 -2.777 30.727 1.00 94.69 325 SER A CA 1
ATOM 2325 C C . SER A 1 325 ? -0.158 -1.318 30.600 1.00 94.69 325 SER A C 1
ATOM 2327 O O . SER A 1 325 ? 0.630 -0.976 29.714 1.00 94.69 325 SER A O 1
ATOM 2329 N N . GLY A 1 326 ? -0.662 -0.453 31.486 1.00 94.69 326 GLY A N 1
ATOM 2330 C CA . GLY A 1 326 ? -0.352 0.978 31.522 1.00 94.69 326 GLY A CA 1
ATOM 2331 C C . GLY A 1 326 ? -1.073 1.845 30.482 1.00 94.69 326 GLY A C 1
ATOM 2332 O O . GLY A 1 326 ? -0.887 3.061 30.479 1.00 94.69 326 GLY A O 1
ATOM 2333 N N . TRP A 1 327 ? -1.886 1.274 29.581 1.00 97.25 327 TRP A N 1
ATOM 2334 C CA . TRP A 1 327 ? -2.605 2.071 28.574 1.00 97.25 327 TRP A CA 1
ATOM 2335 C C . TRP A 1 327 ? -3.830 2.782 29.155 1.00 97.25 327 TRP A C 1
ATOM 2337 O O . TRP A 1 327 ? -4.117 3.897 28.725 1.00 97.25 327 TRP A O 1
ATOM 2347 N N . ALA A 1 328 ? -4.498 2.186 30.150 1.00 97.06 328 ALA A N 1
ATOM 2348 C CA . ALA A 1 328 ? -5.542 2.850 30.931 1.00 97.06 328 ALA A CA 1
ATOM 2349 C C . ALA A 1 328 ? -4.978 4.094 31.636 1.00 97.06 328 ALA A C 1
ATOM 2351 O O . ALA A 1 328 ? -5.387 5.209 31.321 1.00 97.06 328 ALA A O 1
ATOM 2352 N N . ASP A 1 329 ? -3.958 3.908 32.481 1.00 97.38 329 ASP A N 1
ATOM 2353 C CA . ASP A 1 329 ? -3.269 4.980 33.212 1.00 97.38 329 ASP A CA 1
ATOM 2354 C C . ASP A 1 329 ? -2.762 6.081 32.265 1.00 97.38 329 ASP A C 1
ATOM 2356 O O . ASP A 1 329 ? -2.919 7.273 32.525 1.00 97.38 329 ASP A O 1
ATOM 2360 N N . SER A 1 330 ? -2.178 5.693 31.123 1.00 96.62 330 SER A N 1
ATOM 2361 C CA . SER A 1 330 ? -1.679 6.648 30.132 1.00 96.62 330 SER A CA 1
ATOM 2362 C C . SER A 1 330 ? -2.789 7.409 29.405 1.00 96.62 330 SER A C 1
ATOM 2364 O O . SER A 1 330 ? -2.511 8.518 28.946 1.00 96.62 330 SER A O 1
ATOM 2366 N N . LEU A 1 331 ? -3.987 6.840 29.240 1.00 97.38 331 LEU A N 1
ATOM 2367 C CA . LEU A 1 331 ? -5.141 7.529 28.658 1.00 97.38 331 LEU A CA 1
ATOM 2368 C C . LEU A 1 331 ? -5.777 8.460 29.697 1.00 97.38 331 LEU A C 1
ATOM 2370 O O . LEU A 1 331 ? -5.959 9.642 29.411 1.00 97.38 331 LEU A O 1
ATOM 2374 N N . GLN A 1 332 ? -6.004 7.968 30.916 1.00 97.56 332 GLN A N 1
ATOM 2375 C CA . GLN A 1 332 ? -6.512 8.742 32.049 1.00 97.56 332 GLN A CA 1
ATOM 2376 C C . GLN A 1 332 ? -5.642 9.979 32.324 1.00 97.56 332 GLN A C 1
ATOM 2378 O O . GLN A 1 332 ? -6.148 11.097 32.319 1.00 97.56 332 GLN A O 1
ATOM 2383 N N . ALA A 1 333 ? -4.315 9.826 32.383 1.00 97.12 333 ALA A N 1
ATOM 2384 C CA . ALA A 1 333 ? -3.372 10.939 32.549 1.00 97.12 333 ALA A CA 1
ATOM 2385 C C . ALA A 1 333 ? -3.306 11.925 31.354 1.00 97.12 333 ALA A C 1
ATOM 2387 O O . ALA A 1 333 ? -2.585 12.924 31.415 1.00 97.12 333 ALA A O 1
ATOM 2388 N N . MET A 1 334 ? -4.011 11.661 30.245 1.00 96.56 334 MET A N 1
ATOM 2389 C CA . MET A 1 334 ? -4.241 12.634 29.165 1.00 96.56 334 MET A CA 1
ATOM 2390 C C . MET A 1 334 ? -5.626 13.289 29.241 1.00 96.56 334 MET A C 1
ATOM 2392 O O . MET A 1 334 ? -5.759 14.416 28.770 1.00 96.56 334 MET A O 1
ATOM 2396 N N . LEU A 1 335 ? -6.620 12.629 29.845 1.00 96.12 335 LEU A N 1
ATOM 2397 C CA . LEU A 1 335 ? -7.951 13.185 30.122 1.00 96.12 335 LEU A CA 1
ATOM 2398 C C . LEU A 1 335 ? -7.937 14.130 31.336 1.00 96.12 335 LEU A C 1
ATOM 2400 O O . LEU A 1 335 ? -8.549 15.194 31.290 1.00 96.12 335 LEU A O 1
ATOM 2404 N N . GLU A 1 336 ? -7.170 13.780 32.370 1.00 96.00 336 GLU A N 1
ATOM 2405 C CA . GLU A 1 336 ? -6.949 14.556 33.603 1.00 96.00 336 GLU A CA 1
ATOM 2406 C C . GLU A 1 336 ? -5.872 15.655 33.460 1.00 96.00 336 GLU A C 1
ATOM 2408 O O . GLU A 1 336 ? -5.552 16.359 34.419 1.00 96.00 336 GLU A O 1
ATOM 2413 N N . ALA A 1 337 ? -5.280 15.810 32.270 1.00 95.12 337 ALA A N 1
ATOM 2414 C CA . ALA A 1 337 ? -4.304 16.865 31.993 1.00 95.12 337 ALA A CA 1
ATOM 2415 C C . ALA A 1 337 ? -4.936 18.271 32.074 1.00 95.12 337 ALA A C 1
ATOM 2417 O O . ALA A 1 337 ? -6.155 18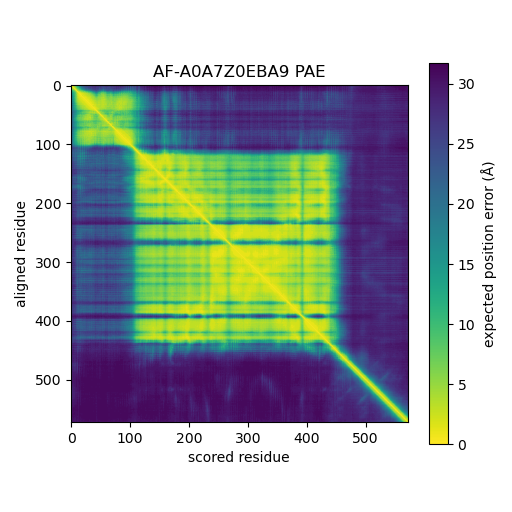.423 31.985 1.00 95.12 337 ALA A O 1
ATOM 2418 N N . ASP A 1 338 ? -4.108 19.325 32.183 1.00 96.31 338 ASP A N 1
ATOM 2419 C CA . ASP A 1 338 ? -4.624 20.702 32.172 1.00 96.31 338 ASP A CA 1
ATOM 2420 C C . ASP A 1 338 ? -5.501 20.936 30.925 1.00 96.31 338 ASP A C 1
ATOM 2422 O O . ASP A 1 338 ? -5.102 20.494 29.841 1.00 96.31 338 ASP A O 1
ATOM 2426 N N . PRO A 1 339 ? -6.671 21.605 31.032 1.00 94.31 339 PRO A N 1
ATOM 2427 C CA . PRO A 1 339 ? -7.654 21.631 29.948 1.00 94.31 339 PRO A CA 1
ATOM 2428 C C . PRO A 1 339 ? -7.069 22.072 28.606 1.00 94.31 339 PRO A C 1
ATOM 2430 O O . PRO A 1 339 ? -7.315 21.444 27.586 1.00 94.31 339 PRO A O 1
ATOM 2433 N N . ARG A 1 340 ? -6.184 23.074 28.605 1.00 92.44 340 ARG A N 1
ATOM 2434 C CA . ARG A 1 340 ? -5.519 23.559 27.390 1.00 92.44 340 ARG A CA 1
ATOM 2435 C C . ARG A 1 340 ? -4.627 22.483 26.753 1.00 92.44 340 ARG A C 1
ATOM 2437 O O . ARG A 1 340 ? -4.629 22.353 25.530 1.00 92.44 340 ARG A O 1
ATOM 2444 N N . THR A 1 341 ? -3.874 21.708 27.535 1.00 92.31 341 THR A N 1
ATOM 2445 C CA . THR A 1 341 ? -3.088 20.568 27.025 1.00 92.31 341 THR A CA 1
ATOM 2446 C C . THR A 1 341 ? -3.981 19.409 26.583 1.00 92.31 341 THR A C 1
ATOM 2448 O O . THR A 1 341 ? -3.755 18.876 25.498 1.00 92.31 341 THR A O 1
ATOM 2451 N N . ARG A 1 342 ? -5.006 19.042 27.365 1.00 94.94 342 ARG A N 1
ATOM 2452 C CA . ARG A 1 342 ? -5.994 18.005 27.011 1.00 94.94 342 ARG A CA 1
ATOM 2453 C C . ARG A 1 342 ? -6.666 18.319 25.674 1.00 94.94 342 ARG A C 1
ATOM 2455 O O . ARG A 1 342 ? -6.637 17.498 24.761 1.00 94.94 342 ARG A O 1
ATOM 2462 N N . ASP A 1 343 ? -7.186 19.532 25.524 1.00 92.00 343 ASP A N 1
ATOM 2463 C CA . ASP A 1 343 ? -7.899 19.979 24.327 1.00 92.00 343 ASP A CA 1
ATOM 2464 C C . ASP A 1 343 ? -6.949 20.070 23.115 1.00 92.00 343 ASP A C 1
ATOM 2466 O O . ASP A 1 343 ? -7.333 19.723 22.000 1.00 92.00 343 ASP A O 1
ATOM 2470 N N . SER A 1 344 ? -5.672 20.425 23.329 1.00 90.88 344 SER A N 1
ATOM 2471 C CA . SER A 1 344 ? -4.627 20.371 22.286 1.00 90.88 344 SER A CA 1
ATOM 2472 C C . SER A 1 344 ? -4.317 18.940 21.820 1.00 90.88 344 SER A C 1
ATOM 2474 O O . SER A 1 344 ? -3.971 18.733 20.658 1.00 90.88 344 SER A O 1
ATOM 2476 N N . ILE A 1 345 ? -4.440 17.937 22.700 1.00 93.00 345 ILE A N 1
ATOM 2477 C CA . ILE A 1 345 ? -4.347 16.520 22.315 1.00 93.00 345 ILE A CA 1
ATOM 2478 C C . ILE A 1 345 ? -5.615 16.111 21.558 1.00 93.00 345 ILE A C 1
ATOM 2480 O O . ILE A 1 345 ? -5.513 15.495 20.496 1.00 93.00 345 ILE A O 1
ATOM 2484 N N . TRP A 1 346 ? -6.798 16.486 22.059 1.00 94.56 346 TRP A N 1
ATOM 2485 C CA . TRP A 1 346 ? -8.069 16.083 21.456 1.00 94.56 346 TRP A CA 1
ATOM 2486 C C . TRP A 1 346 ? -8.270 16.643 20.049 1.00 94.56 346 TRP A C 1
ATOM 2488 O O . TRP A 1 346 ? -8.684 15.891 19.176 1.00 94.56 346 TRP A O 1
ATOM 2498 N N . GLN A 1 347 ? -7.845 17.880 19.766 1.00 91.69 347 GLN A N 1
ATOM 2499 C CA . GLN A 1 347 ? -7.828 18.430 18.400 1.00 91.69 347 GLN A CA 1
ATOM 2500 C C . GLN A 1 347 ? -7.130 17.501 17.388 1.00 91.69 347 GLN A C 1
ATOM 2502 O O . GLN A 1 347 ? -7.607 17.337 16.264 1.00 91.69 347 GLN A O 1
ATOM 2507 N N . GLY A 1 348 ? -6.025 16.856 17.780 1.00 90.69 348 GLY A N 1
ATOM 2508 C CA . GLY A 1 348 ? -5.341 15.869 16.942 1.00 90.69 348 GLY A CA 1
ATOM 2509 C C . GLY A 1 348 ? -6.103 14.547 16.813 1.00 90.69 348 GLY A C 1
ATOM 2510 O O . GLY A 1 348 ? -6.134 13.960 15.730 1.00 90.69 348 GLY A O 1
ATOM 2511 N N . VAL A 1 349 ? -6.753 14.097 17.891 1.00 93.81 349 VAL A N 1
ATOM 2512 C CA . VAL A 1 349 ? -7.577 12.876 17.930 1.00 93.81 349 VAL A CA 1
ATOM 2513 C C . VAL A 1 349 ? -8.825 13.023 17.048 1.00 93.81 349 VAL A C 1
ATOM 2515 O O . VAL A 1 349 ? -9.044 12.180 16.178 1.00 93.81 349 VAL A O 1
ATOM 2518 N N . SER A 1 350 ? -9.582 14.119 17.175 1.00 91.50 350 SER A N 1
ATOM 2519 C CA . SER A 1 350 ? -10.741 14.421 16.323 1.00 91.50 350 SER A CA 1
ATOM 2520 C C . SER A 1 350 ? -10.338 14.562 14.850 1.00 91.50 350 SER A C 1
ATOM 2522 O O . SER A 1 350 ? -11.008 14.035 13.964 1.00 91.50 350 SER A O 1
ATOM 2524 N N . LEU A 1 351 ? -9.208 15.222 14.558 1.00 89.69 351 LEU A N 1
ATOM 2525 C CA . LEU A 1 351 ? -8.703 15.386 13.189 1.00 89.69 351 LEU A CA 1
ATOM 2526 C C . LEU A 1 351 ? -8.268 14.055 12.547 1.00 89.69 351 LEU A C 1
ATOM 2528 O O . LEU A 1 351 ? -8.356 13.898 11.327 1.00 89.69 351 LEU A O 1
ATOM 2532 N N . ALA A 1 352 ? -7.819 13.079 13.340 1.00 89.12 352 ALA A N 1
ATOM 2533 C CA . ALA A 1 352 ? -7.412 11.768 12.837 1.00 89.12 352 ALA A CA 1
ATOM 2534 C C . ALA A 1 352 ? -8.594 10.910 12.351 1.00 89.12 352 ALA A C 1
ATOM 2536 O O . ALA A 1 352 ? -8.403 10.083 11.459 1.00 89.12 352 ALA A O 1
ATOM 2537 N N . LEU A 1 353 ? -9.798 11.125 12.899 1.00 89.56 353 LEU A N 1
ATOM 2538 C CA . LEU A 1 353 ? -11.027 10.397 12.550 1.00 89.56 353 LEU A CA 1
ATOM 2539 C C . LEU A 1 353 ? -12.157 11.292 12.002 1.00 89.56 353 LEU A C 1
ATOM 2541 O O . LEU A 1 353 ? -13.277 10.822 11.836 1.00 89.56 353 LEU A O 1
ATOM 2545 N N . SER A 1 354 ? -11.866 12.537 11.609 1.00 88.31 354 SER A N 1
ATOM 2546 C CA . SER A 1 354 ? -12.837 13.481 11.015 1.00 88.31 354 SER A CA 1
ATOM 2547 C C . SER A 1 354 ? -13.539 12.968 9.747 1.00 88.31 354 SER A C 1
ATOM 2549 O O . SER A 1 354 ? -14.612 13.451 9.386 1.00 88.31 354 SER A O 1
ATOM 2551 N N . ALA A 1 355 ? -12.972 11.945 9.103 1.00 85.19 355 ALA A N 1
ATOM 2552 C CA . ALA A 1 355 ? -13.601 11.164 8.041 1.00 85.19 355 ALA A CA 1
ATOM 2553 C C . ALA A 1 355 ? -14.974 10.609 8.443 1.00 85.19 355 ALA A C 1
ATOM 2555 O O . ALA A 1 355 ? -15.898 10.625 7.637 1.00 85.19 355 ALA A O 1
ATOM 2556 N N . LEU A 1 356 ? -15.109 10.171 9.697 1.00 89.00 356 LEU A N 1
ATOM 2557 C CA . LEU A 1 356 ? -16.304 9.535 10.248 1.00 89.00 356 LEU A CA 1
ATOM 2558 C C . LEU A 1 356 ? -17.487 10.504 10.443 1.00 89.00 356 LEU A C 1
ATOM 2560 O O . LEU A 1 356 ? -18.595 10.060 10.723 1.00 89.00 356 LEU A O 1
ATOM 2564 N N . ALA A 1 357 ? -17.279 11.812 10.251 1.00 88.38 357 ALA A N 1
ATOM 2565 C CA . ALA A 1 357 ? -18.345 12.812 10.281 1.00 88.38 357 ALA A CA 1
ATOM 2566 C C . ALA A 1 357 ? -19.273 12.773 9.046 1.00 88.38 357 ALA A C 1
ATOM 2568 O O . ALA A 1 357 ? -20.361 13.342 9.093 1.00 88.38 357 ALA A O 1
ATOM 2569 N N . ASP A 1 358 ? -18.866 12.134 7.940 1.00 85.88 358 ASP A N 1
ATOM 2570 C CA . ASP A 1 358 ? -19.760 11.856 6.805 1.00 85.88 358 ASP A CA 1
ATOM 2571 C C . ASP A 1 358 ? -20.487 10.519 7.058 1.00 85.88 358 ASP A C 1
ATOM 2573 O O . ASP A 1 358 ? -19.815 9.486 7.165 1.00 85.88 358 ASP A O 1
ATOM 2577 N N . PRO A 1 359 ? -21.835 10.486 7.121 1.00 85.88 359 PRO A N 1
ATOM 2578 C CA . PRO A 1 359 ? -22.589 9.257 7.375 1.00 85.88 359 PRO A CA 1
ATOM 2579 C C . PRO A 1 359 ? -22.281 8.112 6.401 1.00 85.88 359 PRO A C 1
ATOM 2581 O O . PRO A 1 359 ? -22.372 6.950 6.783 1.00 85.88 359 PRO A O 1
ATOM 2584 N N . ARG A 1 360 ? -21.868 8.413 5.162 1.00 83.19 360 ARG A N 1
ATOM 2585 C CA . ARG A 1 360 ? -21.509 7.402 4.151 1.00 83.19 360 ARG A CA 1
ATOM 2586 C C . ARG A 1 360 ? -20.156 6.762 4.441 1.00 83.19 360 ARG A C 1
ATOM 2588 O O . ARG A 1 360 ? -19.968 5.579 4.177 1.00 83.19 360 ARG A O 1
ATOM 2595 N N . VAL A 1 361 ? -19.227 7.529 5.015 1.00 86.00 361 VAL A N 1
ATOM 2596 C CA . VAL A 1 361 ? -17.956 6.998 5.521 1.00 86.00 361 VAL A CA 1
ATOM 2597 C C . VAL A 1 361 ? -18.215 6.162 6.773 1.00 86.00 361 VAL A C 1
ATOM 2599 O O . VAL A 1 361 ? -17.648 5.081 6.886 1.00 86.00 361 VAL A O 1
ATOM 2602 N N . MET A 1 362 ? -19.085 6.629 7.679 1.00 89.31 362 MET A N 1
ATOM 2603 C CA . MET A 1 362 ? -19.462 5.892 8.890 1.00 89.31 362 MET A CA 1
ATOM 2604 C C . MET A 1 362 ? -20.103 4.536 8.562 1.00 89.31 362 MET A C 1
ATOM 2606 O O . MET A 1 362 ? -19.680 3.524 9.116 1.00 89.31 362 MET A O 1
ATOM 2610 N N . ASP A 1 363 ? -21.067 4.495 7.637 1.00 87.19 363 ASP A N 1
ATOM 2611 C CA . ASP A 1 363 ? -21.704 3.258 7.165 1.00 87.19 363 ASP A CA 1
ATOM 2612 C C . ASP A 1 363 ? -20.684 2.301 6.524 1.00 87.19 363 ASP A C 1
ATOM 2614 O O . ASP A 1 363 ? -20.580 1.142 6.923 1.00 87.19 363 ASP A O 1
ATOM 2618 N N . ALA A 1 364 ? -19.839 2.813 5.620 1.00 86.62 364 ALA A N 1
ATOM 2619 C CA . ALA A 1 364 ? -18.783 2.031 4.977 1.00 86.62 364 ALA A CA 1
ATOM 2620 C C . ALA A 1 364 ? -17.742 1.463 5.963 1.00 86.62 364 ALA A C 1
ATOM 2622 O O . ALA A 1 364 ? -17.026 0.523 5.610 1.00 86.62 364 ALA A O 1
ATOM 2623 N N . VAL A 1 365 ? -17.646 1.990 7.192 1.00 89.38 365 VAL A N 1
ATOM 2624 C CA . VAL A 1 365 ? -16.798 1.405 8.243 1.00 89.38 365 VAL A CA 1
ATOM 2625 C C . VAL A 1 365 ? -17.542 0.657 9.347 1.00 89.38 365 VAL A C 1
ATOM 2627 O O . VAL A 1 365 ? -16.888 0.069 10.205 1.00 89.38 365 VAL A O 1
ATOM 2630 N N . SER A 1 366 ? -18.874 0.637 9.335 1.00 90.06 366 SER A N 1
ATOM 2631 C CA . SER A 1 366 ? -19.706 0.034 10.384 1.00 90.06 366 SER A CA 1
ATOM 2632 C C . SER A 1 366 ? -20.430 -1.211 9.858 1.00 90.06 366 SER A C 1
ATOM 2634 O O . SER A 1 366 ? -21.622 -1.132 9.568 1.00 90.06 366 SER A O 1
ATOM 2636 N N . PRO A 1 367 ? -19.736 -2.358 9.695 1.00 88.19 367 PRO A N 1
ATOM 2637 C CA . PRO A 1 367 ? -20.390 -3.611 9.328 1.00 88.19 367 PRO A CA 1
ATOM 2638 C C . PRO A 1 367 ? -21.403 -4.027 10.399 1.00 88.19 367 PRO A C 1
ATOM 2640 O O . PRO A 1 367 ? -21.092 -3.983 11.591 1.00 88.19 367 PRO A O 1
ATOM 2643 N N . GLY A 1 368 ? -22.585 -4.461 9.966 1.00 83.06 368 GLY A N 1
ATOM 2644 C CA . GLY A 1 368 ? -23.518 -5.207 10.802 1.00 83.06 368 GLY A CA 1
ATOM 2645 C C . GLY A 1 368 ? -23.061 -6.648 11.044 1.00 83.06 368 GLY A C 1
ATOM 2646 O O . GLY A 1 368 ? -22.034 -7.105 10.525 1.00 83.06 368 GLY A O 1
ATOM 2647 N N . ASP A 1 369 ? -23.848 -7.387 11.825 1.00 78.56 369 ASP A N 1
ATOM 2648 C CA . ASP A 1 369 ? -23.581 -8.794 12.124 1.00 78.56 369 ASP A CA 1
ATOM 2649 C C . ASP A 1 369 ? -23.520 -9.632 10.834 1.00 78.56 369 ASP A C 1
ATOM 2651 O O . ASP A 1 369 ? -24.454 -9.653 10.034 1.00 78.56 369 ASP A O 1
ATOM 2655 N N . GLY A 1 370 ? -22.393 -10.315 10.619 1.00 76.81 370 GLY A N 1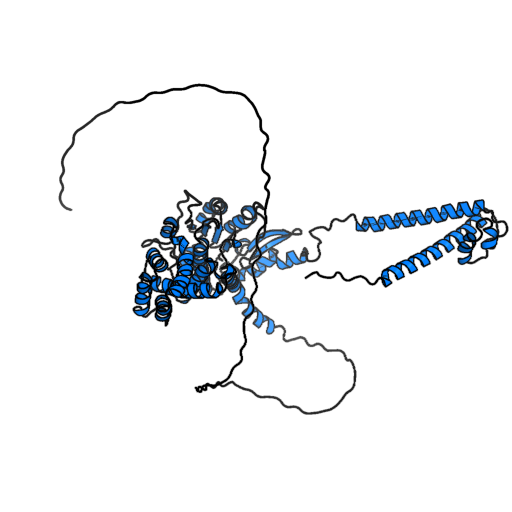
ATOM 2656 C CA . GLY A 1 370 ? -22.132 -11.107 9.410 1.00 76.81 370 GLY A CA 1
ATOM 2657 C C . GLY A 1 370 ? -21.666 -10.314 8.177 1.00 76.81 370 GLY A C 1
ATOM 2658 O O . GLY A 1 370 ? -21.213 -10.929 7.218 1.00 76.81 370 GLY A O 1
ATOM 2659 N N . GLU A 1 371 ? -21.694 -8.977 8.194 1.00 81.38 371 GLU A N 1
ATOM 2660 C CA . GLU A 1 371 ? -21.209 -8.133 7.082 1.00 81.38 371 GLU A CA 1
ATOM 2661 C C . GLU A 1 371 ? -19.712 -7.782 7.179 1.00 81.38 371 GLU A C 1
ATOM 2663 O O . GLU A 1 371 ? -19.156 -7.111 6.306 1.00 81.38 371 GLU A O 1
ATOM 2668 N N . GLY A 1 372 ? -19.054 -8.177 8.272 1.00 80.25 372 GLY A N 1
ATOM 2669 C CA . GLY A 1 372 ? -17.662 -7.839 8.548 1.00 80.25 372 GLY A CA 1
ATOM 2670 C C . GLY A 1 372 ? -16.693 -8.485 7.560 1.00 80.25 372 GLY A C 1
ATOM 2671 O O . GLY A 1 372 ? -16.583 -9.705 7.499 1.00 80.25 372 GLY A O 1
ATOM 2672 N N . PHE A 1 373 ? -15.932 -7.663 6.835 1.00 87.44 373 PHE A N 1
ATOM 2673 C CA . PHE A 1 373 ? -14.872 -8.144 5.951 1.00 87.44 373 PHE A CA 1
ATOM 2674 C C . PHE A 1 373 ? -13.825 -8.996 6.686 1.00 87.44 373 PHE A C 1
ATOM 2676 O O . PHE A 1 373 ? -13.177 -8.504 7.618 1.00 87.44 373 PHE A O 1
ATOM 2683 N N . ASP A 1 374 ? -13.573 -10.218 6.200 1.00 88.81 374 ASP A N 1
ATOM 2684 C CA . ASP A 1 374 ? -12.350 -10.949 6.531 1.00 88.81 374 ASP A CA 1
ATOM 2685 C C . ASP A 1 374 ? -11.279 -10.821 5.427 1.00 88.81 374 ASP A C 1
ATOM 2687 O O . ASP A 1 374 ? -11.436 -11.361 4.327 1.00 88.81 374 ASP A O 1
ATOM 2691 N N . PRO A 1 375 ? -10.143 -10.154 5.709 1.00 91.94 375 PRO A N 1
ATOM 2692 C CA . PRO A 1 375 ? -9.006 -10.111 4.808 1.00 91.94 375 PRO A CA 1
ATOM 2693 C C . PRO A 1 375 ? -8.335 -11.473 4.573 1.00 91.94 375 PRO A C 1
ATOM 2695 O O . PRO A 1 375 ? -7.701 -11.621 3.532 1.00 91.94 375 PRO A O 1
ATOM 2698 N N . GLU A 1 376 ? -8.404 -12.451 5.491 1.00 92.50 376 GLU A N 1
ATOM 2699 C CA . GLU A 1 376 ? -7.691 -13.728 5.307 1.00 92.50 376 GLU A CA 1
ATOM 2700 C C . GLU A 1 376 ? -8.394 -14.629 4.277 1.00 92.50 376 GLU A C 1
ATOM 2702 O O . GLU A 1 376 ? -7.757 -15.026 3.296 1.00 92.50 376 GLU A O 1
ATOM 2707 N N . GLU A 1 377 ? -9.704 -14.860 4.410 1.00 92.56 377 GLU A N 1
ATOM 2708 C CA . GLU A 1 377 ? -10.519 -15.548 3.398 1.00 92.56 377 GLU A CA 1
ATOM 2709 C C . GLU A 1 377 ? -10.470 -14.825 2.043 1.00 92.56 377 GLU A C 1
ATOM 2711 O O . GLU A 1 377 ? -10.276 -15.460 1.000 1.00 92.56 377 GLU A O 1
ATOM 2716 N N . PHE A 1 378 ? -10.580 -13.492 2.036 1.00 93.25 378 PHE A N 1
ATOM 2717 C CA . PHE A 1 378 ? -10.552 -12.705 0.803 1.00 93.25 378 PHE A CA 1
ATOM 2718 C C . PHE A 1 378 ? -9.217 -12.826 0.057 1.00 93.25 378 PHE A C 1
ATOM 2720 O O . PHE A 1 378 ? -9.199 -13.019 -1.160 1.00 93.25 378 PHE A O 1
ATOM 2727 N N . LEU A 1 379 ? -8.085 -12.747 0.767 1.00 94.19 379 LEU A N 1
ATOM 2728 C CA . LEU A 1 379 ? -6.761 -12.927 0.167 1.00 94.19 379 LEU A CA 1
ATOM 2729 C C . LEU A 1 379 ? -6.537 -14.373 -0.296 1.00 94.19 379 LEU A C 1
ATOM 2731 O O . LEU A 1 379 ? -5.943 -14.579 -1.357 1.00 94.19 379 LEU A O 1
ATOM 2735 N N . HIS A 1 380 ? -7.023 -15.363 0.460 1.00 92.81 380 HIS A N 1
ATOM 2736 C CA . HIS A 1 380 ? -6.939 -16.773 0.078 1.00 92.81 380 HIS A CA 1
ATOM 2737 C C . HIS A 1 380 ? -7.700 -17.034 -1.230 1.00 92.81 380 HIS A C 1
ATOM 2739 O O . HIS A 1 380 ? -7.126 -17.561 -2.182 1.00 92.81 380 HIS A O 1
ATOM 2745 N N . SER A 1 381 ? -8.929 -16.521 -1.326 1.00 93.62 381 SER A N 1
ATOM 2746 C CA . SER A 1 381 ? -9.837 -16.625 -2.479 1.00 93.62 381 SER A CA 1
ATOM 2747 C C . SER A 1 381 ? -9.434 -15.780 -3.702 1.00 93.62 381 SER A C 1
ATOM 2749 O O . SER A 1 381 ? -10.243 -15.568 -4.599 1.00 93.62 381 SER A O 1
ATOM 2751 N N . HIS A 1 382 ? -8.199 -15.265 -3.751 1.00 93.88 382 HIS A N 1
ATOM 2752 C CA . HIS A 1 382 ? -7.657 -14.432 -4.843 1.00 93.88 382 HIS A CA 1
ATOM 2753 C C . HIS A 1 382 ? -8.415 -13.104 -5.044 1.00 93.88 382 HIS A C 1
ATOM 2755 O O . HIS A 1 382 ? -8.440 -12.524 -6.140 1.00 93.88 382 HIS A O 1
ATOM 2761 N N . GLY A 1 383 ? -9.009 -12.606 -3.957 1.00 94.38 383 GLY A N 1
ATOM 2762 C CA . GLY A 1 383 ? -9.873 -11.440 -3.932 1.00 94.38 383 GLY A CA 1
ATOM 2763 C C . GLY A 1 383 ? -9.220 -10.173 -4.476 1.00 94.38 383 GLY A C 1
ATOM 2764 O O . GLY A 1 383 ? -8.004 -9.970 -4.402 1.00 94.38 383 GLY A O 1
ATOM 2765 N N . THR A 1 384 ? -10.044 -9.314 -5.074 1.00 94.75 384 THR A N 1
ATOM 2766 C CA . THR A 1 384 ? -9.594 -8.065 -5.699 1.00 94.75 384 THR A CA 1
ATOM 2767 C C . THR A 1 384 ? -10.318 -6.865 -5.108 1.00 94.75 384 THR A C 1
ATOM 2769 O O . THR A 1 384 ? -11.518 -6.700 -5.309 1.00 94.75 384 THR A O 1
ATOM 2772 N N . LEU A 1 385 ? -9.592 -6.037 -4.359 1.00 93.12 385 LEU A N 1
ATOM 2773 C CA . LEU A 1 385 ? -10.128 -4.859 -3.686 1.00 93.12 385 LEU A CA 1
ATOM 2774 C C . LEU A 1 385 ? -9.791 -3.585 -4.464 1.00 93.12 385 LEU A C 1
ATOM 2776 O O . LEU A 1 385 ? -8.618 -3.281 -4.704 1.00 93.12 385 LEU A O 1
ATOM 2780 N N . TYR A 1 386 ? -10.824 -2.815 -4.791 1.00 90.81 386 TYR A N 1
ATOM 2781 C CA . TYR A 1 386 ? -10.709 -1.474 -5.352 1.00 90.81 386 TYR A CA 1
ATOM 2782 C C . TYR A 1 386 ? -10.994 -0.441 -4.263 1.00 90.81 386 TYR A C 1
ATOM 2784 O O . TYR A 1 386 ? -12.082 -0.402 -3.692 1.00 90.81 386 TYR A O 1
ATOM 2792 N N . LEU A 1 387 ? -10.006 0.403 -3.988 1.00 88.12 387 LEU A N 1
ATOM 2793 C CA . LEU A 1 387 ? -10.074 1.488 -3.017 1.00 88.12 387 LEU A CA 1
ATOM 2794 C C . LEU A 1 387 ? -10.262 2.799 -3.778 1.00 88.12 387 LEU A C 1
ATOM 2796 O O . LEU A 1 387 ? -9.321 3.293 -4.411 1.00 88.12 387 LEU A O 1
ATOM 2800 N N . LEU A 1 388 ? -11.476 3.345 -3.738 1.00 82.56 388 LEU A N 1
ATOM 2801 C CA . LEU A 1 388 ? -11.812 4.599 -4.400 1.00 82.56 388 LEU A CA 1
ATOM 2802 C C . LEU A 1 388 ? -11.834 5.730 -3.375 1.00 82.56 388 LEU A C 1
ATOM 2804 O O . LEU A 1 388 ? -12.652 5.756 -2.459 1.00 82.56 388 LEU A O 1
ATOM 2808 N N . ALA A 1 389 ? -10.903 6.669 -3.525 1.00 70.56 389 ALA A N 1
ATOM 2809 C CA . ALA A 1 389 ? -10.847 7.863 -2.695 1.00 70.56 389 ALA A CA 1
ATOM 2810 C C . ALA A 1 389 ? -10.135 8.996 -3.429 1.00 70.56 389 ALA A C 1
ATOM 2812 O O . ALA A 1 389 ? -9.041 8.822 -3.968 1.00 70.56 389 ALA A O 1
ATOM 2813 N N . THR A 1 390 ? -10.725 10.188 -3.395 1.00 65.06 390 THR A N 1
ATOM 2814 C CA . THR A 1 390 ? -10.061 11.411 -3.845 1.00 65.06 390 THR A CA 1
ATOM 2815 C C . THR A 1 390 ? -9.335 12.085 -2.682 1.00 65.06 390 THR A C 1
ATOM 2817 O O . THR A 1 390 ? -9.891 12.244 -1.595 1.00 65.06 390 THR A O 1
ATOM 2820 N N . GLY A 1 391 ? -8.116 12.574 -2.929 1.00 53.78 391 GLY A N 1
ATOM 2821 C CA . GLY A 1 391 ? -7.427 13.497 -2.012 1.00 53.78 391 GLY A CA 1
ATOM 2822 C C . GLY A 1 391 ? -8.039 14.906 -1.963 1.00 53.78 391 GLY A C 1
ATOM 2823 O O . GLY A 1 391 ? -7.553 15.753 -1.224 1.00 53.78 391 GLY A O 1
ATOM 2824 N N . ALA A 1 392 ? -9.089 15.158 -2.754 1.00 47.53 392 ALA A N 1
ATOM 2825 C CA . ALA A 1 392 ? -9.904 16.370 -2.702 1.00 47.53 392 ALA A CA 1
ATOM 2826 C C . ALA A 1 392 ? -11.106 16.243 -1.742 1.00 47.53 392 ALA A C 1
ATOM 2828 O O . ALA A 1 392 ? -11.716 17.253 -1.403 1.00 47.53 392 ALA A O 1
ATOM 2829 N N . GLY A 1 393 ? -11.443 15.029 -1.282 1.00 49.50 393 GLY A N 1
ATOM 2830 C CA . GLY A 1 393 ? -12.431 14.828 -0.222 1.00 49.50 393 GLY A CA 1
ATOM 2831 C C . GLY A 1 393 ? -11.898 15.365 1.108 1.00 49.50 393 GLY A C 1
ATOM 2832 O O . GLY A 1 393 ? -10.916 14.847 1.636 1.00 49.50 393 GLY A O 1
ATOM 2833 N N . ALA A 1 394 ? -12.541 16.406 1.638 1.00 43.12 394 ALA A N 1
ATOM 2834 C CA . ALA A 1 394 ? -11.981 17.293 2.665 1.00 43.12 394 ALA A CA 1
ATOM 2835 C C . ALA A 1 394 ? -11.728 16.659 4.053 1.00 43.12 394 ALA A C 1
ATOM 2837 O O . ALA A 1 394 ? -11.101 17.284 4.906 1.00 43.12 394 ALA A O 1
ATOM 2838 N N . ASN A 1 395 ? -12.174 15.422 4.286 1.00 56.03 395 ASN A N 1
ATOM 2839 C CA . ASN A 1 395 ? -12.311 14.839 5.623 1.00 56.03 395 ASN A CA 1
ATOM 2840 C C . ASN A 1 395 ? -11.272 13.735 5.912 1.00 56.03 395 ASN A C 1
ATOM 2842 O O . ASN A 1 395 ? -11.626 12.692 6.437 1.00 56.03 395 ASN A O 1
ATOM 2846 N N . ASN A 1 396 ? -9.995 13.887 5.537 1.00 64.69 396 ASN A N 1
ATOM 2847 C CA . ASN A 1 396 ? -8.920 12.935 5.902 1.00 64.69 396 ASN A CA 1
ATOM 2848 C C . ASN A 1 396 ? -9.178 11.443 5.516 1.00 64.69 396 ASN A C 1
ATOM 2850 O O . ASN A 1 396 ? -8.546 10.530 6.048 1.00 64.69 396 ASN A O 1
ATOM 2854 N N . SER A 1 397 ? -10.068 11.151 4.553 1.00 72.88 397 SER A N 1
ATOM 2855 C CA . SER A 1 397 ? -10.464 9.772 4.189 1.00 72.88 397 SER A CA 1
ATOM 2856 C C . SER A 1 397 ? -9.285 8.903 3.719 1.00 72.88 397 SER A C 1
ATOM 2858 O O . SER A 1 397 ? -9.303 7.681 3.863 1.00 72.88 397 SER A O 1
ATOM 2860 N N . ALA A 1 398 ? -8.219 9.532 3.212 1.00 75.94 398 ALA A N 1
ATOM 2861 C CA . ALA A 1 398 ? -6.962 8.878 2.854 1.00 75.94 398 ALA A CA 1
ATOM 2862 C C . ALA A 1 398 ? -6.285 8.153 4.038 1.00 75.94 398 ALA A C 1
ATOM 2864 O O . ALA A 1 398 ? -5.573 7.170 3.816 1.00 75.94 398 ALA A O 1
ATOM 2865 N N . ALA A 1 399 ? -6.508 8.590 5.284 1.00 80.38 399 ALA A N 1
ATOM 2866 C CA . ALA A 1 399 ? -6.006 7.913 6.478 1.00 80.38 399 ALA A CA 1
ATOM 2867 C C . ALA A 1 399 ? -6.768 6.608 6.770 1.00 80.38 399 ALA A C 1
ATOM 2869 O O . ALA A 1 399 ? -6.126 5.600 7.062 1.00 80.38 399 ALA A O 1
ATOM 2870 N N . LEU A 1 400 ? -8.098 6.590 6.601 1.00 84.31 400 LEU A N 1
ATOM 2871 C CA . LEU A 1 400 ? -8.899 5.359 6.691 1.00 84.31 400 LEU A CA 1
ATOM 2872 C C . LEU A 1 400 ? -8.521 4.366 5.590 1.00 84.31 400 LEU A C 1
ATOM 2874 O O . LEU A 1 400 ? -8.252 3.209 5.889 1.00 84.31 400 LEU A O 1
ATOM 2878 N N . VAL A 1 401 ? -8.400 4.823 4.337 1.00 84.38 401 VAL A N 1
ATOM 2879 C CA . VAL A 1 401 ? -7.922 3.971 3.232 1.00 84.38 401 VAL A CA 1
ATOM 2880 C C . VAL A 1 401 ? -6.539 3.400 3.554 1.00 84.38 401 VAL A C 1
ATOM 2882 O O . VAL A 1 401 ? -6.329 2.202 3.404 1.00 84.38 401 VAL A O 1
ATOM 2885 N N . SER A 1 402 ? -5.615 4.218 4.071 1.00 82.81 402 SER A N 1
ATOM 2886 C CA . SER A 1 402 ? -4.281 3.759 4.489 1.00 82.81 402 SER A CA 1
ATOM 2887 C C . SER A 1 402 ? -4.320 2.717 5.611 1.00 82.81 402 SER A C 1
ATOM 2889 O O . SER A 1 402 ? -3.507 1.797 5.596 1.00 82.81 402 SER A O 1
ATOM 2891 N N . ALA A 1 403 ? -5.234 2.859 6.575 1.00 87.25 403 ALA A N 1
ATOM 2892 C CA . ALA A 1 403 ? -5.445 1.896 7.654 1.00 87.25 403 ALA A CA 1
ATOM 2893 C C . ALA A 1 403 ? -6.079 0.588 7.145 1.00 87.25 403 ALA A C 1
ATOM 2895 O O . ALA A 1 403 ? -5.703 -0.491 7.596 1.00 87.25 403 ALA A O 1
ATOM 2896 N N . PHE A 1 404 ? -6.967 0.658 6.151 1.00 89.38 404 PHE A N 1
ATOM 2897 C CA . PHE A 1 404 ? -7.564 -0.535 5.559 1.00 89.38 404 PHE A CA 1
ATOM 2898 C C . PHE A 1 404 ? -6.547 -1.340 4.736 1.00 89.38 404 PHE A C 1
ATOM 2900 O O . PHE A 1 404 ? -6.417 -2.553 4.909 1.00 89.38 404 PHE A O 1
ATOM 2907 N N . VAL A 1 405 ? -5.737 -0.678 3.896 1.00 88.88 405 VAL A N 1
ATOM 2908 C CA . VAL A 1 405 ? -4.662 -1.390 3.181 1.00 88.88 405 VAL A CA 1
ATOM 2909 C C . VAL A 1 405 ? -3.647 -1.976 4.181 1.00 88.88 405 VAL A C 1
ATOM 2911 O O . VAL A 1 405 ? -3.057 -3.020 3.911 1.00 88.88 405 VAL A O 1
ATOM 2914 N N . GLU A 1 406 ? -3.428 -1.328 5.333 1.00 87.75 406 GLU A N 1
ATOM 2915 C CA . GLU A 1 406 ? -2.513 -1.792 6.389 1.00 87.75 406 GLU A CA 1
ATOM 2916 C C . GLU A 1 406 ? -2.986 -3.106 7.023 1.00 87.75 406 GLU A C 1
ATOM 2918 O O . GLU A 1 406 ? -2.200 -4.053 7.063 1.00 87.75 406 GLU A O 1
ATOM 2923 N N . ASP A 1 407 ? -4.268 -3.201 7.394 1.00 90.50 407 ASP A N 1
ATOM 2924 C CA . ASP A 1 407 ? -4.918 -4.422 7.901 1.00 90.50 407 ASP A CA 1
ATOM 2925 C C . ASP A 1 407 ? -4.740 -5.609 6.931 1.00 90.50 407 ASP A C 1
ATOM 2927 O O . ASP A 1 407 ? -4.325 -6.707 7.314 1.00 90.50 407 ASP A O 1
ATOM 2931 N N . LEU A 1 408 ? -4.948 -5.362 5.633 1.00 91.44 408 LEU A N 1
ATOM 2932 C CA . LEU A 1 408 ? -4.733 -6.340 4.562 1.00 91.44 408 LEU A CA 1
ATOM 2933 C C . LEU A 1 408 ? -3.262 -6.734 4.378 1.00 91.44 408 LEU A C 1
ATOM 2935 O O . LEU A 1 408 ? -2.962 -7.911 4.184 1.00 91.44 408 LEU A O 1
ATOM 2939 N N . VAL A 1 409 ? -2.325 -5.784 4.432 1.00 90.12 409 VAL A N 1
ATOM 2940 C CA . VAL A 1 409 ? -0.890 -6.065 4.252 1.00 90.12 409 VAL A CA 1
ATOM 2941 C C . VAL A 1 409 ? -0.297 -6.793 5.456 1.00 90.12 409 VAL A C 1
ATOM 2943 O O . VAL A 1 409 ? 0.559 -7.663 5.274 1.00 90.12 409 VAL A O 1
ATOM 2946 N N . GLU A 1 410 ? -0.749 -6.491 6.673 1.00 88.38 410 GLU A N 1
ATOM 2947 C CA . GLU A 1 410 ? -0.355 -7.246 7.860 1.00 88.38 410 GLU A CA 1
ATOM 2948 C C . GLU A 1 410 ? -1.004 -8.637 7.877 1.00 88.38 410 GLU A C 1
ATOM 2950 O O . GLU A 1 410 ? -0.308 -9.610 8.168 1.00 88.38 410 GLU A O 1
ATOM 2955 N N . THR A 1 411 ? -2.265 -8.782 7.452 1.00 91.25 411 THR A N 1
ATOM 2956 C CA . THR A 1 411 ? -2.901 -10.103 7.285 1.00 91.25 411 THR A CA 1
ATOM 2957 C C . THR A 1 411 ? -2.165 -10.947 6.239 1.00 91.25 411 THR A C 1
ATOM 2959 O O . THR A 1 411 ? -1.698 -12.041 6.558 1.00 91.25 411 THR A O 1
ATOM 2962 N N . ALA A 1 412 ? -1.904 -10.407 5.043 1.00 92.44 412 ALA A N 1
ATOM 2963 C CA . ALA A 1 412 ? -1.099 -11.062 4.006 1.00 92.44 412 ALA A CA 1
ATOM 2964 C C . ALA A 1 412 ? 0.297 -11.473 4.511 1.00 92.44 412 ALA A C 1
ATOM 2966 O O . ALA A 1 412 ? 0.822 -12.527 4.148 1.00 92.44 412 ALA A O 1
ATOM 2967 N N . ARG A 1 413 ? 0.912 -10.655 5.376 1.00 90.00 413 ARG A N 1
ATOM 2968 C CA . ARG A 1 413 ? 2.205 -10.942 6.011 1.00 90.00 413 ARG A CA 1
ATOM 2969 C C . ARG A 1 413 ? 2.107 -12.031 7.088 1.00 90.00 413 ARG A C 1
ATOM 2971 O O . ARG A 1 413 ? 3.056 -12.809 7.217 1.00 90.00 413 ARG A O 1
ATOM 2978 N N . ARG A 1 414 ? 1.007 -12.104 7.845 1.00 89.69 414 ARG A N 1
ATOM 2979 C CA . ARG A 1 414 ? 0.721 -13.164 8.831 1.00 89.69 414 ARG A CA 1
ATOM 2980 C C . ARG A 1 414 ? 0.465 -14.502 8.131 1.00 89.69 414 ARG A C 1
ATOM 2982 O O . ARG A 1 414 ? 1.112 -15.482 8.491 1.00 89.69 414 ARG A O 1
ATOM 2989 N N . MET A 1 415 ? -0.344 -14.513 7.068 1.00 92.56 415 MET A N 1
ATOM 2990 C CA . MET A 1 415 ? -0.529 -15.661 6.168 1.00 92.56 415 MET A CA 1
ATOM 2991 C C . MET A 1 415 ? 0.819 -16.136 5.608 1.00 92.56 415 MET A C 1
ATOM 2993 O O . MET A 1 415 ? 1.244 -17.257 5.881 1.00 92.56 415 MET A O 1
ATOM 2997 N N . ALA A 1 416 ? 1.561 -15.248 4.932 1.00 91.06 416 ALA A N 1
ATOM 2998 C CA . ALA A 1 416 ? 2.863 -15.557 4.341 1.00 91.06 416 ALA A CA 1
ATOM 2999 C C . ALA A 1 416 ? 3.883 -16.112 5.346 1.00 91.06 416 ALA A C 1
ATOM 3001 O O . ALA A 1 416 ? 4.748 -16.891 4.963 1.00 91.06 416 ALA A O 1
ATOM 3002 N N . ALA A 1 417 ? 3.816 -15.722 6.623 1.00 89.94 417 ALA A N 1
ATOM 3003 C CA . ALA A 1 417 ? 4.705 -16.240 7.661 1.00 89.94 417 ALA A CA 1
ATOM 3004 C C . ALA A 1 417 ? 4.391 -17.690 8.080 1.00 89.94 417 ALA A C 1
ATOM 3006 O O . ALA A 1 417 ? 5.285 -18.350 8.611 1.00 89.94 417 ALA A O 1
ATOM 3007 N N . ARG A 1 418 ? 3.162 -18.174 7.839 1.00 90.56 418 ARG A N 1
ATOM 3008 C CA . ARG A 1 418 ? 2.730 -19.570 8.039 1.00 90.56 418 ARG A CA 1
ATOM 3009 C C . ARG A 1 418 ? 2.927 -20.427 6.779 1.00 90.56 418 ARG A C 1
ATOM 3011 O O . ARG A 1 418 ? 3.187 -21.621 6.887 1.00 90.56 418 ARG A O 1
ATOM 3018 N N . SER A 1 419 ? 2.821 -19.822 5.597 1.00 87.44 419 SER A N 1
ATOM 3019 C CA . SER A 1 419 ? 2.937 -20.483 4.291 1.00 87.44 419 SER A CA 1
ATOM 3020 C C . SER A 1 419 ? 4.338 -21.031 3.968 1.00 87.44 419 SER A C 1
ATOM 3022 O O . SER A 1 419 ? 5.367 -20.559 4.467 1.00 87.44 419 SER A O 1
ATOM 3024 N N . ALA A 1 420 ? 4.389 -22.011 3.058 1.00 80.56 420 ALA A N 1
ATOM 3025 C CA . ALA A 1 420 ? 5.623 -22.645 2.597 1.00 80.56 420 ALA A CA 1
ATOM 3026 C C . ALA A 1 420 ? 6.658 -21.623 2.081 1.00 80.56 420 ALA A C 1
ATOM 3028 O O . ALA A 1 420 ? 6.343 -20.669 1.371 1.00 80.56 420 ALA A O 1
ATOM 3029 N N . GLY A 1 421 ? 7.925 -21.802 2.468 1.00 81.06 421 GLY A N 1
ATOM 3030 C CA . GLY A 1 421 ? 9.008 -20.873 2.119 1.00 81.06 421 GLY A CA 1
ATOM 3031 C C . GLY A 1 421 ? 8.913 -19.478 2.764 1.00 81.06 421 GLY A C 1
ATOM 3032 O O . GLY 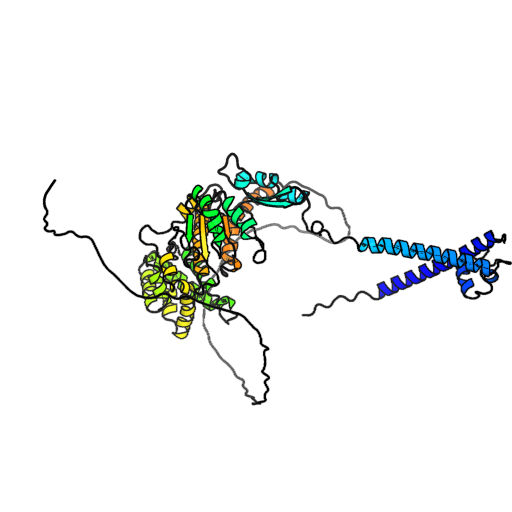A 1 421 ? 9.738 -18.623 2.438 1.00 81.06 421 GLY A O 1
ATOM 3033 N N . ALA A 1 422 ? 7.958 -19.257 3.677 1.00 86.62 422 ALA A N 1
ATOM 3034 C CA . ALA A 1 422 ? 7.598 -17.963 4.258 1.00 86.62 422 ALA A CA 1
ATOM 3035 C C . ALA A 1 422 ? 7.150 -16.916 3.209 1.00 86.62 422 ALA A C 1
ATOM 3037 O O . ALA A 1 422 ? 7.607 -15.766 3.226 1.00 86.62 422 ALA A O 1
ATOM 3038 N N . ARG A 1 423 ? 6.291 -17.332 2.265 1.00 85.56 423 ARG A N 1
ATOM 3039 C CA . ARG A 1 423 ? 5.773 -16.524 1.146 1.00 85.56 423 ARG A CA 1
ATOM 3040 C C . ARG A 1 423 ? 4.265 -16.688 0.979 1.00 85.56 423 ARG A C 1
ATOM 3042 O O . ARG A 1 423 ? 3.768 -17.799 1.095 1.00 85.56 423 ARG A O 1
ATOM 3049 N N . LEU A 1 424 ? 3.568 -15.609 0.617 1.00 89.69 424 LEU A N 1
ATOM 3050 C CA . LEU A 1 424 ? 2.221 -15.725 0.057 1.00 89.69 424 LEU A CA 1
ATOM 3051 C C . LEU A 1 424 ? 2.345 -16.255 -1.378 1.00 89.69 424 LEU A C 1
ATOM 3053 O O . LEU A 1 424 ? 3.052 -15.653 -2.190 1.00 89.69 424 LEU A O 1
ATOM 3057 N N . ASP A 1 425 ? 1.691 -17.375 -1.661 1.00 88.25 425 ASP A N 1
ATOM 3058 C CA . ASP A 1 425 ? 1.551 -17.948 -2.998 1.00 88.25 425 ASP A CA 1
ATOM 3059 C C . ASP A 1 425 ? 0.084 -18.398 -3.156 1.00 88.25 425 ASP A C 1
ATOM 3061 O O . ASP A 1 425 ? -0.333 -19.289 -2.412 1.00 88.25 425 ASP A O 1
ATOM 3065 N N . PRO A 1 426 ? -0.717 -17.774 -4.043 1.00 90.56 426 PRO A N 1
ATOM 3066 C CA . PRO A 1 426 ? -0.339 -16.701 -4.967 1.00 90.56 426 PRO A CA 1
ATOM 3067 C C . PRO A 1 426 ? 0.125 -15.376 -4.325 1.00 90.56 426 PRO A C 1
ATOM 3069 O O . PRO A 1 426 ? -0.304 -15.029 -3.224 1.00 90.56 426 PRO A O 1
ATOM 3072 N N . PRO A 1 427 ? 0.992 -14.599 -5.003 1.00 92.19 427 PRO A N 1
ATOM 3073 C CA . PRO A 1 427 ? 1.480 -13.319 -4.496 1.00 92.19 427 PRO A CA 1
ATOM 3074 C C . PRO A 1 427 ? 0.409 -12.218 -4.563 1.00 92.19 427 PRO A C 1
ATOM 3076 O O . PRO A 1 427 ? -0.305 -12.087 -5.555 1.00 92.19 427 PRO A O 1
ATOM 3079 N N . LEU A 1 428 ? 0.358 -11.373 -3.528 1.00 94.56 428 LEU A N 1
ATOM 3080 C CA . LEU A 1 428 ? -0.494 -10.181 -3.470 1.00 94.56 428 LEU A CA 1
ATOM 3081 C C . LEU A 1 428 ? 0.113 -9.019 -4.272 1.00 94.56 428 LEU A C 1
ATOM 3083 O O . LEU A 1 428 ? 1.211 -8.550 -3.955 1.00 94.56 428 LEU A O 1
ATOM 3087 N N . LEU A 1 429 ? -0.626 -8.497 -5.254 1.00 94.69 429 LEU A N 1
ATOM 3088 C CA . LEU A 1 429 ? -0.281 -7.253 -5.947 1.00 94.69 429 LEU A CA 1
ATOM 3089 C C . LEU A 1 429 ? -0.838 -6.026 -5.207 1.00 94.69 429 LEU A C 1
ATOM 3091 O O . LEU A 1 429 ? -2.041 -5.912 -4.986 1.00 94.69 429 LEU A O 1
ATOM 3095 N N . LEU A 1 430 ? 0.035 -5.057 -4.918 1.00 93.31 430 LEU A N 1
ATOM 3096 C CA . LEU A 1 430 ? -0.330 -3.724 -4.429 1.00 93.31 430 LEU A CA 1
ATOM 3097 C C . LEU A 1 430 ? -0.238 -2.701 -5.576 1.00 93.31 430 LEU A C 1
ATOM 3099 O O . LEU A 1 430 ? 0.770 -2.011 -5.739 1.00 93.31 430 LEU A O 1
ATOM 3103 N N . ALA A 1 431 ? -1.290 -2.617 -6.391 1.00 91.38 431 ALA A N 1
ATOM 3104 C CA . ALA A 1 431 ? -1.399 -1.724 -7.547 1.00 91.38 431 ALA A CA 1
ATOM 3105 C C . ALA A 1 431 ? -1.855 -0.313 -7.121 1.00 91.38 431 ALA A C 1
ATOM 3107 O O . ALA A 1 431 ? -2.948 0.147 -7.463 1.00 91.38 431 ALA A O 1
ATOM 3108 N N . LEU A 1 432 ? -1.022 0.350 -6.314 1.00 87.31 432 LEU A N 1
ATOM 3109 C CA . LEU A 1 432 ? -1.352 1.605 -5.637 1.00 87.31 432 LEU A CA 1
ATOM 3110 C C . LEU A 1 432 ? -1.147 2.830 -6.548 1.00 87.31 432 LEU A C 1
ATOM 3112 O O . LEU A 1 432 ? -0.105 3.491 -6.478 1.00 87.31 432 LEU A O 1
ATOM 3116 N N . ASP A 1 433 ? -2.123 3.146 -7.409 1.00 80.44 433 ASP A N 1
ATOM 3117 C CA . ASP A 1 433 ? -2.085 4.409 -8.152 1.00 80.44 433 ASP A CA 1
ATOM 3118 C C . ASP A 1 433 ? -2.263 5.600 -7.194 1.00 80.44 433 ASP A C 1
ATOM 3120 O O . ASP A 1 433 ? -2.979 5.535 -6.193 1.00 80.44 433 ASP A O 1
ATOM 3124 N N . GLU A 1 434 ? -1.555 6.684 -7.499 1.00 74.25 434 GLU A N 1
ATOM 3125 C CA . GLU A 1 434 ? -1.543 7.946 -6.750 1.00 74.25 434 GLU A CA 1
ATOM 3126 C C . GLU A 1 434 ? -1.183 7.798 -5.254 1.00 74.25 434 GLU A C 1
ATOM 3128 O O . GLU A 1 434 ? -1.602 8.590 -4.417 1.00 74.25 434 GLU A O 1
ATOM 3133 N N . ILE A 1 435 ? -0.284 6.858 -4.921 1.00 69.12 435 ILE A N 1
ATOM 3134 C CA . ILE A 1 435 ? 0.298 6.629 -3.573 1.00 69.12 435 ILE A CA 1
ATOM 3135 C C . ILE A 1 435 ? 0.933 7.873 -2.900 1.00 69.12 435 ILE A C 1
ATOM 3137 O O . ILE A 1 435 ? 1.187 7.881 -1.695 1.00 69.12 435 ILE A O 1
ATOM 3141 N N . GLY A 1 436 ? 1.198 8.948 -3.650 1.00 64.62 436 GLY A N 1
ATOM 3142 C CA . GLY A 1 436 ? 1.580 10.251 -3.086 1.00 64.62 436 GLY A CA 1
ATOM 3143 C C . GLY A 1 436 ? 0.429 10.981 -2.378 1.00 64.62 436 GLY A C 1
ATOM 3144 O O . GLY A 1 436 ? 0.679 11.781 -1.482 1.00 64.62 436 GLY A O 1
ATOM 3145 N N . ASN A 1 437 ? -0.812 10.678 -2.765 1.00 65.38 437 ASN A N 1
ATOM 3146 C CA . ASN A 1 437 ? -2.058 11.253 -2.258 1.00 65.38 437 ASN A CA 1
ATOM 3147 C C . ASN A 1 437 ? -2.559 10.515 -0.999 1.00 65.38 437 ASN A C 1
ATOM 3149 O O . ASN A 1 437 ? -3.179 11.108 -0.122 1.00 65.38 437 ASN A O 1
ATOM 3153 N N . LEU A 1 438 ? -2.216 9.228 -0.861 1.00 59.44 438 LEU A N 1
ATOM 3154 C CA . LEU A 1 438 ? -2.563 8.355 0.274 1.00 59.44 438 LEU A CA 1
ATOM 3155 C C . LEU A 1 438 ? -1.691 8.602 1.525 1.00 59.44 438 LEU A C 1
ATOM 3157 O O . LEU A 1 438 ? -1.264 7.684 2.221 1.00 59.44 438 LEU A O 1
ATOM 3161 N N . GLY A 1 439 ? -1.416 9.874 1.809 1.00 52.56 439 GLY A N 1
ATOM 3162 C CA . GLY A 1 439 ? -0.817 10.329 3.058 1.00 52.56 439 GLY A CA 1
ATOM 3163 C C . GLY A 1 439 ? 0.655 9.961 3.295 1.00 52.56 439 GLY A C 1
ATOM 3164 O O . GLY A 1 439 ? 1.342 9.274 2.535 1.00 52.56 439 GLY A O 1
ATOM 3165 N N . ARG A 1 440 ? 1.172 10.451 4.426 1.00 55.00 440 ARG A N 1
ATOM 3166 C CA . ARG A 1 440 ? 2.584 10.318 4.834 1.00 55.00 440 ARG A CA 1
ATOM 3167 C C . ARG A 1 440 ? 2.924 8.968 5.484 1.00 55.00 440 ARG A C 1
ATOM 3169 O O . ARG A 1 440 ? 4.066 8.757 5.895 1.00 55.00 440 ARG A O 1
ATOM 3176 N N . CYS A 1 441 ? 1.980 8.022 5.495 1.00 48.03 441 CYS A N 1
ATOM 3177 C CA . CYS A 1 441 ? 2.137 6.685 6.079 1.00 48.03 441 CYS A CA 1
ATOM 3178 C C . CYS A 1 441 ? 3.300 5.883 5.446 1.00 48.03 441 CYS A C 1
ATOM 3180 O O . CYS A 1 441 ? 3.864 4.998 6.084 1.00 48.03 441 CYS A O 1
ATOM 3182 N N . GLN A 1 442 ? 3.742 6.252 4.233 1.00 46.09 442 GLN A N 1
ATOM 3183 C CA . GLN A 1 442 ? 4.809 5.648 3.409 1.00 46.09 442 GLN A CA 1
ATOM 3184 C C . GLN A 1 442 ? 6.048 5.063 4.140 1.00 46.09 442 GLN A C 1
ATOM 3186 O O . GLN A 1 442 ? 6.711 4.173 3.599 1.00 46.09 442 GLN A O 1
ATOM 3191 N N . ARG A 1 443 ? 6.401 5.532 5.347 1.00 46.09 443 ARG A N 1
ATOM 3192 C CA . ARG A 1 443 ? 7.512 4.997 6.162 1.00 46.09 443 ARG A CA 1
ATOM 3193 C C . ARG A 1 443 ? 7.248 3.615 6.780 1.00 46.09 443 ARG A C 1
ATOM 3195 O O . ARG A 1 443 ? 8.224 2.883 6.952 1.00 46.09 443 ARG A O 1
ATOM 3202 N N . SER A 1 444 ? 6.005 3.240 7.099 1.00 46.12 444 SER A N 1
ATOM 3203 C CA . SER A 1 444 ? 5.644 1.869 7.516 1.00 46.12 444 SER A CA 1
ATOM 3204 C C . SER A 1 444 ? 5.548 0.964 6.283 1.00 46.12 444 SER A C 1
ATOM 3206 O O . SER A 1 444 ? 6.288 -0.011 6.166 1.00 46.12 444 SER A O 1
ATOM 3208 N N . TRP A 1 445 ? 4.765 1.394 5.297 1.00 52.62 445 TRP A N 1
ATOM 3209 C CA . TRP A 1 445 ? 4.572 0.812 3.966 1.00 52.62 445 TRP A CA 1
ATOM 3210 C C . TRP A 1 445 ? 5.857 0.349 3.280 1.00 52.62 445 TRP A C 1
ATOM 3212 O O . TRP A 1 445 ? 6.026 -0.837 2.987 1.00 52.62 445 TRP A O 1
ATOM 3222 N N . ARG A 1 446 ? 6.825 1.257 3.092 1.00 46.91 446 ARG A N 1
ATOM 3223 C CA . ARG A 1 446 ? 8.123 0.925 2.480 1.00 46.91 446 ARG A CA 1
ATOM 3224 C C . ARG A 1 446 ? 8.925 -0.093 3.295 1.00 46.91 446 ARG A C 1
ATOM 3226 O O . ARG A 1 446 ? 9.772 -0.767 2.719 1.00 46.91 446 ARG A O 1
ATOM 3233 N N . ARG A 1 447 ? 8.689 -0.228 4.607 1.00 43.84 447 ARG A N 1
ATOM 3234 C CA . ARG A 1 447 ? 9.315 -1.264 5.451 1.00 43.84 447 ARG A CA 1
ATOM 3235 C C . ARG A 1 447 ? 8.560 -2.591 5.385 1.00 43.84 447 ARG A C 1
ATOM 3237 O O . ARG A 1 447 ? 9.224 -3.618 5.430 1.00 43.84 447 ARG A O 1
ATOM 3244 N N . ALA A 1 448 ? 7.232 -2.584 5.265 1.00 39.81 448 ALA A N 1
ATOM 3245 C CA . ALA A 1 448 ? 6.416 -3.789 5.116 1.00 39.81 448 ALA A CA 1
ATOM 3246 C C . ALA A 1 448 ? 6.699 -4.481 3.772 1.00 39.81 448 ALA A C 1
ATOM 3248 O O . ALA A 1 448 ? 7.256 -5.581 3.755 1.00 39.81 448 ALA A O 1
ATOM 3249 N N . ALA A 1 449 ? 6.464 -3.786 2.652 1.00 40.34 449 ALA A N 1
ATOM 3250 C CA . ALA A 1 449 ? 6.703 -4.309 1.304 1.00 40.34 449 ALA A CA 1
ATOM 3251 C C . ALA A 1 449 ? 8.164 -4.760 1.099 1.00 40.34 449 ALA A C 1
ATOM 3253 O O . ALA A 1 449 ? 8.431 -5.846 0.585 1.00 40.34 449 ALA A O 1
ATOM 3254 N N . ALA A 1 450 ? 9.136 -3.982 1.595 1.00 36.97 450 ALA A N 1
ATOM 3255 C CA . ALA A 1 450 ? 10.549 -4.3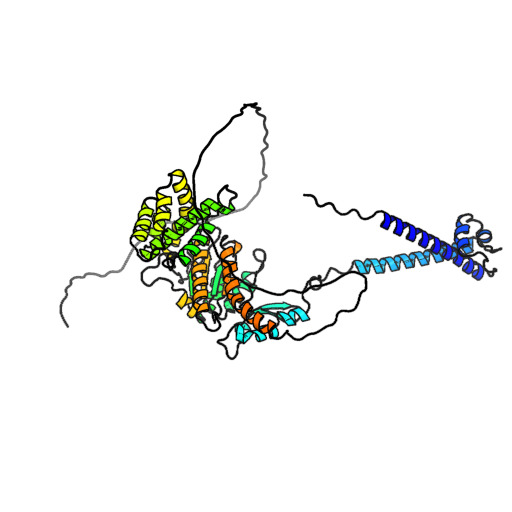56 1.522 1.00 36.97 450 ALA A CA 1
ATOM 3256 C C . ALA A 1 450 ? 10.985 -5.419 2.551 1.00 36.97 450 ALA A C 1
ATOM 3258 O O . ALA A 1 450 ? 12.138 -5.840 2.500 1.00 36.97 450 ALA A O 1
ATOM 3259 N N . ARG A 1 451 ? 10.140 -5.852 3.497 1.00 36.03 451 ARG A N 1
ATOM 3260 C CA . ARG A 1 451 ? 10.441 -6.982 4.399 1.00 36.03 451 ARG A CA 1
ATOM 3261 C C . ARG A 1 451 ? 9.937 -8.305 3.836 1.00 36.03 451 ARG A C 1
ATOM 3263 O O . ARG A 1 451 ? 10.691 -9.277 3.910 1.00 36.03 451 ARG A O 1
ATOM 3270 N N . VAL A 1 452 ? 8.754 -8.315 3.214 1.00 40.22 452 VAL A N 1
ATOM 3271 C CA . VAL A 1 452 ? 8.203 -9.484 2.499 1.00 40.22 452 VAL A CA 1
ATOM 3272 C C . VAL A 1 452 ? 9.218 -10.012 1.470 1.00 40.22 452 VAL A C 1
ATOM 3274 O O . VAL A 1 452 ? 9.569 -11.186 1.503 1.00 40.22 452 VAL A O 1
ATOM 3277 N N . SER A 1 453 ? 9.827 -9.135 0.663 1.00 35.69 453 SER A N 1
ATOM 3278 C CA . SER A 1 453 ? 10.821 -9.508 -0.366 1.00 35.69 453 SER A CA 1
ATOM 3279 C C . SER A 1 453 ? 12.280 -9.667 0.114 1.00 35.69 453 SER A C 1
ATOM 3281 O O . SER A 1 453 ? 13.179 -9.934 -0.694 1.00 35.69 453 SER A O 1
ATOM 3283 N N . ARG A 1 454 ? 12.591 -9.476 1.411 1.00 30.80 454 ARG A N 1
ATOM 3284 C CA . ARG A 1 454 ? 13.994 -9.490 1.904 1.00 30.80 454 ARG A CA 1
ATOM 3285 C C . ARG A 1 454 ? 14.354 -10.602 2.881 1.00 30.80 454 ARG A C 1
ATOM 3287 O O . ARG A 1 454 ? 15.551 -10.876 3.002 1.00 30.80 454 ARG A O 1
ATOM 3294 N N . ARG A 1 455 ? 13.396 -11.272 3.537 1.00 30.05 455 ARG A N 1
ATOM 3295 C CA . ARG A 1 455 ? 13.708 -12.265 4.591 1.00 30.05 455 ARG A CA 1
ATOM 3296 C C . ARG A 1 455 ? 14.597 -13.423 4.090 1.00 30.05 455 ARG A C 1
ATOM 3298 O O . ARG A 1 455 ? 15.477 -13.866 4.824 1.00 30.05 455 ARG A O 1
ATOM 3305 N N . CYS A 1 456 ? 14.490 -13.817 2.815 1.00 33.69 456 CYS A N 1
ATOM 3306 C CA . CYS A 1 456 ? 15.318 -14.876 2.214 1.00 33.69 456 CYS A CA 1
ATOM 3307 C C . CYS A 1 456 ? 16.814 -14.533 2.022 1.00 33.69 456 CYS A C 1
ATOM 3309 O O . CYS A 1 456 ? 17.640 -15.447 1.940 1.00 33.69 456 CYS A O 1
ATOM 3311 N N . ARG A 1 457 ? 17.221 -13.252 1.941 1.00 30.33 457 ARG A N 1
ATOM 3312 C CA . ARG A 1 457 ? 18.600 -12.919 1.511 1.00 30.33 457 ARG A CA 1
ATOM 3313 C C . ARG A 1 457 ? 19.678 -13.316 2.527 1.00 30.33 457 ARG A C 1
ATOM 3315 O O . ARG A 1 457 ? 20.784 -13.642 2.097 1.00 30.33 457 ARG A O 1
ATOM 3322 N N . CYS A 1 458 ? 19.376 -13.388 3.827 1.00 28.58 458 CYS A N 1
ATOM 3323 C CA . CYS A 1 458 ? 20.337 -13.882 4.826 1.00 28.58 458 CYS A CA 1
ATOM 3324 C C . CYS A 1 458 ? 20.754 -15.341 4.576 1.00 28.58 458 CYS A C 1
ATOM 3326 O O . CYS A 1 458 ? 21.949 -15.631 4.563 1.00 28.58 458 CYS A O 1
ATOM 3328 N N . CYS A 1 459 ? 19.803 -16.237 4.288 1.00 29.25 459 CYS A N 1
ATOM 3329 C CA . CYS A 1 459 ? 20.096 -17.660 4.080 1.00 29.25 459 CYS A CA 1
ATOM 3330 C C . CYS A 1 459 ? 20.931 -17.908 2.804 1.00 29.25 459 CYS A C 1
ATOM 3332 O O . CYS A 1 459 ? 21.821 -18.755 2.773 1.00 29.25 459 CYS A O 1
ATOM 3334 N N . SER A 1 460 ? 20.744 -17.085 1.763 1.00 31.61 460 SER A N 1
ATOM 3335 C CA . SER A 1 460 ? 21.603 -17.121 0.565 1.00 31.61 460 SER A CA 1
ATOM 3336 C C . SER A 1 460 ? 23.051 -16.656 0.810 1.00 31.61 460 SER A C 1
ATOM 3338 O O . SER A 1 460 ? 23.956 -17.049 0.071 1.00 31.61 460 SER A O 1
ATOM 3340 N N . ARG A 1 461 ? 23.296 -15.825 1.837 1.00 30.81 461 ARG A N 1
ATOM 3341 C CA . ARG A 1 461 ? 24.626 -15.267 2.142 1.00 30.81 461 ARG A CA 1
ATOM 3342 C C . ARG A 1 461 ? 25.510 -16.224 2.943 1.00 30.81 461 ARG A C 1
ATOM 3344 O O . ARG A 1 461 ? 26.720 -16.199 2.734 1.00 30.81 461 ARG A O 1
ATOM 3351 N N . SER A 1 462 ? 24.944 -17.083 3.794 1.00 29.16 462 SER A N 1
ATOM 3352 C CA . SER A 1 462 ? 25.711 -18.130 4.488 1.00 29.16 462 SER A CA 1
ATOM 3353 C C . SER A 1 462 ? 26.224 -19.185 3.502 1.00 29.16 462 SER A C 1
ATOM 3355 O O . SER A 1 462 ? 27.433 -19.400 3.429 1.00 29.16 462 SER A O 1
ATOM 3357 N N . ARG A 1 463 ? 25.352 -19.747 2.646 1.00 29.30 463 ARG A N 1
ATOM 3358 C CA . ARG A 1 463 ? 25.765 -20.730 1.620 1.00 29.30 463 ARG A CA 1
ATOM 3359 C C . ARG A 1 463 ? 26.819 -20.190 0.640 1.00 29.30 463 ARG A C 1
ATOM 3361 O O . ARG A 1 463 ? 27.681 -20.950 0.220 1.00 29.30 463 ARG A O 1
ATOM 3368 N N . ARG A 1 464 ? 26.820 -18.887 0.319 1.00 31.78 464 ARG A N 1
ATOM 3369 C CA . ARG A 1 464 ? 27.882 -18.271 -0.509 1.00 31.78 464 ARG A CA 1
ATOM 3370 C C . ARG A 1 464 ? 29.197 -17.995 0.227 1.00 31.78 464 ARG A C 1
ATOM 3372 O O . ARG A 1 464 ? 30.216 -17.869 -0.436 1.00 31.78 464 ARG A O 1
ATOM 3379 N N . ARG A 1 465 ? 29.218 -17.912 1.564 1.00 32.81 465 ARG A N 1
ATOM 3380 C CA . ARG A 1 465 ? 30.486 -17.843 2.318 1.00 32.81 465 ARG A CA 1
ATOM 3381 C C . ARG A 1 465 ? 31.154 -19.212 2.465 1.00 32.81 465 ARG A C 1
ATOM 3383 O O . ARG A 1 465 ? 32.375 -19.267 2.459 1.00 32.81 465 ARG A O 1
ATOM 3390 N N . ALA A 1 466 ? 30.376 -20.293 2.514 1.00 33.19 466 ALA A N 1
ATOM 3391 C CA . ALA A 1 466 ? 30.900 -21.659 2.601 1.00 33.19 466 ALA A CA 1
ATOM 3392 C C . ALA A 1 466 ? 31.610 -22.158 1.320 1.00 33.19 466 ALA A C 1
ATOM 3394 O O . ALA A 1 466 ? 32.378 -23.107 1.394 1.00 33.19 466 ALA A O 1
ATOM 3395 N N . LEU A 1 467 ? 31.370 -21.531 0.160 1.00 33.28 467 LEU A N 1
ATOM 3396 C CA . LEU A 1 467 ? 31.890 -21.973 -1.149 1.00 33.28 467 LEU A CA 1
ATOM 3397 C C . LEU A 1 467 ? 33.035 -21.113 -1.715 1.00 33.28 467 LEU A C 1
ATOM 3399 O O . LEU A 1 467 ? 33.581 -21.442 -2.761 1.00 33.28 467 LEU A O 1
ATOM 3403 N N . ASN A 1 468 ? 33.422 -20.033 -1.030 1.00 30.45 468 ASN A N 1
ATOM 3404 C CA . ASN A 1 468 ? 34.490 -19.121 -1.464 1.00 30.45 468 ASN A CA 1
ATOM 3405 C C . ASN A 1 468 ? 35.764 -19.229 -0.596 1.00 30.45 468 ASN A C 1
ATOM 3407 O O . ASN A 1 468 ? 36.636 -18.368 -0.670 1.00 30.45 468 ASN A O 1
ATOM 3411 N N . GLY A 1 469 ? 35.881 -20.271 0.232 1.00 29.33 469 GLY A N 1
ATOM 3412 C CA . GLY A 1 469 ? 37.002 -20.492 1.157 1.00 29.33 469 GLY A CA 1
ATOM 3413 C C . GLY A 1 469 ? 38.263 -21.104 0.530 1.00 29.33 469 GLY A C 1
ATOM 3414 O O . GLY A 1 469 ? 38.948 -21.855 1.213 1.00 29.33 469 GLY A O 1
ATOM 3415 N N . ALA A 1 470 ? 38.545 -20.846 -0.752 1.00 33.53 470 ALA A N 1
ATOM 3416 C CA . ALA A 1 470 ? 39.660 -21.467 -1.474 1.00 33.53 470 ALA A CA 1
ATOM 3417 C C . ALA A 1 470 ? 40.177 -20.592 -2.636 1.00 33.53 470 ALA A C 1
ATOM 3419 O O . ALA A 1 470 ? 39.917 -20.863 -3.808 1.00 33.53 470 ALA A O 1
ATOM 3420 N N . THR A 1 471 ? 40.922 -19.525 -2.335 1.00 26.67 471 THR A N 1
ATOM 3421 C CA . THR A 1 471 ? 41.792 -18.861 -3.326 1.00 26.67 471 THR A CA 1
ATOM 3422 C C . THR A 1 471 ? 42.981 -18.217 -2.617 1.00 26.67 471 THR A C 1
ATOM 3424 O O . THR A 1 471 ? 42.799 -17.425 -1.696 1.00 26.67 471 THR A O 1
ATOM 3427 N N . MET A 1 472 ? 44.194 -18.576 -3.037 1.00 26.08 472 MET A N 1
ATOM 3428 C CA . MET A 1 472 ? 45.462 -18.146 -2.444 1.00 26.08 472 MET A CA 1
ATOM 3429 C C . MET A 1 472 ? 46.294 -17.427 -3.510 1.00 26.08 472 MET A C 1
ATOM 3431 O O . MET A 1 472 ? 46.730 -18.053 -4.469 1.00 26.08 472 MET A O 1
ATOM 3435 N N . GLN A 1 473 ? 46.518 -16.127 -3.323 1.00 25.70 473 GLN A N 1
ATOM 3436 C CA . GLN A 1 473 ? 47.434 -15.279 -4.097 1.00 25.70 473 GLN A CA 1
ATOM 3437 C C . GLN A 1 473 ? 48.052 -14.287 -3.095 1.00 25.70 473 GLN A C 1
ATOM 3439 O O . GLN A 1 473 ? 47.326 -13.551 -2.435 1.00 25.70 473 GLN A O 1
ATOM 3444 N N . LEU A 1 474 ? 49.333 -14.421 -2.736 1.00 24.84 474 LEU A N 1
ATOM 3445 C CA . LEU A 1 474 ? 50.512 -14.020 -3.524 1.00 24.84 474 LEU A CA 1
ATOM 3446 C C . LEU A 1 474 ? 50.534 -12.506 -3.773 1.00 24.84 474 LEU A C 1
ATOM 3448 O O . LEU A 1 474 ? 49.918 -12.009 -4.712 1.00 24.84 474 LEU A O 1
ATOM 3452 N N . ALA A 1 475 ? 51.275 -11.795 -2.920 1.00 23.52 475 ALA A N 1
ATOM 3453 C CA . ALA A 1 475 ? 51.592 -10.379 -3.066 1.00 23.52 475 ALA A CA 1
ATOM 3454 C C . ALA A 1 475 ? 53.055 -10.212 -3.535 1.00 23.52 475 ALA A C 1
ATOM 3456 O O . ALA A 1 475 ? 53.923 -10.927 -3.027 1.00 23.52 475 ALA A O 1
ATOM 3457 N N . PRO A 1 476 ? 53.352 -9.292 -4.471 1.00 27.91 476 PRO A N 1
ATOM 3458 C CA . PRO A 1 476 ? 54.719 -8.989 -4.886 1.00 27.91 476 PRO A CA 1
ATOM 3459 C C . PRO A 1 476 ? 55.450 -8.090 -3.872 1.00 27.91 476 PRO A C 1
ATOM 3461 O O . PRO A 1 476 ? 54.841 -7.377 -3.075 1.00 27.91 476 PRO A O 1
ATOM 3464 N N . SER A 1 477 ? 56.780 -8.129 -3.916 1.00 23.34 477 SER A N 1
ATOM 3465 C CA . SER A 1 477 ? 57.696 -7.454 -2.989 1.00 23.34 477 SER A CA 1
ATOM 3466 C C . SER A 1 477 ? 57.900 -5.958 -3.270 1.00 23.34 477 SER A C 1
ATOM 3468 O O . SER A 1 477 ? 58.062 -5.569 -4.424 1.00 23.34 477 SER A O 1
ATOM 3470 N N . GLY A 1 478 ? 58.036 -5.148 -2.213 1.00 24.69 478 GLY A N 1
ATOM 3471 C CA . GLY A 1 478 ? 58.464 -3.743 -2.277 1.00 24.69 478 GLY A CA 1
ATOM 3472 C C . GLY A 1 478 ? 59.226 -3.339 -1.009 1.00 24.69 478 GLY A C 1
ATOM 3473 O O . GLY A 1 478 ? 58.644 -3.231 0.065 1.00 24.69 478 GLY A O 1
ATOM 3474 N N . THR A 1 479 ? 60.543 -3.188 -1.115 1.00 25.34 479 THR A N 1
ATOM 3475 C CA . THR A 1 479 ? 61.486 -3.007 0.001 1.00 25.34 479 THR A CA 1
ATOM 3476 C C . THR A 1 479 ? 61.424 -1.620 0.657 1.00 25.34 479 THR A C 1
ATOM 3478 O O . THR A 1 479 ? 61.530 -0.620 -0.041 1.00 25.34 479 THR A O 1
ATOM 3481 N N . HIS A 1 480 ? 61.438 -1.546 2.001 1.00 25.12 480 HIS A N 1
ATOM 3482 C CA . HIS A 1 480 ? 62.637 -1.077 2.729 1.00 25.12 480 HIS A CA 1
ATOM 3483 C C . HIS A 1 480 ? 62.611 -1.275 4.266 1.00 25.12 480 HIS A C 1
ATOM 3485 O O . HIS A 1 480 ? 61.587 -1.560 4.878 1.00 25.12 480 HIS A O 1
ATOM 3491 N N . ARG A 1 481 ? 63.809 -1.132 4.858 1.00 24.34 481 ARG A N 1
ATOM 3492 C CA . ARG A 1 481 ? 64.162 -1.016 6.297 1.00 24.34 481 ARG A CA 1
ATOM 3493 C C . ARG A 1 481 ? 63.256 -0.028 7.068 1.00 24.34 481 ARG A C 1
ATOM 3495 O O . ARG A 1 481 ? 62.836 0.951 6.473 1.00 24.34 481 ARG A O 1
ATOM 3502 N N . SER A 1 482 ? 63.043 -0.098 8.392 1.00 24.44 482 SER A N 1
ATOM 3503 C CA . SER A 1 482 ? 63.404 -1.040 9.487 1.00 24.44 482 SER A CA 1
ATOM 3504 C C . SER A 1 482 ? 62.624 -0.603 10.767 1.00 24.44 482 SER A C 1
ATOM 3506 O O . SER A 1 482 ? 61.863 0.349 10.671 1.00 24.44 482 SER A O 1
ATOM 3508 N N . SER A 1 483 ? 62.717 -1.158 11.985 1.00 25.92 483 SER A N 1
ATOM 3509 C CA . SER A 1 483 ? 63.579 -2.178 12.610 1.00 25.92 483 SER A CA 1
ATOM 3510 C C . SER A 1 483 ? 62.868 -2.789 13.840 1.00 25.92 483 SER A C 1
ATOM 3512 O O . SER A 1 483 ? 62.066 -2.086 14.437 1.00 25.92 483 SER A O 1
ATOM 3514 N N . ARG A 1 484 ? 63.254 -4.018 14.247 1.00 25.88 484 ARG A N 1
ATOM 3515 C CA . ARG A 1 484 ? 63.134 -4.623 15.609 1.00 25.88 484 ARG A CA 1
ATOM 3516 C C . ARG A 1 484 ? 61.736 -4.713 16.289 1.00 25.88 484 ARG A C 1
ATOM 3518 O O . ARG A 1 484 ? 60.917 -3.823 16.174 1.00 25.88 484 ARG A O 1
ATOM 3525 N N . SER A 1 485 ? 61.410 -5.697 17.136 1.00 23.53 485 SER A N 1
ATOM 3526 C CA . SER A 1 485 ? 61.801 -7.119 17.292 1.00 23.53 485 SER A CA 1
ATOM 3527 C C . SER A 1 485 ? 61.043 -7.690 18.508 1.00 23.53 485 SER A C 1
ATOM 3529 O O . SER A 1 485 ? 61.192 -7.115 19.583 1.00 23.53 485 SER A O 1
ATOM 3531 N N . PHE A 1 486 ? 60.359 -8.841 18.381 1.00 23.52 486 PHE A N 1
ATOM 3532 C CA . PHE A 1 486 ? 59.658 -9.560 19.477 1.00 23.52 486 PHE A CA 1
ATOM 3533 C C . PHE A 1 486 ? 58.501 -8.774 20.162 1.00 23.52 486 PHE A C 1
ATOM 3535 O O . PHE A 1 486 ? 58.390 -7.565 20.013 1.00 23.52 486 PHE A O 1
ATOM 3542 N N . SER A 1 487 ? 57.547 -9.391 20.876 1.00 24.72 487 SER A N 1
ATOM 3543 C CA . SER A 1 487 ? 57.250 -10.825 21.073 1.00 24.72 487 SER A CA 1
ATOM 3544 C C . SER A 1 487 ? 55.737 -11.095 20.948 1.00 24.72 487 SER A C 1
ATOM 3546 O O . SER A 1 487 ? 54.938 -10.164 20.873 1.00 24.72 487 SER A O 1
ATOM 3548 N N . ALA A 1 488 ? 55.331 -12.366 20.925 1.00 23.89 488 ALA A N 1
ATOM 3549 C CA . ALA A 1 488 ? 53.938 -12.781 20.744 1.00 23.89 488 ALA A CA 1
ATOM 3550 C C . ALA A 1 488 ? 53.145 -12.901 22.060 1.00 23.89 488 ALA A C 1
ATOM 3552 O O . ALA A 1 488 ? 53.677 -13.380 23.059 1.00 23.89 488 ALA A O 1
ATOM 3553 N N . ALA A 1 489 ? 51.841 -12.591 22.013 1.00 26.88 489 ALA A N 1
ATOM 3554 C CA . ALA A 1 489 ? 50.826 -13.196 22.883 1.00 26.88 489 ALA A CA 1
ATOM 3555 C C . ALA A 1 489 ? 49.405 -13.128 22.273 1.00 26.88 489 ALA A C 1
ATOM 3557 O O . ALA A 1 489 ? 48.939 -12.102 21.778 1.00 26.88 489 ALA A O 1
ATOM 3558 N N . HIS A 1 490 ? 48.702 -14.251 22.355 1.00 23.39 490 HIS A N 1
ATOM 3559 C CA . HIS A 1 490 ? 47.270 -14.484 22.119 1.00 23.39 490 HIS A CA 1
ATOM 3560 C C . HIS A 1 490 ? 46.794 -15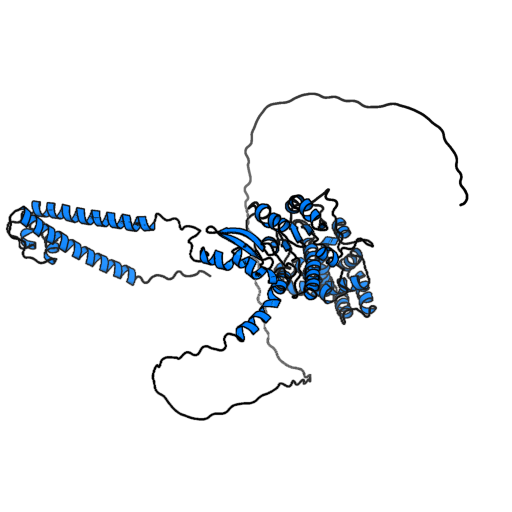.361 23.318 1.00 23.39 490 HIS A C 1
ATOM 3562 O O . HIS A 1 490 ? 47.651 -15.898 24.019 1.00 23.39 490 HIS A O 1
ATOM 3568 N N . PRO A 1 491 ? 45.498 -15.676 23.517 1.00 42.53 491 PRO A N 1
ATOM 3569 C CA . PRO A 1 491 ? 44.328 -14.785 23.531 1.00 42.53 491 PRO A CA 1
ATOM 3570 C C . PRO A 1 491 ? 43.279 -15.155 24.629 1.00 42.53 491 PRO A C 1
ATOM 3572 O O . PRO A 1 491 ? 43.078 -16.327 24.934 1.00 42.53 491 PRO A O 1
ATOM 3575 N N . THR A 1 492 ? 42.462 -14.211 25.114 1.00 25.48 492 THR A N 1
ATOM 3576 C CA . THR A 1 492 ? 41.243 -14.494 25.929 1.00 25.48 492 THR A CA 1
ATOM 3577 C C . THR A 1 492 ? 40.249 -13.318 25.781 1.00 25.48 492 THR A C 1
ATOM 3579 O O . THR A 1 492 ? 40.681 -12.175 25.704 1.00 25.48 492 THR A O 1
ATOM 3582 N N . ARG A 1 493 ? 38.934 -13.464 25.508 1.00 23.81 493 ARG A N 1
ATOM 3583 C CA . ARG A 1 493 ? 37.823 -14.121 26.256 1.00 23.81 493 ARG A CA 1
ATOM 3584 C C . ARG A 1 493 ? 37.713 -13.600 27.712 1.00 23.81 493 ARG A C 1
ATOM 3586 O O . ARG A 1 493 ? 38.676 -13.713 28.442 1.00 23.81 493 ARG A O 1
ATOM 3593 N N . ALA A 1 494 ? 36.590 -13.086 28.229 1.00 23.88 494 ALA A N 1
ATOM 3594 C CA . ALA A 1 494 ? 35.212 -13.038 27.725 1.00 23.88 494 ALA A CA 1
ATOM 3595 C C . ALA A 1 494 ? 34.320 -12.026 28.506 1.00 23.88 494 ALA A C 1
ATOM 3597 O O . ALA A 1 494 ? 34.762 -11.398 29.459 1.00 23.88 494 ALA A O 1
ATOM 3598 N N . THR A 1 495 ? 33.042 -11.933 28.106 1.00 24.48 495 THR A N 1
ATOM 3599 C CA . THR A 1 495 ? 31.850 -11.611 28.938 1.00 24.48 495 THR A CA 1
ATOM 3600 C C . THR A 1 495 ? 31.856 -10.411 29.903 1.00 24.48 495 THR A C 1
ATOM 3602 O O . THR A 1 495 ? 32.225 -10.513 31.066 1.00 24.48 495 THR A O 1
ATOM 3605 N N . CYS A 1 496 ? 31.213 -9.331 29.446 1.00 21.14 496 CYS A N 1
ATOM 3606 C CA . CYS A 1 496 ? 30.000 -8.743 30.046 1.00 21.14 496 CYS A CA 1
ATOM 3607 C C . CYS A 1 496 ? 29.668 -9.053 31.529 1.00 21.14 496 CYS A C 1
ATOM 3609 O O . CYS A 1 496 ? 29.301 -10.180 31.863 1.00 21.14 496 CYS A O 1
ATOM 3611 N N . ARG A 1 497 ? 29.540 -7.997 32.350 1.00 22.34 497 ARG A N 1
ATOM 3612 C CA . ARG A 1 497 ? 28.480 -7.923 33.373 1.00 22.34 497 ARG A CA 1
ATOM 3613 C C . ARG A 1 497 ? 28.008 -6.482 33.595 1.00 22.34 497 ARG A C 1
ATOM 3615 O O . ARG A 1 497 ? 28.762 -5.535 33.398 1.00 22.34 497 ARG A O 1
ATOM 3622 N N . THR A 1 498 ? 26.742 -6.330 33.969 1.00 25.48 498 THR A N 1
ATOM 3623 C CA . THR A 1 498 ? 26.083 -5.057 34.290 1.00 25.48 498 THR A CA 1
ATOM 3624 C C . THR A 1 498 ? 26.281 -4.662 35.754 1.00 25.48 498 THR A C 1
ATOM 3626 O O . THR A 1 498 ? 26.436 -5.521 36.622 1.00 25.48 498 THR A O 1
ATOM 3629 N N . SER A 1 499 ? 26.162 -3.367 36.057 1.00 24.28 499 SER A N 1
ATOM 3630 C CA . SER A 1 499 ? 25.860 -2.890 37.410 1.00 24.28 499 SER A CA 1
ATOM 3631 C C . SER A 1 499 ? 24.878 -1.711 37.371 1.00 24.28 499 SER A C 1
ATOM 3633 O O . SER A 1 499 ? 24.981 -0.810 36.542 1.00 24.28 499 SER A O 1
ATOM 3635 N N . ARG A 1 500 ? 23.889 -1.739 38.271 1.00 25.20 500 ARG A N 1
ATOM 3636 C CA . ARG A 1 500 ? 23.107 -0.563 38.681 1.00 25.20 500 ARG A CA 1
ATOM 3637 C C . ARG A 1 500 ? 23.786 0.048 39.909 1.00 25.20 500 ARG A C 1
ATOM 3639 O O . ARG A 1 500 ? 24.265 -0.708 40.751 1.00 25.20 500 ARG A O 1
ATOM 3646 N N . ARG A 1 501 ? 23.686 1.365 40.098 1.00 25.19 501 ARG A N 1
ATOM 3647 C CA . ARG A 1 501 ? 23.639 1.996 41.432 1.00 25.19 501 ARG A CA 1
ATOM 3648 C C . ARG A 1 501 ? 22.755 3.245 41.394 1.00 25.19 501 ARG A C 1
ATOM 3650 O O . ARG A 1 501 ? 22.478 3.766 40.320 1.00 25.19 501 ARG A O 1
ATOM 3657 N N . SER A 1 502 ? 22.251 3.640 42.561 1.00 23.38 502 SER A N 1
ATOM 3658 C CA . SER A 1 502 ? 21.194 4.643 42.734 1.00 23.38 502 SER A CA 1
ATOM 3659 C C . SER A 1 502 ? 21.347 5.338 44.086 1.00 23.38 502 SER A C 1
ATOM 3661 O O . SER A 1 502 ? 21.228 4.658 45.102 1.00 23.38 502 SER A O 1
ATOM 3663 N N . SER A 1 503 ? 21.583 6.654 44.078 1.00 25.81 503 SER A N 1
ATOM 3664 C CA . SER A 1 503 ? 21.406 7.618 45.186 1.00 25.81 503 SER A CA 1
ATOM 3665 C C . SER A 1 503 ? 22.041 8.975 44.809 1.00 25.81 503 SER A C 1
ATOM 3667 O O . SER A 1 503 ? 22.922 9.001 43.955 1.00 25.81 503 SER A O 1
ATOM 3669 N N . ALA A 1 504 ? 21.759 10.119 45.446 1.00 26.52 504 ALA A N 1
ATOM 3670 C CA . ALA A 1 504 ? 20.493 10.758 45.854 1.00 26.52 504 ALA A CA 1
ATOM 3671 C C . ALA A 1 504 ? 20.818 12.159 46.447 1.00 26.52 504 ALA A C 1
ATOM 3673 O O . ALA A 1 504 ? 21.737 12.255 47.244 1.00 26.52 504 ALA A O 1
ATOM 3674 N N . SER A 1 505 ? 20.037 13.193 46.092 1.00 24.94 505 SER A N 1
ATOM 3675 C CA . SER A 1 505 ? 19.782 14.475 46.809 1.00 24.94 505 SER A CA 1
ATOM 3676 C C . SER A 1 505 ? 20.916 15.307 47.474 1.00 24.94 505 SER A C 1
ATOM 3678 O O . SER A 1 505 ? 21.530 14.861 48.435 1.00 24.94 505 SER A O 1
ATOM 3680 N N . ALA A 1 506 ? 21.054 16.590 47.081 1.00 25.31 506 ALA A N 1
ATOM 3681 C CA . ALA A 1 506 ? 21.379 17.763 47.939 1.00 25.31 506 ALA A CA 1
ATOM 3682 C C . ALA A 1 506 ? 21.229 19.091 47.136 1.00 25.31 506 ALA A C 1
ATOM 3684 O O . ALA A 1 506 ? 21.075 19.038 45.915 1.00 25.31 506 ALA A O 1
ATOM 3685 N N . MET A 1 507 ? 21.220 20.281 47.775 1.00 24.20 507 MET A N 1
ATOM 3686 C CA . MET A 1 507 ? 20.660 21.511 47.160 1.00 24.20 507 MET A CA 1
ATOM 3687 C C . MET A 1 507 ? 21.318 22.868 47.547 1.00 24.20 507 MET A C 1
ATOM 3689 O O . MET A 1 507 ? 21.376 23.184 48.730 1.00 24.20 507 MET A O 1
ATOM 3693 N N . LYS A 1 508 ? 21.588 23.731 46.532 1.00 24.30 508 LYS A N 1
ATOM 3694 C CA . LYS A 1 508 ? 21.806 25.220 46.572 1.00 24.30 508 LYS A CA 1
ATOM 3695 C C . LYS A 1 508 ? 23.011 25.757 47.393 1.00 24.30 508 LYS A C 1
ATOM 3697 O O . LYS A 1 508 ? 23.617 24.984 48.124 1.00 24.30 508 LYS A O 1
ATOM 3702 N N . PRO A 1 509 ? 23.345 27.078 47.352 1.00 42.84 509 PRO A N 1
ATOM 3703 C CA . PRO A 1 509 ? 22.968 28.191 46.439 1.00 42.84 509 PRO A CA 1
ATOM 3704 C C . PRO A 1 509 ? 24.176 28.506 45.495 1.00 42.84 509 PRO A C 1
ATOM 3706 O O . PRO A 1 509 ? 24.819 27.526 45.125 1.00 42.84 509 PRO A O 1
ATOM 3709 N N . PRO A 1 510 ? 24.594 29.749 45.116 1.00 42.66 510 PRO A N 1
ATOM 3710 C CA . PRO A 1 510 ? 23.969 31.084 44.930 1.00 42.66 510 PRO A CA 1
ATOM 3711 C C . PRO A 1 510 ? 23.988 31.477 43.405 1.00 42.66 510 PRO A C 1
ATOM 3713 O O . PRO A 1 510 ? 23.789 30.572 42.604 1.00 42.66 510 PRO A O 1
ATOM 3716 N N . THR A 1 511 ? 24.102 32.698 42.830 1.00 26.81 511 THR A N 1
ATOM 3717 C CA . THR A 1 511 ? 24.313 34.105 43.282 1.00 26.81 511 THR A CA 1
ATOM 3718 C C . THR A 1 511 ? 23.498 35.113 42.412 1.00 26.81 511 THR A C 1
ATOM 3720 O O . THR A 1 511 ? 22.284 34.947 42.315 1.00 26.81 511 THR A O 1
ATOM 3723 N N . ARG A 1 512 ? 24.079 36.193 41.832 1.00 26.38 512 ARG A N 1
ATOM 3724 C CA . ARG A 1 512 ? 23.369 37.294 41.122 1.00 26.38 512 ARG A CA 1
ATOM 3725 C C . ARG A 1 512 ? 24.245 38.130 40.166 1.00 26.38 512 ARG A C 1
ATOM 3727 O O . ARG A 1 512 ? 25.336 38.515 40.562 1.00 26.38 512 ARG A O 1
ATOM 3734 N N . GLN A 1 513 ? 23.645 38.578 39.054 1.00 25.50 513 GLN A N 1
ATOM 3735 C CA . GLN A 1 513 ? 23.694 39.922 38.408 1.00 25.50 513 GLN A CA 1
ATOM 3736 C C . GLN A 1 513 ? 22.633 39.869 37.265 1.00 25.50 513 GLN A C 1
ATOM 3738 O O . GLN A 1 513 ? 22.542 38.835 36.615 1.00 25.50 513 GLN A O 1
ATOM 3743 N N . ARG A 1 514 ? 21.615 40.742 37.086 1.00 24.81 514 ARG A N 1
ATOM 3744 C CA . ARG A 1 514 ? 21.537 42.217 36.870 1.00 24.81 514 ARG A CA 1
ATOM 3745 C C . ARG A 1 514 ? 22.456 42.677 35.717 1.00 24.81 514 ARG A C 1
ATOM 3747 O O . ARG A 1 514 ? 23.608 42.286 35.721 1.00 24.81 514 ARG A O 1
ATOM 3754 N N . SER A 1 515 ? 22.030 43.466 34.720 1.00 23.84 515 SER A N 1
ATOM 3755 C CA . SER A 1 515 ? 20.944 44.478 34.648 1.00 23.84 515 SER A CA 1
ATOM 3756 C C . SER A 1 515 ? 20.440 44.723 33.192 1.00 23.84 515 SER A C 1
ATOM 3758 O O . SER A 1 515 ? 21.241 44.664 32.273 1.00 23.84 515 SER A O 1
ATOM 3760 N N . VAL A 1 516 ? 19.123 44.850 32.935 1.00 24.94 516 VAL A N 1
ATOM 3761 C CA . VAL A 1 516 ? 18.338 46.103 32.673 1.00 24.94 516 VAL A CA 1
ATOM 3762 C C . VAL A 1 516 ? 18.201 46.559 31.196 1.00 24.94 516 VAL A C 1
ATOM 3764 O O . VAL A 1 516 ? 19.154 47.004 30.577 1.00 24.94 516 VAL A O 1
ATOM 3767 N N . ILE A 1 517 ? 16.948 46.487 30.713 1.00 24.11 517 ILE A N 1
ATOM 3768 C CA . ILE A 1 517 ? 16.163 47.416 29.856 1.00 24.11 517 ILE A CA 1
ATOM 3769 C C . ILE A 1 517 ? 16.889 48.326 28.837 1.00 24.11 517 ILE A C 1
ATOM 3771 O O . ILE A 1 517 ? 17.576 49.268 29.217 1.00 24.11 517 ILE A O 1
ATOM 3775 N N . ALA A 1 518 ? 16.487 48.209 27.562 1.00 24.70 518 ALA A N 1
ATOM 3776 C CA . ALA A 1 518 ? 16.334 49.345 26.641 1.00 24.70 518 ALA A CA 1
ATOM 3777 C C . ALA A 1 518 ? 15.247 49.051 25.584 1.00 24.70 518 ALA A C 1
ATOM 3779 O O . ALA A 1 518 ? 15.159 47.929 25.088 1.00 24.70 518 ALA A O 1
ATOM 3780 N N . ALA A 1 519 ? 14.443 50.055 25.220 1.00 25.20 519 ALA A N 1
ATOM 3781 C CA . ALA A 1 519 ? 13.505 50.001 24.095 1.00 25.20 519 ALA A CA 1
ATOM 3782 C C . ALA A 1 519 ? 13.373 51.384 23.437 1.00 25.20 519 ALA A C 1
ATOM 3784 O O . ALA A 1 519 ? 13.258 52.389 24.138 1.00 25.20 519 ALA A O 1
ATOM 3785 N N . PRO A 1 520 ? 13.390 51.435 22.099 1.00 31.69 520 PRO A N 1
ATOM 3786 C CA . PRO A 1 520 ? 12.610 52.422 21.340 1.00 31.69 520 PRO A CA 1
ATOM 3787 C C . PRO A 1 520 ? 11.948 51.773 20.095 1.00 31.69 520 PRO A C 1
ATOM 3789 O O . PRO A 1 520 ? 12.425 50.749 19.624 1.00 31.69 520 PRO A O 1
ATOM 3792 N N . VAL A 1 521 ? 10.927 52.266 19.387 1.00 25.64 521 VAL A N 1
ATOM 3793 C CA . VAL A 1 521 ? 9.907 53.340 19.438 1.00 25.64 521 VAL A CA 1
ATOM 3794 C C . VAL A 1 521 ? 9.157 53.209 18.079 1.00 25.64 521 VAL A C 1
ATOM 3796 O O . VAL A 1 521 ? 9.680 52.605 17.141 1.00 25.64 521 VAL A O 1
ATOM 3799 N N . HIS A 1 522 ? 7.943 53.751 17.929 1.00 26.80 522 HIS A N 1
ATOM 3800 C CA . HIS A 1 522 ? 7.206 53.752 16.648 1.00 26.80 522 HIS A CA 1
ATOM 3801 C C . HIS A 1 522 ? 7.959 54.391 15.462 1.00 26.80 522 HIS A C 1
ATOM 3803 O O . HIS A 1 522 ? 8.617 55.420 15.612 1.00 26.80 522 HIS A O 1
ATOM 3809 N N . ARG A 1 523 ? 7.618 53.955 14.239 1.00 25.95 523 ARG A N 1
ATOM 3810 C CA . ARG A 1 523 ? 7.276 54.897 13.152 1.00 25.95 523 ARG A CA 1
ATOM 3811 C C . ARG A 1 523 ? 6.114 54.383 12.302 1.00 25.95 523 ARG A C 1
ATOM 3813 O O . ARG A 1 523 ? 5.779 53.205 12.360 1.00 25.95 523 ARG A O 1
ATOM 3820 N N . ASN A 1 524 ? 5.442 55.300 11.608 1.00 24.86 524 ASN A N 1
ATOM 3821 C CA . ASN A 1 524 ? 4.077 55.117 11.112 1.00 24.86 524 ASN A CA 1
ATOM 3822 C C . ASN A 1 524 ? 3.903 55.681 9.683 1.00 24.86 524 ASN A C 1
ATOM 3824 O O . ASN A 1 524 ? 4.594 56.629 9.327 1.00 24.86 524 ASN A O 1
ATOM 3828 N N . ALA A 1 525 ? 2.926 55.134 8.948 1.00 25.38 525 ALA A N 1
ATOM 3829 C CA . ALA A 1 525 ? 2.245 55.668 7.754 1.00 25.38 525 ALA A CA 1
ATOM 3830 C C . ALA A 1 525 ? 3.034 56.112 6.490 1.00 25.38 525 ALA A C 1
ATOM 3832 O O . ALA A 1 525 ? 3.841 57.038 6.534 1.00 25.38 525 ALA A O 1
ATOM 3833 N N . ARG A 1 526 ? 2.623 55.556 5.327 1.00 24.30 526 ARG A N 1
ATOM 3834 C CA . ARG A 1 526 ? 2.225 56.216 4.040 1.00 24.30 526 ARG A CA 1
ATOM 3835 C C . ARG A 1 526 ? 2.080 55.127 2.946 1.00 24.30 526 ARG A C 1
ATOM 3837 O O . ARG A 1 526 ? 2.984 54.322 2.789 1.00 24.30 526 ARG A O 1
ATOM 3844 N N . SER A 1 527 ? 0.894 54.854 2.377 1.00 24.59 527 SER A N 1
ATOM 3845 C CA . SER A 1 527 ? 0.131 55.594 1.334 1.00 24.59 527 SER A CA 1
ATOM 3846 C C . SER A 1 527 ? 0.781 55.545 -0.064 1.00 24.59 527 SER A C 1
ATOM 3848 O O . SER A 1 527 ? 1.968 55.833 -0.148 1.00 24.59 527 SER A O 1
ATOM 3850 N N . ALA A 1 528 ? 0.096 55.331 -1.198 1.00 26.59 528 ALA A N 1
ATOM 3851 C CA . ALA A 1 528 ? -1.302 54.963 -1.514 1.00 26.59 528 ALA A CA 1
ATOM 3852 C C . ALA A 1 528 ? -1.399 54.654 -3.044 1.00 26.59 528 ALA A C 1
ATOM 3854 O O . ALA A 1 528 ? -0.361 54.499 -3.675 1.00 26.59 528 ALA A O 1
ATOM 3855 N N . VAL A 1 529 ? -2.613 54.664 -3.636 1.00 26.39 529 VAL A N 1
ATOM 3856 C CA . VAL A 1 529 ? -2.905 54.677 -5.102 1.00 26.39 529 VAL A CA 1
ATOM 3857 C C . VAL A 1 529 ? -2.562 53.353 -5.820 1.00 26.39 529 VAL A C 1
ATOM 3859 O O . VAL A 1 529 ? -1.401 53.013 -5.987 1.00 26.39 529 VAL A O 1
ATOM 3862 N N . SER A 1 530 ? -3.484 52.453 -6.184 1.00 24.09 530 SER A N 1
ATOM 3863 C CA . SER A 1 530 ? -4.780 52.542 -6.895 1.00 24.09 530 SER A CA 1
ATOM 3864 C C . SER A 1 530 ? -4.687 52.818 -8.410 1.00 24.09 530 SER A C 1
ATOM 3866 O O . SER A 1 530 ? -4.172 53.837 -8.856 1.00 24.09 530 SER A O 1
ATOM 3868 N N . ARG A 1 531 ? -5.243 51.901 -9.216 1.00 24.94 531 ARG A N 1
ATOM 3869 C CA . ARG A 1 531 ? -5.753 52.134 -10.580 1.00 24.94 531 ARG A CA 1
ATOM 3870 C C . ARG A 1 531 ? -6.728 51.013 -10.944 1.00 24.94 531 ARG A C 1
ATOM 3872 O O . ARG A 1 531 ? -6.490 49.852 -10.630 1.00 24.94 531 ARG A O 1
ATOM 3879 N N . SER A 1 532 ? -7.833 51.382 -11.576 1.00 23.73 532 SER A N 1
ATOM 3880 C CA . SER A 1 532 ? -8.909 50.497 -12.033 1.00 23.73 532 SER A CA 1
ATOM 3881 C C . SER A 1 532 ? -9.292 50.860 -13.475 1.00 23.73 532 SER A C 1
ATOM 3883 O O . SER A 1 532 ? -8.740 51.812 -14.026 1.00 23.73 532 SER A O 1
ATOM 3885 N N . CYS A 1 533 ? -10.264 50.134 -14.050 1.00 24.25 533 CYS A N 1
ATOM 3886 C CA . CYS A 1 533 ? -10.819 50.323 -15.403 1.00 24.25 533 CYS A CA 1
ATOM 3887 C C . CYS A 1 533 ? -9.876 49.928 -16.568 1.00 24.25 533 CYS A C 1
ATOM 3889 O O . CYS A 1 533 ? -8.671 50.128 -16.499 1.00 24.25 533 CYS A O 1
ATOM 3891 N N . ARG A 1 534 ? -10.368 49.365 -17.684 1.00 25.61 534 ARG A N 1
ATOM 3892 C CA . ARG A 1 534 ? -11.738 48.917 -18.049 1.00 25.61 534 ARG A CA 1
ATOM 3893 C C . ARG A 1 534 ? -11.650 47.796 -19.117 1.00 25.61 534 ARG A C 1
ATOM 3895 O O . ARG A 1 534 ? -10.641 47.737 -19.812 1.00 25.61 534 ARG A O 1
ATOM 3902 N N . PRO A 1 535 ? -12.683 46.946 -19.293 1.00 31.53 535 PRO A N 1
ATOM 3903 C CA . PRO A 1 535 ? -12.757 45.971 -20.386 1.00 31.53 535 PRO A CA 1
ATOM 3904 C C . PRO A 1 535 ? -13.476 46.534 -21.628 1.00 31.53 535 PRO A C 1
ATOM 3906 O O . PRO A 1 535 ? -14.215 47.517 -21.532 1.00 31.53 535 PRO A O 1
ATOM 3909 N N . THR A 1 536 ? -13.343 45.856 -22.771 1.00 25.81 536 THR A N 1
ATOM 3910 C CA . THR A 1 536 ? -14.061 46.154 -24.024 1.00 25.81 536 THR A CA 1
ATOM 3911 C C . THR A 1 536 ? -15.052 45.045 -24.415 1.00 25.81 536 THR A C 1
ATOM 3913 O O . THR A 1 536 ? -14.686 43.887 -24.596 1.00 25.81 536 THR A O 1
ATOM 3916 N N . ARG A 1 537 ? -16.332 45.427 -24.559 1.00 26.19 537 ARG A N 1
ATOM 3917 C CA . ARG A 1 537 ? -17.363 44.740 -25.377 1.00 26.19 537 ARG A CA 1
ATOM 3918 C C . ARG A 1 537 ? -17.147 45.121 -26.872 1.00 26.19 537 ARG A C 1
ATOM 3920 O O . ARG A 1 537 ? -16.243 45.907 -27.134 1.00 26.19 537 ARG A O 1
ATOM 3927 N N . SER A 1 538 ? -17.884 44.682 -27.905 1.00 26.66 538 SER A N 1
ATOM 3928 C CA . SER A 1 538 ? -19.191 43.987 -28.064 1.00 26.66 538 SER A CA 1
ATOM 3929 C C . SER A 1 538 ? -19.223 43.316 -29.465 1.00 26.66 538 SER A C 1
ATOM 3931 O O . SER A 1 538 ? -18.558 43.846 -30.344 1.00 26.66 538 SER A O 1
ATOM 3933 N N . ALA A 1 539 ? -19.842 42.139 -29.689 1.00 29.53 539 ALA A N 1
ATOM 3934 C CA . ALA A 1 539 ? -21.243 41.912 -30.161 1.00 29.53 539 ALA A CA 1
ATOM 3935 C C . ALA A 1 539 ? -21.508 42.317 -31.646 1.00 29.53 539 ALA A C 1
ATOM 3937 O O . ALA A 1 539 ? -20.638 42.971 -32.213 1.00 29.53 539 ALA A O 1
ATOM 3938 N N . PRO A 1 540 ? -22.666 42.012 -32.295 1.00 45.41 540 PRO A N 1
ATOM 3939 C CA . PRO A 1 540 ? -23.853 41.204 -31.930 1.00 45.41 540 PRO A CA 1
ATOM 3940 C C . PRO A 1 540 ? -23.961 39.943 -32.855 1.00 45.41 540 PRO A C 1
ATOM 3942 O O . PRO A 1 540 ? -22.909 39.349 -33.058 1.00 45.41 540 PRO A O 1
ATOM 3945 N N . SER A 1 541 ? -25.066 39.390 -33.409 1.00 27.20 541 SER A N 1
ATOM 3946 C CA . SER A 1 541 ? -26.547 39.586 -33.401 1.00 27.20 541 SER A CA 1
ATOM 3947 C C . SER A 1 541 ? -27.287 38.299 -33.892 1.00 27.20 541 SER A C 1
ATOM 3949 O O . SER A 1 541 ? -26.645 37.380 -34.382 1.00 27.20 541 SER A O 1
ATOM 3951 N N . HIS A 1 542 ? -28.637 38.300 -33.828 1.00 27.03 542 HIS A N 1
ATOM 3952 C CA . HIS A 1 542 ? -29.628 37.429 -34.525 1.00 27.03 542 HIS A CA 1
ATOM 3953 C C . HIS A 1 542 ? -29.790 35.942 -34.116 1.00 27.03 542 HIS A C 1
ATOM 3955 O O . HIS A 1 542 ? -28.811 35.236 -33.923 1.00 27.03 542 HIS A O 1
ATOM 3961 N N . SER A 1 543 ? -31.004 35.361 -34.062 1.00 25.58 543 SER A N 1
ATOM 3962 C CA . SER A 1 543 ? -32.353 35.874 -33.696 1.00 25.58 543 SER A CA 1
ATOM 3963 C C . SER A 1 543 ? -33.324 34.695 -33.437 1.00 25.58 543 SER A C 1
ATOM 3965 O O . SER A 1 543 ? -33.107 33.598 -33.939 1.00 25.58 543 SER A O 1
ATOM 3967 N N . ALA A 1 544 ? -34.380 34.922 -32.646 1.00 25.81 544 ALA A N 1
ATOM 3968 C CA . ALA A 1 544 ? -35.453 33.964 -32.287 1.00 25.81 544 ALA A CA 1
ATOM 3969 C C . ALA A 1 544 ? -36.610 33.982 -33.347 1.00 25.81 544 ALA A C 1
ATOM 3971 O O . ALA A 1 544 ? -36.375 34.609 -34.384 1.00 25.81 544 ALA A O 1
ATOM 3972 N N . PRO A 1 545 ? -37.848 33.431 -33.153 1.00 46.19 545 PRO A N 1
ATOM 3973 C CA . PRO A 1 545 ? -38.451 32.737 -31.986 1.00 46.19 545 PRO A CA 1
ATOM 3974 C C . PRO A 1 545 ? -39.421 31.547 -32.306 1.00 46.19 545 PRO A C 1
ATOM 3976 O O . PRO A 1 545 ? -39.545 31.139 -33.455 1.00 46.19 545 PRO A O 1
ATOM 3979 N N . ALA A 1 546 ? -40.169 31.075 -31.283 1.00 27.78 546 ALA A N 1
ATOM 3980 C CA . ALA A 1 546 ? -41.640 30.822 -31.275 1.00 27.78 546 ALA A CA 1
ATOM 3981 C C . ALA A 1 546 ? -42.145 29.455 -30.725 1.00 27.78 546 ALA A C 1
ATOM 3983 O O . ALA A 1 546 ? -41.406 28.482 -30.682 1.00 27.78 546 ALA A O 1
ATOM 3984 N N . SER A 1 547 ? -43.430 29.482 -30.313 1.00 26.91 547 SER A N 1
ATOM 3985 C CA . SER A 1 547 ? -44.328 28.473 -29.687 1.00 26.91 547 SER A CA 1
ATOM 3986 C C . SER A 1 547 ? -43.868 27.779 -28.383 1.00 26.91 547 SER A C 1
ATOM 3988 O O . SER A 1 547 ? -42.736 27.337 -28.265 1.00 26.91 547 SER A O 1
ATOM 3990 N N . SER A 1 548 ? -44.619 27.687 -27.269 1.00 26.34 548 SER A N 1
ATOM 3991 C CA . SER A 1 548 ? -46.033 27.906 -26.863 1.00 26.34 548 SER A CA 1
ATOM 3992 C C . SER A 1 548 ? -47.006 26.716 -26.966 1.00 26.34 548 SER A C 1
ATOM 3994 O O . SER A 1 548 ? -47.525 26.435 -28.042 1.00 26.34 548 SER A O 1
ATOM 3996 N N . CYS A 1 549 ? -47.366 26.131 -25.814 1.00 25.34 549 CYS A N 1
ATOM 3997 C CA . CYS A 1 549 ? -48.681 25.525 -25.548 1.00 25.34 549 CYS A CA 1
ATOM 3998 C C . CYS A 1 549 ? -48.946 25.446 -24.023 1.00 25.34 549 CYS A C 1
ATOM 4000 O O . CYS A 1 549 ? -48.036 25.714 -23.236 1.00 25.34 549 CYS A O 1
ATOM 4002 N N . SER A 1 550 ? -50.181 25.158 -23.595 1.00 26.97 550 SER A N 1
ATOM 4003 C CA . SER A 1 550 ? -50.655 25.382 -22.212 1.00 26.97 550 SER A CA 1
ATOM 4004 C C . SER A 1 550 ? -51.704 24.353 -21.725 1.00 26.97 550 SER A C 1
ATOM 4006 O O . SER A 1 550 ? -52.035 23.416 -22.444 1.00 26.97 550 SER A O 1
ATOM 4008 N N . ALA A 1 551 ? -52.259 24.595 -20.522 1.00 27.09 551 ALA A N 1
ATOM 4009 C CA . ALA A 1 551 ? -53.463 23.986 -19.917 1.00 27.09 551 ALA A CA 1
ATOM 4010 C C . ALA A 1 551 ? -53.317 22.683 -19.082 1.00 27.09 551 ALA A C 1
ATOM 4012 O O . ALA A 1 551 ? -52.233 22.127 -18.926 1.00 27.09 551 ALA A O 1
ATOM 4013 N N . ARG A 1 552 ? -54.424 22.318 -18.401 1.00 27.98 552 ARG A N 1
ATOM 4014 C CA . ARG A 1 552 ? -54.550 21.309 -17.318 1.00 27.98 552 ARG A CA 1
ATOM 4015 C C . ARG A 1 552 ? -55.524 20.140 -17.721 1.00 27.98 552 ARG A C 1
ATOM 4017 O O . ARG A 1 552 ? -55.380 19.695 -18.850 1.00 27.98 552 ARG A O 1
ATOM 4024 N N . PRO A 1 553 ? -56.407 19.536 -16.877 1.00 47.31 553 PRO A N 1
ATOM 4025 C CA . PRO A 1 553 ? -56.188 18.154 -16.397 1.00 47.31 553 PRO A CA 1
ATOM 4026 C C . PRO A 1 553 ? -57.385 17.157 -16.500 1.00 47.31 553 PRO A C 1
ATOM 4028 O O . PRO A 1 553 ? -58.525 17.579 -16.664 1.00 47.31 553 PRO A O 1
ATOM 4031 N N . HIS A 1 554 ? -57.131 15.866 -16.188 1.00 31.91 554 HIS A N 1
ATOM 4032 C CA . HIS A 1 554 ? -58.121 14.808 -15.819 1.00 31.91 554 HIS A CA 1
ATOM 4033 C C . HIS A 1 554 ? -59.163 14.390 -16.901 1.00 31.91 554 HIS A C 1
ATOM 4035 O O . HIS A 1 554 ? -59.203 15.036 -17.946 1.00 31.91 554 HIS A O 1
ATOM 4041 N N . PRO A 1 555 ? -60.027 13.347 -16.707 1.00 48.59 555 PRO A N 1
ATOM 4042 C CA . PRO A 1 555 ? -60.111 12.273 -15.680 1.00 48.59 555 PRO A CA 1
ATOM 4043 C C . PRO A 1 555 ? -60.244 10.819 -16.258 1.00 48.59 555 PRO A C 1
ATOM 4045 O O . PRO A 1 555 ? -60.218 10.626 -17.467 1.00 48.59 555 PRO A O 1
ATOM 4048 N N . SER A 1 556 ? -60.548 9.832 -15.382 1.00 31.22 556 SER A N 1
ATOM 4049 C CA . SER A 1 556 ? -61.337 8.579 -15.633 1.00 31.22 556 SER A CA 1
ATOM 4050 C C . SER A 1 556 ? -60.772 7.459 -16.548 1.00 31.22 556 SER A C 1
ATOM 4052 O O . SER A 1 556 ? -60.014 7.732 -17.464 1.00 31.22 556 SER A O 1
ATOM 4054 N N . SER A 1 557 ? -61.123 6.165 -16.400 1.00 30.95 557 SER A N 1
ATOM 4055 C CA . SER A 1 557 ? -61.766 5.392 -15.298 1.00 30.95 557 SER A CA 1
ATOM 4056 C C . SER A 1 557 ? -61.800 3.879 -15.607 1.00 30.95 557 SER A C 1
ATOM 4058 O O . SER A 1 557 ? -61.965 3.534 -16.770 1.00 30.95 557 SER A O 1
ATOM 4060 N N . HIS A 1 558 ? -61.822 3.003 -14.590 1.00 31.70 558 HIS A N 1
ATOM 4061 C CA . HIS A 1 558 ? -62.588 1.734 -14.593 1.00 31.70 558 HIS A CA 1
ATOM 4062 C C . HIS A 1 558 ? -62.821 1.232 -13.144 1.00 31.70 558 HIS A C 1
ATOM 4064 O O . HIS A 1 558 ? -61.985 1.468 -12.274 1.00 31.70 558 HIS A O 1
ATOM 4070 N N . ALA A 1 559 ? -63.961 0.576 -12.881 1.00 32.22 559 ALA A N 1
ATOM 4071 C CA . ALA A 1 559 ? -64.317 -0.085 -11.604 1.00 32.22 559 ALA A CA 1
ATOM 4072 C C . ALA A 1 559 ? -64.005 -1.612 -11.677 1.00 32.22 559 ALA A C 1
ATOM 4074 O O . ALA A 1 559 ? -63.555 -2.053 -12.731 1.00 32.22 559 ALA A O 1
ATOM 4075 N N . CYS A 1 560 ? -64.136 -2.503 -10.676 1.00 28.67 560 CYS A N 1
ATOM 4076 C CA . CYS A 1 560 ? -65.005 -2.677 -9.483 1.00 28.67 560 CYS A CA 1
ATOM 4077 C C . CYS A 1 560 ? -64.289 -3.622 -8.457 1.00 28.67 560 CYS A C 1
ATOM 4079 O O . CYS A 1 560 ? -63.319 -4.262 -8.849 1.00 28.67 560 CYS A O 1
ATOM 4081 N N . ALA A 1 561 ? -64.688 -3.871 -7.191 1.00 30.00 561 ALA A N 1
ATOM 4082 C CA . ALA A 1 561 ? -65.668 -3.259 -6.267 1.00 30.00 561 ALA A CA 1
ATOM 4083 C C . ALA A 1 561 ? -65.394 -3.676 -4.778 1.00 30.00 561 ALA A C 1
ATOM 4085 O O . ALA A 1 561 ? -64.341 -3.355 -4.236 1.00 30.00 561 ALA A O 1
ATOM 4086 N N . CYS A 1 562 ? -66.354 -4.331 -4.106 1.00 29.11 562 CYS A N 1
ATOM 4087 C CA . CYS A 1 562 ? -66.457 -4.617 -2.661 1.00 29.11 562 CYS A CA 1
ATOM 4088 C C . CYS A 1 562 ? -65.613 -5.801 -2.118 1.00 29.11 562 CYS A C 1
ATOM 4090 O O . CYS A 1 562 ? -65.362 -6.766 -2.832 1.00 29.11 562 CYS A O 1
ATOM 4092 N N . GLY A 1 563 ? -65.282 -5.761 -0.814 1.00 26.78 563 GLY A N 1
ATOM 4093 C CA . GLY A 1 563 ? -64.890 -6.927 0.015 1.00 26.78 563 GLY A CA 1
ATOM 4094 C C . GLY A 1 563 ? -66.099 -7.536 0.766 1.00 26.78 563 GLY A C 1
ATOM 4095 O O . GLY A 1 563 ? -67.199 -7.443 0.217 1.00 26.78 563 GLY A O 1
ATOM 4096 N N . PRO A 1 564 ? -65.984 -8.060 2.017 1.00 50.06 564 PRO A N 1
ATOM 4097 C CA . PRO A 1 564 ? -64.825 -8.070 2.933 1.00 50.06 564 PRO A CA 1
ATOM 4098 C C . PRO A 1 564 ? -64.617 -9.430 3.682 1.00 50.06 564 PRO A C 1
ATOM 4100 O O . PRO A 1 564 ? -65.080 -10.469 3.225 1.00 50.06 564 PRO A O 1
ATOM 4103 N N . SER A 1 565 ? -63.985 -9.377 4.871 1.00 30.08 565 SER A N 1
ATOM 4104 C CA . SER A 1 565 ? -63.989 -10.371 5.978 1.00 30.08 565 SER A CA 1
ATOM 4105 C C . SER A 1 565 ? -62.878 -11.438 6.052 1.00 30.08 565 SER A C 1
ATOM 4107 O O . SER A 1 565 ? -62.521 -12.093 5.081 1.00 30.08 565 SER A O 1
ATOM 4109 N N . ALA A 1 566 ? -62.376 -11.627 7.281 1.00 36.59 566 ALA A N 1
ATOM 4110 C CA . ALA A 1 566 ? -61.557 -12.757 7.756 1.00 36.59 566 ALA A CA 1
ATOM 4111 C C . ALA A 1 566 ? -62.493 -13.840 8.396 1.00 36.59 566 ALA A C 1
ATOM 4113 O O . ALA A 1 566 ? -63.699 -13.570 8.415 1.00 36.59 566 ALA A O 1
ATOM 4114 N N . PRO A 1 567 ? -62.051 -15.016 8.931 1.00 48.59 567 PRO A N 1
ATOM 4115 C CA . PRO A 1 567 ? -60.851 -15.225 9.764 1.00 48.59 567 PRO A CA 1
ATOM 4116 C C . PRO A 1 567 ? -60.066 -16.553 9.557 1.00 48.59 567 PRO A C 1
ATOM 4118 O O . PRO A 1 567 ? -60.377 -17.388 8.714 1.00 48.59 567 PRO A O 1
ATOM 4121 N N . THR A 1 568 ? -59.031 -16.739 10.384 1.00 40.59 568 THR A N 1
ATOM 4122 C CA . THR A 1 568 ? -58.391 -18.024 10.763 1.00 40.59 568 THR A CA 1
ATOM 4123 C C . THR A 1 568 ? -59.336 -18.848 11.690 1.00 40.59 568 THR A C 1
ATOM 4125 O O . THR A 1 568 ? -60.377 -18.290 12.048 1.00 40.59 568 THR A O 1
ATOM 4128 N N . PRO A 1 569 ? -59.059 -20.105 12.157 1.00 55.56 569 PRO A N 1
ATOM 4129 C CA . PRO A 1 569 ? -57.754 -20.794 12.283 1.00 55.56 569 PRO A CA 1
ATOM 4130 C C . PRO A 1 569 ? -57.737 -22.346 12.082 1.00 55.56 569 PRO A C 1
ATOM 4132 O O . PRO A 1 569 ? -58.734 -22.947 11.701 1.00 55.56 569 PRO A O 1
ATOM 4135 N N . LYS A 1 570 ? -56.601 -22.963 12.480 1.00 35.84 570 LYS A N 1
ATOM 4136 C CA . LYS A 1 570 ? -56.359 -24.351 12.978 1.00 35.84 570 LYS A CA 1
ATOM 4137 C C . LYS A 1 570 ? -55.668 -25.403 12.079 1.00 35.84 570 LYS A C 1
ATOM 4139 O O . LYS A 1 570 ? -56.205 -25.864 11.084 1.00 35.84 570 LYS A O 1
ATOM 4144 N N . SER A 1 571 ? -54.527 -25.860 12.617 1.00 39.03 571 SER A N 1
ATOM 4145 C CA . SER A 1 571 ? -53.989 -27.236 12.678 1.00 39.03 571 SER A CA 1
ATOM 4146 C C . SER A 1 571 ? -53.879 -28.100 11.414 1.00 39.03 571 SER A C 1
ATOM 4148 O O . SER A 1 571 ? -54.830 -28.773 11.015 1.00 39.03 571 SER A O 1
ATOM 4150 N N . SER A 1 572 ? -52.636 -28.312 10.987 1.00 43.78 572 SER A N 1
ATOM 4151 C CA . SER A 1 572 ? -51.965 -29.617 11.142 1.00 43.78 572 SER A CA 1
ATOM 4152 C C . SER A 1 572 ? -50.511 -29.381 11.546 1.00 43.78 572 SER A C 1
ATOM 4154 O O . SER A 1 572 ? -49.981 -28.334 11.114 1.00 43.78 572 SER A O 1
#

Sequence (572 aa):
MNTSQPQGPLGDELTNLGIGVLLGAAMLALVLRVAGAVAAWATGIAQPVGGAASGISVLANPGNPSLALQAPGLNPLAYWLTAGVLVGGVSAAAILVWRMLRDSGRGAKPDPLRIPGIATRTDVTRAASHKALMKRATHLRPSLTHASPGDIGYRIGHSRGTAVWASVEDSILVIGPPRSGKGAHIVINAILDAPGPVITTSTRPDNLTTTLRARQRLGPVAVFDPQQLAAGIPVGLRWSPIRGCEDPLTAMIRAAGLAAGTGLAAGGVDGGGFWEAKTRTALQALLHAAALGRCPPIELFRWTLDPTAAHDAVAILLSTPAAASGWADSLQAMLEADPRTRDSIWQGVSLALSALADPRVMDAVSPGDGEGFDPEEFLHSHGTLYLLATGAGANNSAALVSAFVEDLVETARRMAARSAGARLDPPLLLALDEIGNLGRCQRSWRRAAARVSRRCRCCSRSRRRALNGATMQLAPSGTHRSSRSFSAAHPTRATCRTSRRSSASAMKPPTRQRSVIAAPVHRNARSAVSRSCRPTRSAPSHSAPASSCSARPHPSSHACACGPSAPTPKSS

Secondary structure (DSSP, 8-state):
---PPPPP-HHHHHHHHHHHHHHHHHHHHHHHHHHHHHHHHHTTPPPP-S-TTHHHHGGGSTT-HHHHHT-TT--HHHHHHHHHHHHHHHHHHHHHHHHHHHHHTTS----TTSSTTPPPHHHHHHHSSHHHHHTTHHHH-TT-SS--HHHHEEEEEEETTEEEEEETTS-------TTSSHIIIIIHHHHHH-SS-EEEEESSTHHHHHHHHHHTTTS-EEEE-TT-TTTT---B----TTTTTTSHHHHHHHHHHHHHHS-GGGS--TTHHHHHHHHHHHHHHHHHHHHHTT--HHHHHHHHH-TTTTHHHHHHHHH-TTSPTTHHHHHHHHHSS-HHHHHHHHHHHHHHHGGGGSHHHHHHH---TT----HHHHHHTT-EEEEE--TTSSS-HHHHHHHHHHHHHHHHHHHHHHSGGG--SSPPEEEETTTTTS-TTHHHHHHHHHHHTTTTHHHHHHHHHTT---------------------------------------------------------------------------------------------------------

Nearest PDB structures (foldseek):
  8dol-assembly1_A  TM=6.654E-01  e=6.766E-06  Helicobacter pylori 26695
  8dol-assembly1_D  TM=6.066E-01  e=3.715E-06  Helicobacter pylori 26695
  8dol-assembly1_F  TM=6.356E-01  e=1.701E-05  Helicobacter pylori 26695
  8dol-assembly1_B  TM=6.406E-01  e=2.958E-05  Helicobacter pylori 26695

Solvent-accessible surface area (backbone atoms only — not comparable to full-atom values): 34546 Å² total; per-residue (Å²): 135,84,82,79,76,83,80,73,68,68,64,58,61,54,50,54,50,51,52,50,52,53,52,50,52,53,50,49,13,41,49,40,36,48,16,47,41,52,33,18,57,78,68,76,41,71,66,48,70,50,61,55,70,26,22,49,48,21,74,80,39,71,82,47,40,23,69,42,27,54,18,85,85,51,54,51,68,56,31,51,52,40,30,50,52,52,54,49,50,53,49,52,50,51,53,50,53,49,45,56,57,52,47,70,74,64,70,73,74,80,54,88,89,66,49,90,90,61,79,49,59,67,49,45,51,63,68,22,14,66,72,42,50,59,75,40,34,68,80,62,33,71,87,48,91,80,70,56,68,52,66,37,26,51,77,79,47,74,54,84,93,39,58,31,43,43,44,80,73,57,87,83,84,89,85,75,63,90,89,66,47,62,52,74,74,46,50,44,47,51,64,71,56,44,70,26,14,36,40,33,35,31,76,58,50,66,60,50,76,74,39,47,81,62,46,56,77,65,20,58,63,39,32,41,44,53,79,58,79,56,76,91,60,96,36,77,46,23,50,46,93,38,70,65,10,62,43,61,68,48,12,48,53,43,18,48,32,21,28,46,43,54,40,44,61,70,72,80,48,88,63,16,58,56,44,32,50,50,16,21,59,44,41,20,40,47,32,25,17,29,34,70,65,68,50,53,61,69,54,55,47,48,31,36,76,32,69,72,60,36,50,59,37,33,52,40,33,71,73,36,93,80,45,66,85,64,40,31,60,58,42,47,63,42,62,73,33,61,65,71,59,26,51,58,34,40,57,43,38,30,49,34,50,43,33,55,76,41,68,54,33,35,50,37,27,46,44,56,94,90,49,60,68,56,61,63,64,37,50,70,48,27,17,35,38,41,38,42,58,51,80,79,53,89,38,54,50,40,23,56,53,47,38,53,56,44,57,42,52,51,44,51,49,56,52,8,65,74,33,76,94,55,37,48,74,57,50,74,44,78,51,57,50,66,57,84,58,45,41,70,43,56,73,57,53,60,50,50,63,56,42,73,68,41,71,67,56,63,65,58,50,54,64,57,56,73,73,64,82,78,82,89,80,91,81,86,90,81,91,80,89,85,78,90,78,88,83,91,87,85,88,81,88,81,81,89,84,88,86,87,86,87,87,80,92,88,83,85,86,92,89,91,79,88,84,87,92,88,87,88,78,89,85,79,91,82,88,78,85,91,87,78,89,83,87,83,86,79,87,90,82,91,82,87,88,83,88,90,87,87,87,88,84,90,82,89,85,85,89,87,87,85,85,86,85,86,83,86,87,85,87,132